Protein AF-A0A7S2PIE9-F1 (afdb_monomer)

Nearest PDB structures (foldseek):
  6lbf-assembly2_B  TM=7.284E-01  e=1.154E-02  Homo sapiens
  7el6-assembly1_A  TM=5.824E-01  e=5.703E-03  Homo sapiens
  6lbn-assembly1_A  TM=6.876E-01  e=4.729E-02  Homo sapiens
  8q7r-assembly1_H  TM=6.876E-01  e=4.729E-02  Homo sapiens
  4qdd-assembly1_A  TM=4.237E-01  e=6.397E-02  Rhodococcus rhodochrous

Radius of gyration: 40.27 Å; Cα contacts (8 Å, |Δi|>4): 887; chains: 1; bounding box: 64×112×112 Å

Secondary structure (DSSP, 8-state):
--TT--EEEEEEE-S-HHHHHHHHHHHHHTTTTSS-SEEEEETTEEEE----HHHHHHHHHTSS--TT-EEEEEEEEEEEEPTT--SGGGGTT---SSPPEEEEEEEEEEEEEEEE-TTSSEEEEEEEEEEEESS--SS-HHHHHHHHHHHHHHHHHHHHHHHHTT-S--------------------------PPPTTEEEEEEEEE--S-HHHHHHHHHSHHHHHHHHHHT-SS-EEE--SS-EEEEEETTEEEEEEEE--TTTTEEEEEEEEEE-SSSHHHHTT--STT--PPPEEEEEEEEEEEEEEETTEEEEEEEEEEEEE-SS---TTHHHHHHHHHHHHHHHHHHHHHHHHHHHHHHTTS--PPPPHHHHHHHHTT---THHHHHHHTT-HHHHHHHHHTS---TT--EEEEEEEEETTEEEEEEEEE-HHHHHHHTT-HHHHHHHTTSTT--TT--EEEEESS-EEEEE-HHHHHHHTT-HHHHHHHHHTTPPPTTSTTS---SEETTTTEEHHHHHTTTT-----TTSPPPSTTTTTT-HHHHHHHHHHHHHHHHHTTS-HHHHHHHHHHHHHHT-GGGGTTTS-HHHHHHHHHHHHHHHHHHHTS-----GGGPPPP---TTS-PPPSSPEEEE-TTS-EEEE-

Structure (mmCIF, N/CA/C/O backbone):
data_AF-A0A7S2PIE9-F1
#
_entry.id   AF-A0A7S2PIE9-F1
#
loop_
_atom_site.group_PDB
_atom_site.id
_atom_site.type_symbol
_atom_site.label_atom_id
_atom_site.label_alt_id
_atom_site.label_comp_id
_atom_site.label_asym_id
_atom_site.label_entity_id
_atom_site.label_seq_id
_atom_site.pdbx_PDB_ins_code
_atom_site.Cartn_x
_atom_site.Cartn_y
_atom_site.Cartn_z
_atom_site.occupancy
_atom_site.B_iso_or_equiv
_atom_site.auth_seq_id
_atom_site.auth_comp_id
_atom_site.auth_asym_id
_atom_site.auth_atom_id
_atom_site.pdbx_PDB_model_num
ATOM 1 N N . TRP A 1 1 ? -23.716 75.699 -9.961 1.00 38.28 1 TRP A N 1
ATOM 2 C CA . TRP A 1 1 ? -23.311 74.577 -9.099 1.00 38.28 1 TRP A CA 1
ATOM 3 C C . TRP A 1 1 ? -22.555 75.208 -7.951 1.00 38.28 1 TRP A C 1
ATOM 5 O O . TRP A 1 1 ? -21.481 75.753 -8.158 1.00 38.28 1 TRP A O 1
ATOM 15 N N . GLU A 1 2 ? -23.283 75.393 -6.855 1.00 39.16 2 GLU A N 1
ATOM 16 C CA . GLU A 1 2 ? -23.163 76.521 -5.923 1.00 39.16 2 GLU A CA 1
ATOM 17 C C . GLU A 1 2 ? -22.031 76.332 -4.899 1.00 39.16 2 GLU A C 1
ATOM 19 O O . GLU A 1 2 ? -21.814 75.228 -4.399 1.00 39.16 2 GLU A O 1
ATOM 24 N N . GLU A 1 3 ? -21.305 77.416 -4.581 1.00 41.59 3 GLU A N 1
ATOM 25 C CA . GLU A 1 3 ? -20.428 77.466 -3.404 1.00 41.59 3 GLU A CA 1
ATOM 26 C C . GLU A 1 3 ? -21.246 77.120 -2.152 1.00 41.59 3 GLU A C 1
ATOM 28 O O . GLU A 1 3 ? -22.276 77.741 -1.899 1.00 41.59 3 GLU A O 1
ATOM 33 N N . GLY A 1 4 ? -20.767 76.170 -1.342 1.00 50.31 4 GLY A N 1
ATOM 34 C CA . GLY A 1 4 ? -21.394 75.843 -0.054 1.00 50.31 4 GLY A CA 1
ATOM 35 C C . GLY A 1 4 ? -22.195 74.540 -0.006 1.00 50.31 4 GLY A C 1
ATOM 36 O O . GLY A 1 4 ? -22.974 74.354 0.928 1.00 50.31 4 GLY A O 1
ATOM 37 N N . ALA A 1 5 ? -21.999 73.618 -0.955 1.00 53.03 5 ALA A N 1
ATOM 38 C CA . ALA A 1 5 ? -22.533 72.263 -0.833 1.00 53.03 5 ALA A CA 1
ATOM 39 C C . ALA A 1 5 ? -21.944 71.568 0.410 1.00 53.03 5 ALA A C 1
ATOM 41 O O . ALA A 1 5 ? -20.742 71.295 0.482 1.00 53.03 5 ALA A O 1
ATOM 42 N N . ASN A 1 6 ? -22.807 71.295 1.389 1.00 53.59 6 ASN A N 1
ATOM 43 C CA . ASN A 1 6 ? -22.472 70.552 2.597 1.00 53.59 6 ASN A CA 1
ATOM 44 C C . ASN A 1 6 ? -23.071 69.153 2.475 1.00 53.59 6 ASN A C 1
ATOM 46 O O . ASN A 1 6 ? -24.257 69.017 2.178 1.00 53.59 6 ASN A O 1
ATOM 50 N N . PHE A 1 7 ? -22.278 68.118 2.733 1.00 55.94 7 PHE A N 1
ATOM 51 C CA . PHE A 1 7 ? -22.784 66.753 2.810 1.00 55.94 7 PHE A CA 1
ATOM 52 C C . PHE A 1 7 ? -22.248 66.067 4.063 1.00 55.94 7 PHE A C 1
ATOM 54 O O . PHE A 1 7 ? -21.103 66.255 4.479 1.00 55.94 7 PHE A O 1
ATOM 61 N N . GLN A 1 8 ? -23.124 65.314 4.719 1.00 54.78 8 GLN A N 1
ATOM 62 C CA . GLN A 1 8 ? -22.845 64.665 5.990 1.00 54.78 8 GLN A CA 1
ATOM 63 C C . GLN A 1 8 ? -22.876 63.156 5.803 1.00 54.78 8 GLN A C 1
ATOM 65 O O . GLN A 1 8 ? -23.855 62.606 5.310 1.00 54.78 8 GLN A O 1
ATOM 70 N N . THR A 1 9 ? -21.821 62.492 6.264 1.00 55.09 9 THR A N 1
ATOM 71 C CA . THR A 1 9 ? -21.714 61.036 6.278 1.00 55.09 9 THR A CA 1
ATOM 72 C C . THR A 1 9 ? -21.561 60.574 7.725 1.00 55.09 9 THR A C 1
ATOM 74 O O . THR A 1 9 ? -20.585 60.912 8.398 1.00 55.09 9 THR A O 1
ATOM 77 N N . SER A 1 10 ? -22.528 59.822 8.241 1.00 45.75 10 SER A N 1
ATOM 78 C CA . SER A 1 10 ? -22.438 59.211 9.571 1.00 45.75 10 SER A CA 1
ATOM 79 C C . SER A 1 10 ? -21.982 57.763 9.465 1.00 45.75 10 SER A C 1
ATOM 81 O O . SER A 1 10 ? -22.503 56.997 8.652 1.00 45.75 10 SER A O 1
ATOM 83 N N . VAL A 1 11 ? -21.032 57.381 10.312 1.00 54.16 11 VAL A N 1
ATOM 84 C CA . VAL A 1 11 ? -20.545 56.013 10.441 1.00 54.16 11 VAL A CA 1
ATOM 85 C C . VAL A 1 11 ? -20.646 55.617 11.909 1.00 54.16 11 VAL A C 1
ATOM 87 O O . VAL A 1 11 ? -19.934 56.128 12.770 1.00 54.16 11 VAL A O 1
ATOM 90 N N . VAL A 1 12 ? -21.567 54.709 12.212 1.00 48.00 12 VAL A N 1
ATOM 91 C CA . VAL A 1 12 ? -21.688 54.162 13.564 1.00 48.00 12 VAL A CA 1
ATOM 92 C C . VAL A 1 12 ? -20.766 52.964 13.652 1.00 48.00 12 VAL A C 1
ATOM 94 O O . VAL A 1 12 ? -20.914 52.043 12.851 1.00 48.00 12 VAL A O 1
ATOM 97 N N . VAL A 1 13 ? -19.831 52.967 14.599 1.00 51.47 13 VAL A N 1
ATOM 98 C CA . VAL A 1 13 ? -18.981 51.801 14.833 1.00 51.47 13 VAL A CA 1
ATOM 99 C C . VAL A 1 13 ? -19.127 51.356 16.280 1.00 51.47 13 VAL A C 1
ATOM 101 O O . VAL A 1 13 ? -18.938 52.135 17.212 1.00 51.47 13 VAL A O 1
ATOM 104 N N . GLN A 1 14 ? -19.501 50.097 16.486 1.00 45.88 14 GLN A N 1
ATOM 105 C CA . GLN A 1 14 ? -19.699 49.531 17.820 1.00 45.88 14 GLN A CA 1
ATOM 106 C C . GLN A 1 14 ? -18.371 49.053 18.411 1.00 45.88 14 GLN A C 1
ATOM 108 O O . GLN A 1 14 ? -18.122 47.863 18.542 1.00 45.88 14 GLN A O 1
ATOM 113 N N . VAL A 1 15 ? -17.500 50.006 18.738 1.00 47.00 15 VAL A N 1
ATOM 114 C CA . VAL A 1 15 ? -16.239 49.765 19.455 1.00 47.00 15 VAL A CA 1
ATOM 115 C C . VAL A 1 15 ? -16.149 50.739 20.631 1.00 47.00 15 VAL A C 1
ATOM 117 O O . VAL A 1 15 ? -16.518 51.911 20.445 1.00 47.00 15 VAL A O 1
ATOM 120 N N . PRO A 1 16 ? -15.683 50.302 21.822 1.00 50.22 16 PRO A N 1
ATOM 121 C CA . PRO A 1 16 ? -15.321 51.220 22.898 1.00 50.22 16 PRO A CA 1
ATOM 122 C C . PRO A 1 16 ? -14.359 52.272 22.358 1.00 50.22 16 PRO A C 1
ATOM 124 O O . PRO A 1 16 ? -13.511 51.962 21.512 1.00 50.22 16 PRO A O 1
ATOM 127 N N . ILE A 1 17 ? -14.544 53.521 22.778 1.00 47.25 17 ILE A N 1
ATOM 128 C CA . ILE A 1 17 ? -13.867 54.650 22.144 1.00 47.25 17 ILE A CA 1
ATOM 129 C C . ILE A 1 17 ? -12.348 54.463 22.214 1.00 47.25 17 ILE A C 1
ATOM 131 O O . ILE A 1 17 ? -11.654 54.692 21.230 1.00 47.25 17 ILE A O 1
ATOM 135 N N . GLU A 1 18 ? -11.855 53.899 23.313 1.00 48.81 18 GLU A N 1
ATOM 136 C CA . GLU A 1 18 ? -10.456 53.603 23.616 1.00 48.81 18 GLU A CA 1
ATOM 137 C C . GLU A 1 18 ? -9.836 52.585 22.643 1.00 48.81 18 GLU A C 1
ATOM 139 O O . GLU A 1 18 ? -8.702 52.756 22.202 1.00 48.81 18 GLU A O 1
ATOM 144 N N . VAL A 1 19 ? -10.596 51.565 22.230 1.00 49.06 19 VAL A N 1
ATOM 145 C CA . VAL A 1 19 ? -10.150 50.547 21.257 1.00 49.06 19 VAL A CA 1
ATOM 146 C C . VAL A 1 19 ? -10.096 51.135 19.846 1.00 49.06 19 VAL A C 1
ATOM 148 O O . VAL A 1 19 ? -9.189 50.841 19.062 1.00 49.06 19 VAL A O 1
ATOM 151 N N . ALA A 1 20 ? -11.048 52.013 19.527 1.00 50.12 20 ALA A N 1
ATOM 152 C CA . ALA A 1 20 ? -11.013 52.807 18.306 1.00 50.12 20 ALA A CA 1
ATOM 153 C C . ALA A 1 20 ? -9.791 53.753 18.273 1.00 50.12 20 ALA A C 1
ATOM 155 O O . ALA A 1 20 ? -9.143 53.865 17.228 1.00 50.12 20 ALA A O 1
ATOM 156 N N . PHE A 1 21 ? -9.434 54.370 19.411 1.00 50.31 21 PHE A N 1
ATOM 157 C CA . PHE A 1 21 ? -8.224 55.191 19.570 1.00 50.31 21 PHE A CA 1
ATOM 158 C C . PHE A 1 21 ? -6.944 54.370 19.317 1.00 50.31 21 PHE A C 1
ATOM 160 O O . PHE A 1 21 ? -6.113 54.762 18.496 1.00 50.31 21 PHE A O 1
ATOM 167 N N . GLU A 1 22 ? -6.800 53.206 19.956 1.00 47.31 22 GLU A N 1
ATOM 168 C CA . GLU A 1 22 ? -5.586 52.380 19.878 1.00 47.31 22 GLU A CA 1
ATOM 169 C C . GLU A 1 22 ? -5.343 51.813 18.466 1.00 47.31 22 GLU A C 1
ATOM 171 O O . GLU A 1 22 ? -4.228 51.862 17.935 1.00 47.31 22 GLU A O 1
ATOM 176 N N . LYS A 1 23 ? -6.398 51.338 17.789 1.00 51.56 23 LYS A N 1
ATOM 177 C CA . LYS A 1 23 ? -6.266 50.756 16.445 1.00 51.56 23 LYS A CA 1
ATOM 178 C C . LYS A 1 23 ? -5.979 51.803 15.369 1.00 51.56 23 LYS A C 1
ATOM 180 O O . LYS A 1 23 ? -5.222 51.534 14.436 1.00 51.56 23 LYS A O 1
ATOM 185 N N . ALA A 1 24 ? -6.549 52.999 15.492 1.00 45.75 24 ALA A N 1
ATOM 186 C CA . ALA A 1 24 ? -6.264 54.099 14.575 1.00 45.75 24 ALA A CA 1
ATOM 187 C C . ALA A 1 24 ? -4.845 54.667 14.752 1.00 45.75 24 ALA A C 1
ATOM 189 O O . ALA A 1 24 ? -4.233 55.086 13.768 1.00 45.75 24 ALA A O 1
ATOM 190 N N . ALA A 1 25 ? -4.297 54.630 15.973 1.00 47.53 25 ALA A N 1
ATOM 191 C CA . ALA A 1 25 ? -2.890 54.937 16.220 1.00 47.53 25 ALA A CA 1
ATOM 192 C C . ALA A 1 25 ? -1.966 53.915 15.532 1.00 47.53 25 ALA A C 1
ATOM 194 O O . ALA A 1 25 ? -1.020 54.307 14.852 1.00 47.53 25 ALA A O 1
ATOM 195 N N . ALA A 1 26 ? -2.289 52.619 15.610 1.00 45.94 26 ALA A N 1
ATOM 196 C CA . ALA A 1 26 ? -1.511 51.549 14.979 1.00 45.94 26 ALA A CA 1
ATOM 197 C C . ALA A 1 26 ? -1.516 51.598 13.436 1.00 45.94 26 ALA A C 1
ATOM 199 O O . ALA A 1 26 ? -0.498 51.314 12.805 1.00 45.94 26 ALA A O 1
ATOM 200 N N . LEU A 1 27 ? -2.630 52.004 12.815 1.00 45.91 27 LEU A N 1
ATOM 201 C CA . LEU A 1 27 ? -2.712 52.189 11.357 1.00 45.91 27 LEU A CA 1
ATOM 202 C C . LEU A 1 27 ? -1.812 53.328 10.848 1.00 45.91 27 LEU A C 1
ATOM 204 O O . LEU A 1 27 ? -1.365 53.275 9.706 1.00 45.91 27 LEU A O 1
ATOM 208 N N . GLY A 1 28 ? -1.516 54.327 11.686 1.00 45.22 28 GLY A N 1
ATOM 209 C CA . GLY A 1 28 ? -0.553 55.384 11.363 1.00 45.22 28 GLY A CA 1
ATOM 210 C C . GLY A 1 28 ? 0.907 54.929 11.411 1.00 45.22 28 GLY A C 1
ATOM 211 O O . GLY A 1 28 ? 1.735 55.512 10.724 1.00 45.22 28 GLY A O 1
ATOM 212 N N . VAL A 1 29 ? 1.221 53.878 12.180 1.00 42.53 29 VAL A N 1
ATOM 213 C CA . VAL A 1 29 ? 2.590 53.348 12.335 1.00 42.53 29 VAL A CA 1
ATOM 214 C C . VAL A 1 29 ? 2.934 52.333 11.238 1.00 42.53 29 VAL A C 1
ATOM 216 O O . VAL A 1 29 ? 4.068 52.283 10.781 1.00 42.53 29 VAL A O 1
ATOM 219 N N . ALA A 1 30 ? 1.953 51.571 10.744 1.00 40.44 30 ALA A N 1
ATOM 220 C CA . ALA A 1 30 ? 2.150 50.599 9.660 1.00 40.44 30 ALA A CA 1
ATOM 221 C C . ALA A 1 30 ? 2.311 51.232 8.256 1.00 40.44 30 ALA A C 1
ATOM 223 O O . ALA A 1 30 ? 2.493 50.516 7.274 1.00 40.44 30 ALA A O 1
ATOM 224 N N . GLY A 1 31 ? 2.217 52.562 8.142 1.00 43.59 31 GLY A N 1
ATOM 225 C CA . GLY A 1 31 ? 2.300 53.287 6.871 1.00 43.59 31 GLY A CA 1
ATOM 226 C C . GLY A 1 31 ? 3.692 53.792 6.478 1.00 43.59 31 GLY A C 1
ATOM 227 O O . GLY A 1 31 ? 3.829 54.286 5.360 1.00 43.59 31 GLY A O 1
ATOM 228 N N . ASP A 1 32 ? 4.704 53.684 7.347 1.00 45.88 32 ASP A N 1
ATOM 229 C CA . ASP A 1 32 ? 6.010 54.332 7.124 1.00 45.88 32 ASP A CA 1
ATOM 230 C C . ASP A 1 32 ? 7.050 53.478 6.365 1.00 45.88 32 ASP A C 1
ATOM 232 O O . ASP A 1 32 ? 8.073 54.023 5.957 1.00 45.88 32 ASP A O 1
ATOM 236 N N . ASP A 1 33 ? 6.767 52.202 6.060 1.00 45.66 33 ASP A N 1
ATOM 237 C CA . ASP A 1 33 ? 7.669 51.330 5.269 1.00 45.66 33 ASP A CA 1
ATOM 238 C C . ASP A 1 33 ? 7.128 50.915 3.883 1.00 45.66 33 ASP A C 1
ATOM 240 O O . ASP A 1 33 ? 7.740 50.118 3.168 1.00 45.66 33 ASP A O 1
ATOM 244 N N . ALA A 1 34 ? 6.031 51.521 3.415 1.00 43.28 34 ALA A N 1
ATOM 245 C CA . ALA A 1 34 ? 5.739 51.548 1.982 1.00 43.28 34 ALA A CA 1
ATOM 246 C C . ALA A 1 34 ? 6.548 52.691 1.355 1.00 43.28 34 ALA A C 1
ATOM 248 O O . ALA A 1 34 ? 6.276 53.860 1.626 1.00 43.28 34 ALA A O 1
ATOM 249 N N . GLY A 1 35 ? 7.547 52.353 0.533 1.00 41.59 35 GLY A N 1
ATOM 250 C CA . GLY A 1 35 ? 8.442 53.307 -0.125 1.00 41.59 35 GLY A CA 1
ATOM 251 C C . GLY A 1 35 ? 7.751 54.609 -0.547 1.00 41.59 35 GLY A C 1
ATOM 252 O O . GLY A 1 35 ? 6.911 54.603 -1.441 1.00 41.59 35 GLY A O 1
ATOM 253 N N . ASP A 1 36 ? 8.130 55.695 0.138 1.00 41.06 36 ASP A N 1
ATOM 254 C CA . ASP A 1 36 ? 7.879 57.112 -0.138 1.00 41.06 36 ASP A CA 1
ATOM 255 C C . ASP A 1 36 ? 6.583 57.368 -0.948 1.00 41.06 36 ASP A C 1
ATOM 257 O O . ASP A 1 36 ? 6.587 57.399 -2.183 1.00 41.06 36 ASP A O 1
ATOM 261 N N . GLY A 1 37 ? 5.481 57.717 -0.266 1.00 38.34 37 GLY A N 1
ATOM 262 C CA . GLY A 1 37 ? 4.306 58.411 -0.840 1.00 38.34 37 GLY A CA 1
ATOM 263 C C . GLY A 1 37 ? 4.631 59.819 -1.384 1.00 38.34 37 GLY A C 1
ATOM 264 O O . GLY A 1 37 ? 3.847 60.768 -1.281 1.00 38.34 37 GLY A O 1
ATOM 265 N N . ARG A 1 38 ? 5.843 59.968 -1.915 1.00 39.41 38 ARG A N 1
ATOM 266 C CA . ARG A 1 38 ? 6.531 61.154 -2.386 1.00 39.41 38 ARG A CA 1
ATOM 267 C C . ARG A 1 38 ? 6.990 60.869 -3.802 1.00 39.41 38 ARG A C 1
ATOM 269 O O . ARG A 1 38 ? 8.021 60.250 -4.055 1.00 39.41 38 ARG A O 1
ATOM 276 N N . LEU A 1 39 ? 6.224 61.373 -4.759 1.00 35.91 39 LEU A N 1
ATOM 277 C CA . LEU A 1 39 ? 6.626 61.305 -6.153 1.00 35.91 39 LEU A CA 1
ATOM 278 C C . LEU A 1 39 ? 7.800 62.278 -6.357 1.00 35.91 39 LEU A C 1
ATOM 280 O O . LEU A 1 39 ? 7.624 63.501 -6.317 1.00 35.91 39 LEU A O 1
ATOM 284 N N . LYS A 1 40 ? 9.012 61.749 -6.553 1.00 40.22 40 LYS A N 1
ATOM 285 C CA . LYS A 1 40 ? 10.194 62.550 -6.904 1.00 40.22 40 LYS A CA 1
ATOM 286 C C . LYS A 1 40 ? 10.080 62.976 -8.365 1.00 40.22 40 LYS A C 1
ATOM 288 O O . LYS A 1 40 ? 10.396 62.221 -9.279 1.00 40.22 40 LYS A O 1
ATOM 293 N N . VAL A 1 41 ? 9.616 64.201 -8.593 1.00 36.91 41 VAL A N 1
ATOM 294 C CA . VAL A 1 41 ? 9.393 64.733 -9.952 1.00 36.91 41 VAL A CA 1
ATOM 295 C C . VAL A 1 41 ? 10.668 65.349 -10.555 1.00 36.91 41 VAL A C 1
ATOM 297 O O . VAL A 1 41 ? 10.693 65.744 -11.717 1.00 36.91 41 VAL A O 1
ATOM 300 N N . GLY A 1 42 ? 11.757 65.411 -9.782 1.00 35.12 42 GLY A N 1
ATOM 301 C CA . GLY A 1 42 ? 13.073 65.866 -10.227 1.00 35.12 42 GLY A CA 1
ATOM 302 C C . GLY A 1 42 ? 14.052 66.082 -9.065 1.00 35.12 42 GLY A C 1
ATOM 303 O O . GLY A 1 42 ? 13.681 65.902 -7.902 1.00 35.12 42 GLY A O 1
ATOM 304 N N . PRO A 1 43 ? 15.313 66.466 -9.349 1.00 28.78 43 PRO A N 1
ATOM 305 C CA . PRO A 1 43 ? 16.317 66.708 -8.316 1.00 28.78 43 PRO A CA 1
ATOM 306 C C . PRO A 1 43 ? 15.894 67.885 -7.423 1.00 28.78 43 PRO A C 1
ATOM 308 O O . PRO A 1 43 ? 15.892 69.030 -7.866 1.00 28.78 43 PRO A O 1
ATOM 311 N N . GLY A 1 44 ? 15.521 67.592 -6.174 1.00 38.78 44 GLY A N 1
ATOM 312 C CA . GLY A 1 44 ? 15.206 68.591 -5.146 1.00 38.78 44 GLY A CA 1
ATOM 313 C C . GLY A 1 44 ? 13.730 68.983 -4.980 1.00 38.78 44 GLY A C 1
ATOM 314 O O . GLY A 1 44 ? 13.456 69.856 -4.165 1.00 38.78 44 GLY A O 1
ATOM 315 N N . ALA A 1 45 ? 12.775 68.355 -5.680 1.00 30.27 45 ALA A N 1
ATOM 316 C CA . ALA A 1 45 ? 11.343 68.614 -5.475 1.00 30.27 45 ALA A CA 1
ATOM 317 C C . ALA A 1 45 ? 10.557 67.328 -5.166 1.00 30.27 45 ALA A C 1
ATOM 319 O O . ALA A 1 45 ? 10.605 66.360 -5.928 1.00 30.27 45 ALA A O 1
ATOM 320 N N . LEU A 1 46 ? 9.813 67.354 -4.054 1.00 37.38 46 LEU A N 1
ATOM 321 C CA . LEU A 1 46 ? 8.919 66.288 -3.591 1.00 37.38 46 LEU A CA 1
ATOM 322 C C . LEU A 1 46 ? 7.457 66.761 -3.622 1.00 37.38 46 LEU A C 1
ATOM 324 O O . LEU A 1 46 ? 7.162 67.890 -3.222 1.00 37.38 46 LEU A O 1
ATOM 328 N N . ILE A 1 47 ? 6.544 65.880 -4.040 1.00 33.47 47 ILE A N 1
ATOM 329 C CA . ILE A 1 47 ? 5.098 66.031 -3.816 1.00 33.47 47 ILE A CA 1
ATOM 330 C C . ILE A 1 47 ? 4.638 64.883 -2.918 1.00 33.47 47 ILE A C 1
ATOM 332 O O . ILE A 1 47 ? 4.661 63.735 -3.351 1.00 33.47 47 ILE A O 1
ATOM 336 N N . THR A 1 48 ? 4.212 65.200 -1.694 1.00 37.00 48 THR A N 1
ATOM 337 C CA . THR A 1 48 ? 3.537 64.275 -0.772 1.00 37.00 48 THR A CA 1
ATOM 338 C C . THR A 1 48 ? 2.035 64.287 -1.050 1.00 37.00 48 THR A C 1
ATOM 340 O O . THR A 1 48 ? 1.403 65.343 -0.989 1.00 37.00 48 THR A O 1
ATOM 343 N N . HIS A 1 49 ? 1.450 63.129 -1.351 1.00 36.75 49 HIS A N 1
ATOM 344 C CA . HIS A 1 49 ? 0.001 62.967 -1.480 1.00 36.75 49 HIS A CA 1
ATOM 345 C C . HIS A 1 49 ? -0.532 62.218 -0.254 1.00 36.75 49 HIS A C 1
ATOM 347 O O . HIS A 1 49 ? -0.469 60.994 -0.202 1.00 36.75 49 HIS A O 1
ATOM 353 N N . HIS A 1 50 ? -1.069 62.943 0.730 1.00 42.97 50 HIS A N 1
ATOM 354 C CA . HIS A 1 50 ? -1.796 62.329 1.843 1.00 42.97 50 HIS A CA 1
ATOM 355 C C . HIS A 1 50 ? -3.275 62.213 1.464 1.00 42.97 50 HIS A C 1
ATOM 357 O O . HIS A 1 50 ? -4.071 63.115 1.721 1.00 42.97 50 HIS A O 1
ATOM 363 N N . ALA A 1 51 ? -3.647 61.116 0.808 1.00 43.66 51 ALA A N 1
ATOM 364 C CA . ALA A 1 51 ? -5.048 60.725 0.726 1.00 43.66 51 ALA A CA 1
ATOM 365 C C . ALA A 1 51 ? -5.393 59.893 1.956 1.00 43.66 51 ALA A C 1
ATOM 367 O O . ALA A 1 51 ? -5.105 58.703 1.987 1.00 43.66 51 ALA A O 1
ATOM 368 N N . SER A 1 52 ? -5.969 60.531 2.971 1.00 57.03 52 SER A N 1
ATOM 369 C CA . SER A 1 52 ? -7.003 59.954 3.844 1.00 57.03 52 SER A CA 1
ATOM 370 C C . SER A 1 52 ? -7.248 60.889 5.034 1.00 57.03 52 SER A C 1
ATOM 372 O O . SER A 1 52 ? -6.322 61.353 5.697 1.00 57.03 52 SER A O 1
ATOM 374 N N . GLY A 1 53 ? -8.517 61.175 5.317 1.00 52.81 53 GLY A N 1
ATOM 375 C CA . GLY A 1 53 ? -8.956 61.616 6.638 1.00 52.81 53 GLY A CA 1
ATOM 376 C C . GLY A 1 53 ? -8.576 60.656 7.779 1.00 52.81 53 GLY A C 1
ATOM 377 O O . GLY A 1 53 ? -8.625 61.089 8.921 1.00 52.81 53 GLY A O 1
ATOM 378 N N . ALA A 1 54 ? -8.138 59.422 7.507 1.00 50.81 54 ALA A N 1
ATOM 379 C CA . ALA A 1 54 ? -7.569 58.489 8.478 1.00 50.81 54 ALA A CA 1
ATOM 380 C C . ALA A 1 54 ? -6.289 59.034 9.126 1.00 50.81 54 ALA A C 1
ATOM 382 O O . ALA A 1 54 ? -6.188 58.998 10.345 1.00 50.81 54 ALA A O 1
ATOM 383 N N . ALA A 1 55 ? -5.375 59.640 8.356 1.00 53.00 55 ALA A N 1
ATOM 384 C CA . ALA A 1 55 ? -4.180 60.286 8.912 1.00 53.00 55 ALA A CA 1
ATOM 385 C C . ALA A 1 55 ? -4.534 61.472 9.830 1.00 53.00 55 ALA A C 1
ATOM 387 O O . ALA A 1 55 ? -3.909 61.675 10.867 1.00 53.00 55 ALA A O 1
ATOM 388 N N . GLN A 1 56 ? -5.586 62.219 9.478 1.00 53.78 56 GLN A N 1
ATOM 389 C CA . GLN A 1 56 ? -6.108 63.315 10.303 1.00 53.78 56 GLN A CA 1
ATOM 390 C C . GLN A 1 56 ? -6.800 62.788 11.560 1.00 53.78 56 GLN A C 1
ATOM 392 O O . GLN A 1 56 ? -6.667 63.384 12.620 1.00 53.78 56 GLN A O 1
ATOM 397 N N . LEU A 1 57 ? -7.517 61.664 11.461 1.00 50.47 57 LEU A N 1
ATOM 398 C CA . LEU A 1 57 ? -8.107 60.987 12.609 1.00 50.47 57 LEU A CA 1
ATOM 399 C C . LEU A 1 57 ? -6.997 60.500 13.548 1.00 50.47 57 LEU A C 1
ATOM 401 O O . LEU A 1 57 ? -7.054 60.779 14.732 1.00 50.47 57 LEU A O 1
ATOM 405 N N . THR A 1 58 ? -5.941 59.871 13.034 1.00 52.44 58 THR A N 1
ATOM 406 C CA . THR A 1 58 ? -4.781 59.447 13.830 1.00 52.44 58 THR A CA 1
ATOM 407 C C . THR A 1 58 ? -4.121 60.619 14.566 1.00 52.44 58 THR A C 1
ATOM 409 O O . THR A 1 58 ? -3.801 60.479 15.742 1.00 52.44 58 THR A O 1
ATOM 412 N N . GLU A 1 59 ? -3.996 61.791 13.933 1.00 51.19 59 GLU A N 1
ATOM 413 C CA . GLU A 1 59 ? -3.470 63.008 14.574 1.00 51.19 59 GLU A CA 1
ATOM 414 C C . GLU A 1 59 ? -4.375 63.515 15.719 1.00 51.19 59 GLU A C 1
ATOM 416 O O . GLU A 1 59 ? -3.877 63.934 16.762 1.00 51.19 59 GLU A O 1
ATOM 421 N N . ILE A 1 60 ? -5.707 63.406 15.586 1.00 47.94 60 ILE A N 1
ATOM 422 C CA . ILE A 1 60 ? -6.667 63.698 16.675 1.00 47.94 60 ILE A CA 1
ATOM 423 C C . ILE A 1 60 ? -6.488 62.722 17.835 1.00 47.94 60 ILE A C 1
ATOM 425 O O . ILE A 1 60 ? -6.511 63.120 18.999 1.00 47.94 60 ILE A O 1
ATOM 429 N N . LEU A 1 61 ? -6.362 61.438 17.503 1.00 49.94 61 LEU A N 1
ATOM 430 C CA . LEU A 1 61 ? -6.405 60.327 18.450 1.00 49.94 61 LEU A CA 1
ATOM 431 C C . LEU A 1 61 ? -5.082 60.165 19.224 1.00 49.94 61 LEU A C 1
ATOM 433 O O . LEU A 1 61 ? -5.060 59.498 20.253 1.00 49.94 61 LEU A O 1
ATOM 437 N N . GLN A 1 62 ? -4.005 60.816 18.771 1.00 47.91 62 GLN A N 1
ATOM 438 C CA . GLN A 1 62 ? -2.747 60.968 19.510 1.00 47.91 62 GLN A CA 1
ATOM 439 C C . GLN A 1 62 ? -2.772 62.115 20.541 1.00 47.91 62 GLN A C 1
ATOM 441 O O . GLN A 1 62 ? -1.846 62.221 21.343 1.00 47.91 62 GLN A O 1
ATOM 446 N N . SER A 1 63 ? -3.804 62.971 20.550 1.00 44.25 63 SER A N 1
ATOM 447 C CA . SER A 1 63 ? -3.972 64.008 21.579 1.00 44.25 63 SER A CA 1
ATOM 448 C C . SER A 1 63 ? -4.800 63.476 22.755 1.00 44.25 63 SER A C 1
ATOM 450 O O . SER A 1 63 ? -5.847 62.862 22.555 1.00 44.25 63 SER A O 1
ATOM 452 N N . GLU A 1 64 ? -4.309 63.655 23.985 1.00 41.75 64 GLU A N 1
ATOM 453 C CA . GLU A 1 64 ? -4.888 63.041 25.186 1.00 41.75 64 GLU A CA 1
ATOM 454 C C . GLU A 1 64 ? -6.363 63.443 25.409 1.00 41.75 64 GLU A C 1
ATOM 456 O O . GLU A 1 64 ? -6.686 64.603 25.654 1.00 41.75 64 GLU A O 1
ATOM 461 N N . VAL A 1 65 ? -7.230 62.424 25.336 1.00 49.25 65 VAL A N 1
ATOM 462 C CA . VAL A 1 65 ? -8.644 62.326 25.753 1.00 49.25 65 VAL A CA 1
ATOM 463 C C . VAL A 1 65 ? -9.586 63.424 25.232 1.00 49.25 65 VAL A C 1
ATOM 465 O O . VAL A 1 65 ? -9.764 64.481 25.834 1.00 49.25 65 VAL A O 1
ATOM 468 N N . LEU A 1 66 ? -10.317 63.107 24.157 1.00 52.31 66 LEU A N 1
ATOM 469 C CA . LEU A 1 66 ? -11.375 63.959 23.600 1.00 52.31 66 LEU A CA 1
ATOM 470 C C . LEU A 1 66 ? -12.709 63.211 23.485 1.00 52.31 66 LEU A C 1
ATOM 472 O O . LEU A 1 66 ? -13.185 62.911 22.389 1.00 52.31 66 LEU A O 1
ATOM 476 N N . GLU A 1 67 ? -13.364 62.945 24.612 1.00 52.00 67 GLU A N 1
ATOM 477 C CA . GLU A 1 67 ? -14.783 62.586 24.583 1.00 52.00 67 GLU A CA 1
ATOM 478 C C . GLU A 1 67 ? -15.643 63.836 24.315 1.00 52.00 67 GLU A C 1
ATOM 480 O O . GLU A 1 67 ? -15.463 64.886 24.931 1.00 52.00 67 GLU A O 1
ATOM 485 N N . ASN A 1 68 ? -16.604 63.728 23.390 1.00 53.09 68 ASN A N 1
ATOM 486 C CA . ASN A 1 68 ? -17.588 64.764 23.031 1.00 53.09 68 ASN A CA 1
ATOM 487 C C . ASN A 1 68 ? -17.065 66.050 22.352 1.00 53.09 68 ASN A C 1
ATOM 489 O O . ASN A 1 68 ? -17.830 67.013 22.227 1.00 53.09 68 ASN A O 1
ATOM 493 N N . GLN A 1 69 ? -15.825 66.091 21.852 1.00 52.66 69 GLN A N 1
ATOM 494 C CA . GLN A 1 69 ? -15.325 67.258 21.112 1.00 52.66 69 GLN A CA 1
ATOM 495 C C . GLN A 1 69 ? -15.535 67.168 19.593 1.00 52.66 69 GLN A C 1
ATOM 497 O O . GLN A 1 69 ? -15.631 66.098 18.989 1.00 52.66 69 GLN A O 1
ATOM 502 N N . VAL A 1 70 ? -15.648 68.343 18.972 1.00 55.72 70 VAL A N 1
ATOM 503 C CA . VAL A 1 70 ? -15.796 68.520 17.526 1.00 55.72 70 VAL A CA 1
ATOM 504 C C . VAL A 1 70 ? -14.454 68.977 16.981 1.00 55.72 70 VAL A C 1
ATOM 506 O O . VAL A 1 70 ? -14.001 70.062 17.338 1.00 55.72 70 VAL A O 1
ATOM 509 N N . VAL A 1 71 ? -13.848 68.201 16.085 1.00 55.38 71 VAL A N 1
ATOM 510 C CA . VAL A 1 71 ? -12.568 68.585 15.475 1.00 55.38 71 VAL A CA 1
ATOM 511 C C . VAL A 1 71 ? -12.767 68.876 13.995 1.00 55.38 71 VAL A C 1
ATOM 513 O O . VAL A 1 71 ? -13.380 68.090 13.275 1.00 55.38 71 VAL A O 1
ATOM 516 N N . SER A 1 72 ? -12.285 70.038 13.551 1.00 55.06 72 SER A N 1
ATOM 517 C CA . SER A 1 72 ? -12.467 70.551 12.191 1.00 55.06 72 SER A CA 1
ATOM 518 C C . SER A 1 72 ? -11.138 70.657 11.462 1.00 55.06 72 SER A C 1
ATOM 520 O O . SER A 1 72 ? -10.272 71.425 11.869 1.00 55.06 72 SER A O 1
ATOM 522 N N . PHE A 1 73 ? -11.036 70.013 10.305 1.00 63.38 73 PHE A N 1
ATOM 523 C CA . PHE A 1 73 ? -9.886 70.117 9.408 1.00 63.38 73 PHE A CA 1
ATOM 524 C C . PHE A 1 73 ? -10.266 70.908 8.175 1.00 63.38 73 PHE A C 1
ATOM 526 O O . PHE A 1 73 ? -11.330 70.679 7.606 1.00 63.38 73 PHE A O 1
ATOM 533 N N . ARG A 1 74 ? -9.399 71.817 7.724 1.00 64.69 74 ARG A N 1
ATOM 534 C CA . ARG A 1 74 ? -9.539 72.443 6.406 1.00 64.69 74 ARG A CA 1
ATOM 535 C C . ARG A 1 74 ? -8.580 71.772 5.437 1.00 64.69 74 ARG A C 1
ATOM 537 O O . ARG A 1 74 ? -7.371 71.932 5.549 1.00 64.69 74 ARG A O 1
ATOM 544 N N . ILE A 1 75 ? -9.133 71.061 4.468 1.00 65.75 75 ILE A N 1
ATOM 545 C CA . ILE A 1 75 ? -8.379 70.378 3.426 1.00 65.75 75 ILE A CA 1
ATOM 546 C C . ILE A 1 75 ? -8.312 71.303 2.219 1.00 65.75 75 ILE A C 1
ATOM 548 O O . ILE A 1 75 ? -9.343 71.731 1.701 1.00 65.75 75 ILE A O 1
ATOM 552 N N . VAL A 1 76 ? -7.097 71.633 1.783 1.00 64.44 76 VAL A N 1
ATOM 553 C CA . VAL A 1 76 ? -6.846 72.442 0.586 1.00 64.44 76 VAL A CA 1
ATOM 554 C C . VAL A 1 76 ? -5.962 71.635 -0.347 1.00 64.44 76 VAL A C 1
ATOM 556 O O . VAL A 1 76 ? -4.782 71.425 -0.075 1.00 64.44 76 VAL A O 1
ATOM 559 N N . VAL A 1 77 ? -6.526 71.196 -1.465 1.00 65.25 77 VAL A N 1
ATOM 560 C CA . VAL A 1 77 ? -5.763 70.513 -2.506 1.00 65.25 77 VAL A CA 1
ATOM 561 C C . VAL A 1 77 ? -5.232 71.579 -3.445 1.00 65.25 77 VAL A C 1
ATOM 563 O O . VAL A 1 77 ? -6.000 72.397 -3.941 1.00 65.25 77 VAL A O 1
ATOM 566 N N . THR A 1 78 ? -3.920 71.613 -3.671 1.00 60.91 78 THR A N 1
ATOM 567 C CA . THR A 1 78 ? -3.297 72.573 -4.593 1.00 60.91 78 THR A CA 1
ATOM 568 C C . THR A 1 78 ? -2.810 71.848 -5.834 1.00 60.91 78 THR A C 1
ATOM 570 O O . THR A 1 78 ? -2.244 70.759 -5.743 1.00 60.91 78 THR A O 1
ATOM 573 N N . LYS A 1 79 ? -3.028 72.450 -7.004 1.00 60.75 79 LYS A N 1
ATOM 574 C CA . LYS A 1 79 ? -2.490 71.933 -8.261 1.00 60.75 79 LYS A CA 1
ATOM 575 C C . LYS A 1 79 ? -1.216 72.710 -8.592 1.00 60.75 79 LYS A C 1
ATOM 577 O O . LYS A 1 79 ? -1.254 73.943 -8.623 1.00 60.75 79 LYS A O 1
ATOM 582 N N . PRO A 1 80 ? -0.081 72.041 -8.846 1.00 52.41 80 PRO A N 1
ATOM 583 C CA . PRO A 1 80 ? 1.107 72.738 -9.316 1.00 52.41 80 PRO A CA 1
ATOM 584 C C . PRO A 1 80 ? 0.865 73.243 -10.747 1.00 52.41 80 PRO A C 1
ATOM 586 O O . PRO A 1 80 ? 0.568 72.455 -11.647 1.00 52.41 80 PRO A O 1
ATOM 589 N N . ARG A 1 81 ? 0.981 74.559 -10.973 1.00 53.25 81 ARG A N 1
ATOM 590 C CA . ARG A 1 81 ? 0.955 75.140 -12.325 1.00 53.25 81 ARG A CA 1
ATOM 591 C C . ARG A 1 81 ? 2.377 75.250 -12.872 1.00 53.25 81 ARG A C 1
ATOM 593 O O . ARG A 1 81 ? 3.232 75.899 -12.272 1.00 53.25 81 ARG A O 1
ATOM 600 N N . VAL A 1 82 ? 2.607 74.661 -14.045 1.00 57.41 82 VAL A N 1
ATOM 601 C CA . VAL A 1 82 ? 3.843 74.840 -14.824 1.00 57.41 82 VAL A CA 1
ATOM 602 C C . VAL A 1 82 ? 3.577 75.906 -15.886 1.00 57.41 82 VAL A C 1
ATOM 604 O O . VAL A 1 82 ? 2.685 75.741 -16.719 1.00 57.41 82 VAL A O 1
ATOM 607 N N . ARG A 1 83 ? 4.295 77.037 -15.844 1.00 53.25 83 ARG A N 1
ATOM 608 C CA . ARG A 1 83 ? 4.075 78.156 -16.781 1.00 53.25 83 ARG A CA 1
ATOM 609 C C . ARG A 1 83 ? 4.292 77.695 -18.232 1.00 53.25 83 ARG A C 1
ATOM 611 O O . ARG A 1 83 ? 5.342 77.159 -18.563 1.00 53.25 83 ARG A O 1
ATOM 618 N N . GLY A 1 84 ? 3.301 77.936 -19.096 1.00 60.50 84 GLY A N 1
ATOM 619 C CA . GLY A 1 84 ? 3.410 77.771 -20.553 1.00 60.50 84 GLY A CA 1
ATOM 620 C C . GLY A 1 84 ? 2.976 76.421 -21.141 1.00 60.50 84 GLY A C 1
ATOM 621 O O . GLY A 1 84 ? 3.080 76.250 -22.354 1.00 60.50 84 GLY A O 1
ATOM 622 N N . LYS A 1 85 ? 2.484 75.458 -20.345 1.00 56.97 85 LYS A N 1
ATOM 623 C CA . LYS A 1 85 ? 2.072 74.130 -20.850 1.00 56.97 85 LYS A CA 1
ATOM 624 C C . LYS A 1 85 ? 0.695 73.728 -20.307 1.00 56.97 85 LYS A C 1
ATOM 626 O O . LYS A 1 85 ? 0.474 73.743 -19.103 1.00 56.97 85 LYS A O 1
ATOM 631 N N . VAL A 1 86 ? -0.221 73.358 -21.208 1.00 52.47 86 VAL A N 1
ATOM 632 C CA . VAL A 1 86 ? -1.643 73.090 -20.894 1.00 52.47 86 VAL A CA 1
ATOM 633 C C . VAL A 1 86 ? -1.941 71.590 -20.689 1.00 52.47 86 VAL A C 1
ATOM 635 O O . VAL A 1 86 ? -2.939 71.247 -20.066 1.00 52.47 86 VAL A O 1
ATOM 638 N N . LYS A 1 87 ? -1.071 70.675 -21.152 1.00 58.00 87 LYS A N 1
ATOM 639 C CA . LYS A 1 87 ? -1.297 69.212 -21.106 1.00 58.00 87 LYS A CA 1
ATOM 640 C C . LYS A 1 87 ? -0.393 68.491 -20.094 1.00 58.00 87 LYS A C 1
ATOM 642 O O . LYS A 1 87 ? 0.801 68.781 -20.016 1.00 58.00 87 LYS A O 1
ATOM 647 N N . LEU A 1 88 ? -0.971 67.525 -19.368 1.00 46.84 88 LEU A N 1
ATOM 648 C CA . LEU A 1 88 ? -0.366 66.776 -18.251 1.00 46.84 88 LEU A CA 1
ATOM 649 C C . LEU A 1 88 ? 0.904 66.000 -18.652 1.00 46.84 88 LEU A C 1
ATOM 651 O O . LEU A 1 88 ? 1.882 65.969 -17.909 1.00 46.84 88 LEU A O 1
ATOM 655 N N . GLU A 1 89 ? 0.916 65.422 -19.852 1.00 52.09 89 GLU A N 1
ATOM 656 C CA . GLU A 1 89 ? 2.045 64.639 -20.376 1.00 52.09 89 GLU A CA 1
ATOM 657 C C . GLU A 1 89 ? 3.291 65.501 -20.595 1.00 52.09 89 GLU A C 1
ATOM 659 O O . GLU A 1 89 ? 4.407 65.086 -20.293 1.00 52.09 89 GLU A O 1
ATOM 664 N N . ALA A 1 90 ? 3.098 66.752 -21.015 1.00 52.31 90 ALA A N 1
ATOM 665 C CA . ALA A 1 90 ? 4.191 67.688 -21.234 1.00 52.31 90 ALA A CA 1
ATOM 666 C C . ALA A 1 90 ? 4.764 68.260 -19.924 1.00 52.31 90 ALA A C 1
ATOM 668 O O . ALA A 1 90 ? 5.826 68.877 -19.954 1.00 52.31 90 ALA A O 1
ATOM 669 N N . ALA A 1 91 ? 4.081 68.070 -18.786 1.00 50.19 91 ALA A N 1
ATOM 670 C CA . ALA A 1 91 ? 4.575 68.447 -17.462 1.00 50.19 91 ALA A CA 1
ATOM 671 C C . ALA A 1 91 ? 5.495 67.373 -16.850 1.00 50.19 91 ALA A C 1
ATOM 673 O O . ALA A 1 91 ? 6.344 67.707 -16.028 1.00 50.19 91 ALA A O 1
ATOM 674 N N . ARG A 1 92 ? 5.386 66.104 -17.282 1.00 50.12 92 ARG A N 1
ATOM 675 C CA . ARG A 1 92 ? 6.242 65.001 -16.800 1.00 50.12 92 ARG A CA 1
ATOM 676 C C . ARG A 1 92 ? 7.700 65.113 -17.257 1.00 50.12 92 ARG A C 1
ATOM 678 O O . ARG A 1 92 ? 8.582 64.561 -16.613 1.00 50.12 92 ARG A O 1
ATOM 685 N N . THR A 1 93 ? 7.969 65.832 -18.346 1.00 49.12 93 THR A N 1
ATOM 686 C CA . THR A 1 93 ? 9.303 65.907 -18.969 1.00 49.12 93 THR A CA 1
ATOM 687 C C . THR A 1 93 ? 10.117 67.140 -18.568 1.00 49.12 93 THR A C 1
ATOM 689 O O . THR A 1 93 ? 11.220 67.338 -19.073 1.00 49.12 93 THR A O 1
ATOM 692 N N . VAL A 1 94 ? 9.597 68.010 -17.698 1.00 46.19 94 VAL A N 1
ATOM 693 C CA . VAL A 1 94 ? 10.206 69.319 -17.425 1.00 46.19 94 VAL A CA 1
ATOM 694 C C . VAL A 1 94 ? 11.015 69.286 -16.128 1.00 46.19 94 VAL A C 1
ATOM 696 O O . VAL A 1 94 ? 10.461 69.277 -15.034 1.00 46.19 94 VAL A O 1
ATOM 699 N N . ARG A 1 95 ? 12.348 69.338 -16.246 1.00 48.56 95 ARG A N 1
ATOM 700 C CA . ARG A 1 95 ? 13.253 69.676 -15.135 1.00 48.56 95 ARG A CA 1
ATOM 701 C C . ARG A 1 95 ? 13.466 71.191 -15.103 1.00 48.56 95 ARG A C 1
ATOM 703 O O . ARG A 1 95 ? 14.449 71.684 -15.649 1.00 48.56 95 ARG A O 1
ATOM 710 N N . THR A 1 96 ? 12.554 71.948 -14.502 1.00 50.84 96 THR A N 1
ATOM 711 C CA . THR A 1 96 ? 12.771 73.388 -14.262 1.00 50.84 96 THR A CA 1
ATOM 712 C C . THR A 1 96 ? 13.264 73.633 -12.844 1.00 50.84 96 THR A C 1
ATOM 714 O O . THR A 1 96 ? 12.757 73.040 -11.899 1.00 50.84 96 THR A O 1
ATOM 717 N N . LYS A 1 97 ? 14.242 74.535 -12.698 1.00 52.25 97 LYS A N 1
ATOM 718 C CA . LYS A 1 97 ? 14.767 74.991 -11.398 1.00 52.25 97 LYS A CA 1
ATOM 719 C C . LYS A 1 97 ? 13.846 75.993 -10.679 1.00 52.25 97 LYS A C 1
ATOM 721 O O . LYS A 1 97 ? 14.123 76.337 -9.537 1.00 52.25 97 LYS A O 1
ATOM 726 N N . GLU A 1 98 ? 12.780 76.474 -11.322 1.00 48.75 98 GLU A N 1
ATOM 727 C CA . GLU A 1 98 ? 11.856 77.437 -10.710 1.00 48.75 98 GLU A CA 1
ATOM 728 C C . GLU A 1 98 ? 10.770 76.737 -9.867 1.00 48.75 98 GLU A C 1
ATOM 730 O O . GLU A 1 98 ? 10.194 75.744 -10.321 1.00 48.75 98 GLU A O 1
ATOM 735 N N . PRO A 1 99 ? 10.462 77.237 -8.652 1.00 54.41 99 PRO A N 1
ATOM 736 C CA . PRO A 1 99 ? 9.443 76.657 -7.784 1.00 54.41 99 PRO A CA 1
ATOM 737 C C . PRO A 1 99 ? 8.041 76.824 -8.388 1.00 54.41 99 PRO A C 1
ATOM 739 O O . PRO A 1 99 ? 7.653 77.912 -8.814 1.00 54.41 99 PRO A O 1
ATOM 742 N N . PHE A 1 100 ? 7.260 75.741 -8.412 1.00 51.78 100 PHE A N 1
ATOM 743 C CA . PHE A 1 100 ? 5.889 75.757 -8.926 1.00 51.78 100 PHE A CA 1
ATOM 744 C C . PHE A 1 100 ? 5.018 76.753 -8.151 1.00 51.78 100 PHE A C 1
ATOM 746 O O . PHE A 1 100 ? 4.931 76.688 -6.922 1.00 51.78 100 PHE A O 1
ATOM 753 N N . ALA A 1 101 ? 4.303 77.623 -8.868 1.00 53.34 101 ALA A N 1
ATOM 754 C CA . ALA A 1 101 ? 3.235 78.412 -8.270 1.00 53.34 101 ALA A CA 1
ATOM 755 C C . ALA A 1 101 ? 2.087 77.463 -7.883 1.00 53.34 101 ALA A C 1
ATOM 757 O O . ALA A 1 101 ? 1.527 76.768 -8.737 1.00 53.34 101 ALA A O 1
ATOM 758 N N . ARG A 1 102 ? 1.770 77.397 -6.586 1.00 56.44 102 ARG A N 1
ATOM 759 C CA . ARG A 1 102 ? 0.704 76.546 -6.041 1.00 56.44 102 ARG A CA 1
ATOM 760 C C . ARG A 1 102 ? -0.578 77.364 -5.953 1.00 56.44 102 ARG A C 1
ATOM 762 O O . ARG A 1 102 ? -0.686 78.234 -5.094 1.00 56.44 102 ARG A O 1
ATOM 769 N N . SER A 1 103 ? -1.543 77.091 -6.826 1.00 60.72 103 SER A N 1
ATOM 770 C CA . SER A 1 103 ? -2.906 77.607 -6.672 1.00 60.72 103 SER A CA 1
ATOM 771 C C . SER A 1 103 ? -3.802 76.516 -6.074 1.00 60.72 103 SER A C 1
ATOM 773 O O . SER A 1 103 ? -3.711 75.355 -6.495 1.00 60.72 103 SER A O 1
ATOM 775 N N . PRO A 1 104 ? -4.644 76.840 -5.074 1.00 66.56 104 PRO A N 1
ATOM 776 C CA . PRO A 1 104 ? -5.625 75.897 -4.557 1.00 66.56 104 PRO A CA 1
ATOM 777 C C . PRO A 1 104 ? -6.609 75.528 -5.666 1.00 66.56 104 PRO A C 1
ATOM 779 O O . PRO A 1 104 ? -7.006 76.361 -6.471 1.00 66.56 104 PRO A O 1
ATOM 782 N N . PHE A 1 105 ? -6.938 74.249 -5.720 1.00 71.56 105 PHE A N 1
ATOM 783 C CA . PHE A 1 105 ? -7.696 73.597 -6.776 1.00 71.56 105 PHE A CA 1
ATOM 784 C C . PHE A 1 105 ? -9.136 73.363 -6.318 1.00 71.56 105 PHE A C 1
ATOM 786 O O . PHE A 1 105 ? -10.083 73.875 -6.913 1.00 71.56 105 PHE A O 1
ATOM 793 N N . TYR A 1 106 ? -9.289 72.719 -5.164 1.00 77.31 106 TYR A N 1
ATOM 794 C CA . TYR A 1 106 ? -10.498 72.773 -4.353 1.00 77.31 106 TYR A CA 1
ATOM 795 C C . TYR A 1 106 ? -10.122 72.735 -2.872 1.00 77.31 106 TYR A C 1
ATOM 797 O O . TYR A 1 106 ? -9.036 72.289 -2.489 1.00 77.31 106 TYR A O 1
ATOM 805 N N . SER A 1 107 ? -11.019 73.222 -2.025 1.00 72.50 107 SER A N 1
ATOM 806 C CA . SER A 1 107 ? -10.897 73.104 -0.579 1.00 72.50 107 SER A CA 1
ATOM 807 C C . SER A 1 107 ? -12.229 72.764 0.048 1.00 72.50 107 SER A C 1
ATOM 809 O O . SER A 1 107 ? -13.249 73.252 -0.419 1.00 72.50 107 SER A O 1
ATOM 811 N N . PHE A 1 108 ? -12.210 72.017 1.138 1.00 78.44 108 PHE A N 1
ATOM 812 C CA . PHE A 1 108 ? -13.383 71.798 1.973 1.00 78.44 108 PHE A CA 1
ATOM 813 C C . PHE A 1 108 ? -12.965 71.666 3.429 1.00 78.44 108 PHE A C 1
ATOM 815 O O . PHE A 1 108 ? -11.797 71.426 3.741 1.00 78.44 108 PHE A O 1
ATOM 822 N N . LYS A 1 109 ? -13.914 71.843 4.337 1.00 73.62 109 LYS A N 1
ATOM 823 C CA . LYS A 1 109 ? -13.728 71.549 5.749 1.00 73.62 109 LYS A CA 1
ATOM 824 C C . LYS A 1 109 ? -14.373 70.213 6.075 1.00 73.62 109 LYS A C 1
ATOM 826 O O . LYS A 1 109 ? -15.511 69.973 5.699 1.00 73.62 109 LYS A O 1
ATOM 831 N N . SER A 1 110 ? -13.641 69.348 6.761 1.00 76.56 110 SER A N 1
ATOM 832 C CA . SER A 1 110 ? -14.115 68.062 7.257 1.00 76.56 110 SER A CA 1
ATOM 833 C C . SER A 1 110 ? -14.149 68.124 8.775 1.00 76.56 110 SER A C 1
ATOM 835 O O . SER A 1 110 ? -13.103 68.236 9.411 1.00 76.56 110 SER A O 1
ATOM 837 N N . VAL A 1 111 ? -15.340 68.051 9.357 1.00 72.56 111 VAL A N 1
ATOM 838 C CA . VAL A 1 111 ? -15.533 67.968 10.803 1.00 72.56 111 VAL A CA 1
ATOM 839 C C . VAL A 1 111 ? -15.860 66.557 11.211 1.00 72.56 111 VAL A C 1
ATOM 841 O O . VAL A 1 111 ? -16.792 65.958 10.685 1.00 72.56 111 VAL A O 1
ATOM 844 N N . TRP A 1 112 ? -15.148 66.080 12.216 1.00 73.81 112 TRP A N 1
ATOM 845 C CA . TRP A 1 112 ? -15.405 64.808 12.857 1.00 73.81 112 TRP A CA 1
ATOM 846 C C . TRP A 1 112 ? -16.020 65.041 14.233 1.00 73.81 112 TRP A C 1
ATOM 848 O O . TRP A 1 112 ? -15.618 65.939 14.978 1.00 73.81 112 TRP A O 1
ATOM 858 N N . ARG A 1 113 ? -17.041 64.249 14.553 1.00 74.56 113 ARG A N 1
ATOM 859 C CA . ARG A 1 113 ? -17.698 64.227 15.858 1.00 74.56 113 ARG A CA 1
ATOM 860 C C . ARG A 1 113 ? -17.748 62.796 16.341 1.00 74.56 113 ARG A C 1
ATOM 862 O O . ARG A 1 113 ? -18.383 61.970 15.692 1.00 74.56 113 ARG A O 1
ATOM 869 N N . LEU A 1 114 ? -17.123 62.529 17.475 1.00 70.38 114 LEU A N 1
ATOM 870 C CA . LEU A 1 114 ? -17.208 61.241 18.142 1.00 70.38 114 LEU A CA 1
ATOM 871 C C . LEU A 1 114 ? -18.175 61.391 19.310 1.00 70.38 114 LEU A C 1
ATOM 873 O O . LEU A 1 114 ? -18.080 62.340 20.091 1.00 70.38 114 LEU A O 1
ATOM 877 N N . ARG A 1 115 ? -19.156 60.497 19.387 1.00 70.06 115 ARG A N 1
ATOM 878 C CA . ARG A 1 115 ? -20.116 60.448 20.489 1.00 70.06 115 ARG A CA 1
ATOM 879 C C . ARG A 1 115 ? -20.217 59.020 21.004 1.00 70.06 115 ARG A C 1
ATOM 881 O O . ARG A 1 115 ? -20.287 58.114 20.176 1.00 70.06 115 ARG A O 1
ATOM 888 N N . PRO A 1 116 ? -20.295 58.805 22.321 1.00 61.44 116 PRO A N 1
ATOM 889 C CA . PRO A 1 116 ? -20.629 57.491 22.845 1.00 61.44 116 PRO A CA 1
ATOM 890 C C . PRO A 1 116 ? -22.018 57.078 22.337 1.00 61.44 116 PRO A C 1
ATOM 892 O O . PRO A 1 116 ? -22.954 57.884 22.298 1.00 61.44 116 PRO A O 1
ATOM 895 N N . TYR A 1 117 ? -22.136 55.835 21.881 1.00 65.31 117 TYR A N 1
ATOM 896 C CA . TYR A 1 117 ? -23.383 55.268 21.384 1.00 65.31 117 TYR A CA 1
ATOM 897 C C . TYR A 1 117 ? -24.087 54.497 22.513 1.00 65.31 117 TYR A C 1
ATOM 899 O O . TYR A 1 117 ? -23.434 53.696 23.182 1.00 65.31 117 TYR A O 1
ATOM 907 N N . PRO A 1 118 ? -25.404 54.684 22.733 1.00 53.41 118 PRO A N 1
ATOM 908 C CA . PRO A 1 118 ? -26.090 54.147 23.915 1.00 53.41 118 PRO A CA 1
ATOM 909 C C . PRO A 1 118 ? -26.026 52.622 24.090 1.00 53.41 118 PRO A C 1
ATOM 911 O O . PRO A 1 118 ? -26.164 52.139 25.206 1.00 53.41 118 PRO A O 1
ATOM 914 N N . ALA A 1 119 ? -25.820 51.864 23.008 1.00 58.22 119 ALA A N 1
ATOM 915 C CA . ALA A 1 119 ? -25.750 50.399 23.031 1.00 58.22 119 ALA A CA 1
ATOM 916 C C . ALA A 1 119 ? -24.332 49.837 23.278 1.00 58.22 119 ALA A C 1
ATOM 918 O O . ALA A 1 119 ? -24.114 48.646 23.083 1.00 58.22 119 ALA A O 1
ATOM 919 N N . GLY A 1 120 ? -23.372 50.682 23.668 1.00 54.31 120 GLY A N 1
ATOM 920 C CA . GLY A 1 120 ? -21.952 50.336 23.677 1.00 54.31 120 GLY A CA 1
ATOM 921 C C . GLY A 1 120 ? -21.359 50.502 22.278 1.00 54.31 120 GLY A C 1
ATOM 922 O O . GLY A 1 120 ? -21.757 49.833 21.325 1.00 54.31 120 GLY A O 1
ATOM 923 N N . GLY A 1 121 ? -20.453 51.466 22.126 1.00 65.19 121 GLY A N 1
ATOM 924 C CA . GLY A 1 121 ? -19.862 51.823 20.838 1.00 65.19 121 GLY A CA 1
ATOM 925 C C . GLY A 1 121 ? -19.576 53.313 20.701 1.00 65.19 121 GLY A C 1
ATOM 926 O O . GLY A 1 121 ? -19.952 54.110 21.559 1.00 65.19 121 GLY A O 1
ATOM 927 N N . THR A 1 122 ? -18.976 53.702 19.579 1.00 64.69 122 THR A N 1
ATOM 928 C CA . THR A 1 122 ? -18.677 55.096 19.250 1.00 64.69 122 THR A CA 1
ATOM 929 C C . THR A 1 122 ? -19.357 55.481 17.942 1.00 64.69 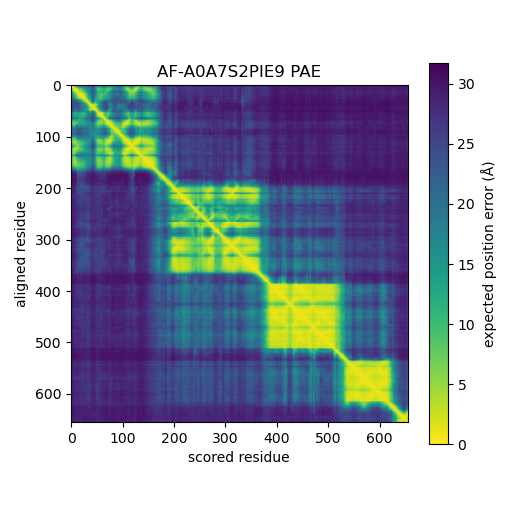122 THR A C 1
ATOM 931 O O . THR A 1 122 ? -19.069 54.973 16.859 1.00 64.69 122 THR A O 1
ATOM 934 N N . HIS A 1 123 ? -20.278 56.431 18.025 1.00 69.19 123 HIS A N 1
ATOM 935 C CA . HIS A 1 123 ? -20.898 57.044 16.867 1.00 69.19 123 HIS A CA 1
ATOM 936 C C . HIS A 1 123 ? -19.973 58.119 16.290 1.00 69.19 123 HIS A C 1
ATOM 938 O O . HIS A 1 123 ? -19.827 59.200 16.869 1.00 69.19 123 HIS A O 1
ATOM 944 N N . VAL A 1 124 ? -19.377 57.843 15.130 1.00 70.31 124 VAL A N 1
ATOM 945 C CA . VAL A 1 124 ? -18.472 58.764 14.441 1.00 70.31 124 VAL A CA 1
ATOM 946 C C . VAL A 1 124 ? -19.228 59.457 13.309 1.00 70.31 124 VAL A C 1
ATOM 948 O O . VAL A 1 124 ? -19.734 58.850 12.373 1.00 70.31 124 VAL A O 1
ATOM 951 N N . THR A 1 125 ? -19.350 60.775 13.378 1.00 72.19 125 THR A N 1
ATOM 952 C CA . THR A 1 125 ? -19.984 61.568 12.318 1.00 72.19 125 THR A CA 1
ATOM 953 C C . THR A 1 125 ? -18.944 62.417 11.623 1.00 72.19 125 THR A C 1
ATOM 955 O O . THR A 1 125 ? -18.311 63.245 12.274 1.00 72.19 125 THR A O 1
ATOM 958 N N . ARG A 1 126 ? -18.821 62.267 10.303 1.00 77.56 126 ARG A N 1
ATOM 959 C CA . ARG A 1 126 ? -18.021 63.151 9.460 1.00 77.56 126 ARG A CA 1
ATOM 960 C C . ARG A 1 126 ? -18.948 64.073 8.676 1.00 77.56 126 ARG A C 1
ATOM 962 O O . ARG A 1 126 ? -19.805 63.622 7.924 1.00 77.56 126 ARG A O 1
ATOM 969 N N . VAL A 1 127 ? -18.792 65.375 8.850 1.00 75.00 127 VAL A N 1
ATOM 970 C CA . VAL A 1 127 ? -19.532 66.397 8.106 1.00 75.00 127 VAL A CA 1
ATOM 971 C C . VAL A 1 127 ? -18.547 67.148 7.232 1.00 75.00 127 VAL A C 1
ATOM 973 O O . VAL A 1 127 ? -17.584 67.710 7.749 1.00 75.00 127 VAL A O 1
ATOM 976 N N . ILE A 1 128 ? -18.793 67.187 5.926 1.00 73.81 128 ILE A N 1
ATOM 977 C CA . ILE A 1 128 ? -18.020 68.005 4.997 1.00 73.81 128 ILE A CA 1
ATOM 978 C C . ILE A 1 128 ? -18.817 69.261 4.662 1.00 73.81 128 ILE A C 1
ATOM 980 O O . ILE A 1 128 ? -19.980 69.186 4.270 1.00 73.81 128 ILE A O 1
ATOM 984 N N . PHE A 1 129 ? -18.192 70.421 4.836 1.00 76.38 129 PHE A N 1
ATOM 985 C CA . PHE A 1 129 ? -18.779 71.723 4.530 1.00 76.38 129 PHE A CA 1
ATOM 986 C C . PHE A 1 129 ? -17.775 72.660 3.871 1.00 76.38 129 PHE A C 1
ATOM 988 O O . PHE A 1 129 ? -16.582 72.367 3.790 1.00 76.38 129 PHE A O 1
ATOM 995 N N . ASP A 1 130 ? -18.262 73.804 3.397 1.00 78.00 130 ASP A N 1
ATOM 996 C CA . ASP A 1 130 ? -17.466 74.835 2.726 1.00 78.00 130 ASP A CA 1
ATOM 997 C C . ASP A 1 130 ? -16.672 74.289 1.524 1.00 78.00 130 ASP A C 1
ATOM 999 O O . ASP A 1 130 ? -15.533 74.708 1.289 1.00 78.00 130 ASP A O 1
ATOM 1003 N N . PHE A 1 131 ? -17.244 73.343 0.763 1.00 80.25 131 PHE A N 1
ATOM 1004 C CA . PHE A 1 131 ? -16.611 72.894 -0.473 1.00 80.25 131 PHE A CA 1
ATOM 1005 C C . PHE A 1 131 ? -16.558 74.061 -1.466 1.00 80.25 131 PHE A C 1
ATOM 1007 O O . PHE A 1 131 ? -17.582 74.596 -1.898 1.00 80.25 131 PHE A O 1
ATOM 1014 N N . LYS A 1 132 ? -15.336 74.469 -1.804 1.00 76.56 132 LYS A N 1
ATOM 1015 C CA . LYS A 1 132 ? -15.020 75.521 -2.765 1.00 76.56 132 LYS A CA 1
ATOM 1016 C C . LYS A 1 132 ? -14.109 74.946 -3.824 1.00 76.56 132 LYS A C 1
ATOM 1018 O O . LYS A 1 132 ? -12.993 74.526 -3.522 1.00 76.56 132 LYS A O 1
ATOM 1023 N N . GLN A 1 133 ? -14.572 74.969 -5.060 1.00 78.31 133 GLN A N 1
ATOM 1024 C CA . GLN A 1 133 ? -13.765 74.634 -6.218 1.00 78.31 133 GLN A CA 1
ATOM 1025 C C . GLN A 1 133 ? -13.323 75.931 -6.888 1.00 78.31 133 GLN A C 1
ATOM 1027 O O . GLN A 1 133 ? -14.152 76.753 -7.266 1.00 78.31 133 GLN A O 1
ATOM 1032 N N . PHE A 1 134 ? -12.011 76.130 -6.991 1.00 75.12 134 PHE A N 1
ATOM 1033 C CA . PHE A 1 134 ? -11.442 77.393 -7.466 1.00 75.12 134 PHE A CA 1
ATOM 1034 C C . PHE A 1 134 ? -11.212 77.402 -8.983 1.00 75.12 134 PHE A C 1
ATOM 1036 O O . PHE A 1 134 ? -11.113 78.471 -9.579 1.00 75.12 134 PHE A O 1
ATOM 1043 N N . GLU A 1 135 ? -11.155 76.228 -9.619 1.00 71.62 135 GLU A N 1
ATOM 1044 C CA . GLU A 1 135 ? -11.050 76.077 -11.074 1.00 71.62 135 GLU A CA 1
ATOM 1045 C C . GLU A 1 135 ? -12.164 75.153 -11.592 1.00 71.62 135 GLU A C 1
ATOM 1047 O O . GLU A 1 135 ? -12.341 74.048 -11.079 1.00 71.62 135 GLU A O 1
ATOM 1052 N N . LEU A 1 136 ? -12.910 75.586 -12.615 1.00 62.66 136 LEU A N 1
ATOM 1053 C CA . LEU A 1 136 ? -13.896 74.752 -13.314 1.00 62.66 136 LEU A CA 1
ATOM 1054 C C . LEU A 1 136 ? -13.187 73.561 -13.969 1.00 62.66 136 LEU A C 1
ATOM 1056 O O . LEU A 1 136 ? -12.243 73.743 -14.737 1.00 62.66 136 LEU A O 1
ATOM 1060 N N . LEU A 1 137 ? -13.635 72.349 -13.646 1.00 58.41 137 LEU A N 1
ATOM 1061 C CA . LEU A 1 137 ? -13.061 71.108 -14.161 1.00 58.41 137 LEU A CA 1
ATOM 1062 C C . LEU A 1 137 ? -13.987 70.430 -15.158 1.00 58.41 137 LEU A C 1
ATOM 1064 O O . LEU A 1 137 ? -15.201 70.570 -15.078 1.00 58.41 137 LEU A O 1
ATOM 1068 N N . GLU A 1 138 ? -13.388 69.632 -16.044 1.00 53.62 138 GLU A N 1
ATOM 1069 C CA . GLU A 1 138 ? -14.099 68.680 -16.912 1.00 53.62 138 GLU A CA 1
ATOM 1070 C C . GLU A 1 138 ? -14.670 67.481 -16.131 1.00 53.62 138 GLU A C 1
ATOM 1072 O O . GLU A 1 138 ? -15.430 66.694 -16.688 1.00 53.62 138 GLU A O 1
ATOM 1077 N N . PHE A 1 139 ? -14.326 67.330 -14.846 1.00 56.09 139 PHE A N 1
ATOM 1078 C CA . PHE A 1 139 ? -14.836 66.269 -13.980 1.00 56.09 139 PHE A CA 1
ATOM 1079 C C . PHE A 1 139 ? -15.417 66.828 -12.676 1.00 56.09 139 PHE A C 1
ATOM 1081 O O . PHE A 1 139 ? -14.941 67.832 -12.140 1.00 56.09 139 PHE A O 1
ATOM 1088 N N . ASP A 1 140 ? -16.448 66.156 -12.165 1.00 72.06 140 ASP A N 1
ATOM 1089 C CA . ASP A 1 140 ? -17.167 66.534 -10.949 1.00 72.06 140 ASP A CA 1
ATOM 1090 C C . ASP A 1 140 ? -16.311 66.261 -9.700 1.00 72.06 140 ASP A C 1
ATOM 1092 O O . ASP A 1 140 ? -16.291 65.157 -9.146 1.00 72.06 140 ASP A O 1
ATOM 1096 N N . ALA A 1 141 ? -15.552 67.274 -9.273 1.00 68.44 141 ALA A N 1
ATOM 1097 C CA . ALA A 1 141 ? -14.680 67.176 -8.108 1.00 68.44 141 ALA A CA 1
ATOM 1098 C C . ALA A 1 141 ? -15.463 66.903 -6.818 1.00 68.44 141 ALA A C 1
ATOM 1100 O O . ALA A 1 141 ? -14.946 66.205 -5.946 1.00 68.44 141 ALA A O 1
ATOM 1101 N N . LEU A 1 142 ? -16.701 67.395 -6.701 1.00 72.62 142 LEU A N 1
ATOM 1102 C CA . LEU A 1 142 ? -17.545 67.117 -5.543 1.00 72.62 142 LEU A CA 1
ATOM 1103 C C . LEU A 1 142 ? -17.941 65.637 -5.521 1.00 72.62 142 LEU A C 1
ATOM 1105 O O . LEU A 1 142 ? -17.773 64.981 -4.493 1.00 72.62 142 LEU A O 1
ATOM 1109 N N . GLY A 1 143 ? -18.364 65.091 -6.664 1.00 72.25 143 GLY A N 1
ATOM 1110 C CA . GLY A 1 143 ? -18.651 63.663 -6.812 1.00 72.25 143 GLY A CA 1
ATOM 1111 C C . GLY A 1 143 ? -17.433 62.781 -6.517 1.00 72.25 143 GLY A C 1
ATOM 1112 O O . GLY A 1 143 ? -17.543 61.777 -5.810 1.00 72.25 143 GLY A O 1
ATOM 1113 N N . SER A 1 144 ? -16.246 63.183 -6.981 1.00 70.12 144 SER A N 1
ATOM 1114 C CA . SER A 1 144 ? -15.003 62.455 -6.704 1.00 70.12 144 SER A CA 1
ATOM 1115 C C . SER A 1 144 ? -14.614 62.498 -5.225 1.00 70.12 144 SER A C 1
ATOM 1117 O O . SER A 1 144 ? -14.189 61.479 -4.683 1.00 70.12 144 SER A O 1
ATOM 1119 N N . VAL A 1 145 ? -14.748 63.653 -4.565 1.00 68.81 145 VAL A N 1
ATOM 1120 C CA . VAL A 1 145 ? -14.454 63.789 -3.132 1.00 68.81 145 VAL A CA 1
ATOM 1121 C C . VAL A 1 145 ? -15.475 63.020 -2.295 1.00 68.81 145 VAL A C 1
ATOM 1123 O O . VAL A 1 145 ? -15.070 62.319 -1.374 1.00 68.81 145 VAL A O 1
ATOM 1126 N N . SER A 1 146 ? -16.766 63.073 -2.636 1.00 71.12 146 SER A N 1
ATOM 1127 C CA . SER A 1 146 ? -17.806 62.295 -1.946 1.00 71.12 146 SER A CA 1
ATOM 1128 C C . SER A 1 146 ? -17.523 60.799 -2.037 1.00 71.12 146 SER A C 1
ATOM 1130 O O . SER A 1 146 ? -17.483 60.120 -1.015 1.00 71.12 146 SER A O 1
ATOM 1132 N N . ARG A 1 147 ? -17.213 60.292 -3.238 1.00 69.06 147 ARG A N 1
ATOM 1133 C CA . ARG A 1 147 ? -16.910 58.869 -3.438 1.00 69.06 147 ARG A CA 1
ATOM 1134 C C . ARG A 1 147 ? -15.646 58.437 -2.694 1.00 69.06 147 ARG A C 1
ATOM 1136 O O . ARG A 1 147 ? -15.615 57.356 -2.118 1.00 69.06 147 ARG A O 1
ATOM 1143 N N . ALA A 1 148 ? -14.611 59.278 -2.682 1.00 68.38 148 ALA A N 1
ATOM 1144 C CA . ALA A 1 148 ? -13.394 59.003 -1.923 1.00 68.38 148 ALA A CA 1
ATOM 1145 C C . ALA A 1 148 ? -13.668 58.942 -0.411 1.00 68.38 148 ALA A C 1
ATOM 1147 O O . ALA A 1 148 ? -13.141 58.070 0.272 1.00 68.38 148 ALA A O 1
ATOM 1148 N N . VAL A 1 149 ? -14.525 59.828 0.101 1.00 70.50 149 VAL A N 1
ATOM 1149 C CA . VAL A 1 149 ? -14.932 59.846 1.513 1.00 70.50 149 VAL A CA 1
ATOM 1150 C C . VAL A 1 149 ? -15.792 58.634 1.865 1.00 70.50 149 VAL A C 1
ATOM 1152 O O . VAL A 1 149 ? -15.638 58.083 2.948 1.00 70.50 149 VAL A O 1
ATOM 1155 N N . GLU A 1 150 ? -16.668 58.183 0.969 1.00 69.12 150 GLU A N 1
ATOM 1156 C CA . GLU A 1 150 ? -17.457 56.960 1.160 1.00 69.12 150 GLU A CA 1
ATOM 1157 C C . GLU A 1 150 ? -16.581 55.708 1.194 1.00 69.12 150 GLU A C 1
ATOM 1159 O O . GLU A 1 150 ? -16.726 54.901 2.108 1.00 69.12 150 GLU A O 1
ATOM 1164 N N . LEU A 1 151 ? -15.640 55.578 0.253 1.00 66.06 151 LEU A N 1
ATOM 1165 C CA . LEU A 1 151 ? -14.661 54.487 0.244 1.00 66.06 151 LEU A CA 1
ATOM 1166 C C . LEU A 1 151 ? -13.813 54.493 1.514 1.00 66.06 151 LEU A C 1
ATOM 1168 O O . LEU A 1 151 ? -13.567 53.452 2.112 1.00 66.06 151 LEU A O 1
ATOM 1172 N N . GLU A 1 152 ? -13.396 55.674 1.956 1.00 67.56 152 GLU A N 1
ATOM 1173 C CA . GLU A 1 152 ? -12.645 55.819 3.193 1.00 67.56 152 GLU A CA 1
ATOM 1174 C C . GLU A 1 152 ? -13.474 55.426 4.422 1.00 67.56 152 GLU A C 1
ATOM 1176 O O . GLU A 1 152 ? -12.999 54.692 5.284 1.00 67.56 152 GLU A O 1
ATOM 1181 N N . ASN A 1 153 ? -14.726 55.875 4.494 1.00 69.19 153 ASN A N 1
ATOM 1182 C CA . ASN A 1 153 ? -15.647 55.501 5.560 1.00 69.19 153 ASN A CA 1
ATOM 1183 C C . ASN A 1 153 ? -15.898 53.988 5.583 1.00 69.19 153 ASN A C 1
ATOM 1185 O O . ASN A 1 153 ? -15.983 53.406 6.661 1.00 69.19 153 ASN A O 1
ATOM 1189 N N . GLU A 1 154 ? -16.004 53.354 4.417 1.00 64.06 154 GLU A N 1
ATOM 1190 C CA . GLU A 1 154 ? -16.166 51.908 4.298 1.00 64.06 154 GLU A CA 1
ATOM 1191 C C . GLU A 1 154 ? -14.901 51.163 4.734 1.00 64.06 154 GLU A C 1
ATOM 1193 O O . GLU A 1 154 ? -14.994 50.205 5.492 1.00 64.06 154 GLU A O 1
ATOM 1198 N N . ASN A 1 155 ? -13.714 51.661 4.387 1.00 60.12 155 ASN A N 1
ATOM 1199 C CA . ASN A 1 155 ? -12.456 51.103 4.881 1.00 60.12 155 ASN A CA 1
ATOM 1200 C C . ASN A 1 155 ? -12.328 51.231 6.404 1.00 60.12 155 ASN A C 1
ATOM 1202 O O . ASN A 1 155 ? -11.856 50.304 7.059 1.00 60.12 155 ASN A O 1
ATOM 1206 N N . ILE A 1 156 ? -12.777 52.347 6.989 1.00 59.09 156 ILE A N 1
ATOM 1207 C CA . ILE A 1 156 ? -12.827 52.519 8.448 1.00 59.09 156 ILE A CA 1
ATOM 1208 C C . ILE A 1 156 ? -13.803 51.507 9.060 1.00 59.09 156 ILE A C 1
ATOM 1210 O O . ILE A 1 156 ? -13.449 50.848 10.036 1.00 59.09 156 ILE A O 1
ATOM 1214 N N . ARG A 1 157 ? -14.994 51.319 8.469 1.00 60.28 157 ARG A N 1
ATOM 1215 C CA . ARG A 1 157 ? -15.953 50.293 8.917 1.00 60.28 157 ARG A CA 1
ATOM 1216 C C . ARG A 1 157 ? -15.351 48.902 8.844 1.00 60.28 157 ARG A C 1
ATOM 1218 O O . ARG A 1 157 ? -15.425 48.186 9.831 1.00 60.28 157 ARG A O 1
ATOM 1225 N N . GLN A 1 158 ? -14.740 48.533 7.724 1.00 54.16 158 GLN A N 1
ATOM 1226 C CA . GLN A 1 158 ? -14.149 47.214 7.521 1.00 54.16 158 GLN A CA 1
ATOM 1227 C C . GLN A 1 158 ? -13.001 46.981 8.502 1.00 54.16 158 GLN A C 1
ATOM 1229 O O . GLN A 1 158 ? -13.045 46.028 9.272 1.00 54.16 158 GLN A O 1
ATOM 1234 N N . SER A 1 159 ? -12.048 47.909 8.579 1.00 53.88 159 SER A N 1
ATOM 1235 C CA . SER A 1 159 ? -10.905 47.831 9.495 1.00 53.88 159 SER A CA 1
ATOM 1236 C C . SER A 1 159 ? -11.332 47.719 10.962 1.00 53.88 159 SER A C 1
ATOM 1238 O O . SER A 1 159 ? -10.794 46.906 11.716 1.00 53.88 159 SER A O 1
ATOM 1240 N N . TRP A 1 160 ? -12.346 48.481 11.379 1.00 53.84 160 TRP A N 1
ATOM 1241 C CA . TRP A 1 160 ? -12.812 48.449 12.764 1.00 53.84 160 TRP A CA 1
ATOM 1242 C C . TRP A 1 160 ? -13.773 47.288 13.037 1.00 53.84 160 TRP A C 1
ATOM 1244 O O . TRP A 1 160 ? -13.761 46.751 14.137 1.00 53.84 160 TRP A O 1
ATOM 1254 N N . SER A 1 161 ? -14.542 46.828 12.048 1.00 46.41 161 SER A N 1
ATOM 1255 C CA . SER A 1 161 ? -15.350 45.605 12.158 1.00 46.41 161 SER A CA 1
ATOM 1256 C C . SER A 1 161 ? -14.475 44.354 12.279 1.00 46.41 161 SER A C 1
ATOM 1258 O O . SER A 1 161 ? -14.802 43.459 13.052 1.00 46.41 161 SER A O 1
ATOM 1260 N N . VAL A 1 162 ? -13.310 44.336 11.621 1.00 41.03 162 VAL A N 1
ATOM 1261 C CA . VAL A 1 162 ? -12.281 43.299 11.786 1.00 41.03 162 VAL A CA 1
ATOM 1262 C C . VAL A 1 162 ? -11.637 43.380 13.176 1.00 41.03 162 VAL A C 1
ATOM 1264 O O . VAL A 1 162 ? -11.357 42.347 13.774 1.00 41.03 162 VAL A O 1
ATOM 1267 N N . ALA A 1 163 ? -11.462 44.580 13.743 1.00 37.00 163 ALA A N 1
ATOM 1268 C CA . ALA A 1 163 ? -11.001 44.740 15.126 1.00 37.00 163 ALA A CA 1
ATOM 1269 C C . ALA A 1 163 ? -12.046 44.273 16.165 1.00 37.00 163 ALA A C 1
ATOM 1271 O O . ALA A 1 163 ? -11.672 43.656 17.158 1.00 37.00 163 ALA A O 1
ATOM 1272 N N . VAL A 1 164 ? -13.344 44.493 15.911 1.00 33.81 164 VAL A N 1
ATOM 1273 C CA . VAL A 1 164 ? -14.465 43.974 16.725 1.00 33.81 164 VAL A CA 1
ATOM 1274 C C . VAL A 1 164 ? -14.586 42.449 16.609 1.00 33.81 164 VAL A C 1
ATOM 1276 O O . VAL A 1 164 ? -14.867 41.780 17.598 1.00 33.81 164 VAL A O 1
ATOM 1279 N N . ALA A 1 165 ? -14.304 41.874 15.435 1.00 35.47 165 ALA A N 1
ATOM 1280 C CA . ALA A 1 165 ? -14.280 40.423 15.231 1.00 35.47 165 ALA A CA 1
ATOM 1281 C C . ALA A 1 165 ? -13.094 39.718 15.928 1.00 35.47 165 ALA A C 1
ATOM 1283 O O . ALA A 1 165 ? -13.089 38.494 16.034 1.00 35.47 165 ALA A O 1
ATOM 1284 N N . LEU A 1 166 ? -12.106 40.475 16.426 1.00 33.81 166 LEU A N 1
ATOM 1285 C CA . LEU A 1 166 ? -10.886 39.961 17.061 1.00 33.81 166 LEU A CA 1
ATOM 1286 C C . LEU A 1 166 ? -10.831 40.141 18.593 1.00 33.81 166 LEU A C 1
ATOM 1288 O O . LEU A 1 166 ? -9.791 39.849 19.188 1.00 33.81 166 LEU A O 1
ATOM 1292 N N . ALA A 1 167 ? -11.922 40.548 19.256 1.00 34.47 167 ALA A N 1
ATOM 1293 C CA . ALA A 1 167 ? -12.036 40.469 20.719 1.00 34.47 167 ALA A CA 1
ATOM 1294 C C . ALA A 1 167 ? -13.500 40.266 21.163 1.00 34.47 167 ALA A C 1
ATOM 1296 O O . ALA A 1 167 ? -14.314 41.183 21.073 1.00 34.47 167 ALA A O 1
ATOM 1297 N N . PRO A 1 168 ? -13.827 39.073 21.688 1.00 33.47 168 PRO A N 1
ATOM 1298 C CA . PRO A 1 168 ? -13.755 38.943 23.137 1.00 33.47 168 PRO A CA 1
ATOM 1299 C C . PRO A 1 168 ? -12.933 37.724 23.567 1.00 33.47 168 PRO A C 1
ATOM 1301 O O . PRO A 1 168 ? -13.209 36.585 23.194 1.00 33.47 168 PRO A O 1
ATOM 1304 N N . ASP A 1 169 ? -11.942 38.044 24.399 1.00 31.00 169 ASP A N 1
ATOM 1305 C CA . ASP A 1 169 ? -11.140 37.178 25.265 1.00 31.00 169 ASP A CA 1
ATOM 1306 C C . ASP A 1 169 ? -9.861 36.555 24.666 1.00 31.00 169 ASP A C 1
ATOM 1308 O O . ASP A 1 169 ? -9.643 35.345 24.666 1.00 31.00 169 ASP A O 1
ATOM 1312 N N . LYS A 1 170 ? -8.915 37.427 24.284 1.00 35.16 170 LYS A N 1
ATOM 1313 C CA . LYS A 1 170 ? -7.501 37.235 24.678 1.00 35.16 170 LYS A CA 1
ATOM 1314 C C . LYS A 1 170 ? -7.378 37.792 26.112 1.00 35.16 170 LYS A C 1
ATOM 1316 O O . LYS A 1 170 ? -7.830 38.905 26.337 1.00 35.16 170 LYS A O 1
ATOM 1321 N N . THR A 1 171 ? -6.827 37.094 27.112 1.00 36.34 171 THR A N 1
ATOM 1322 C CA . THR A 1 171 ? -5.396 36.745 27.174 1.00 36.34 171 THR A CA 1
ATOM 1323 C C . THR A 1 171 ? -5.012 35.647 28.189 1.00 36.34 171 THR A C 1
ATOM 1325 O O . THR A 1 171 ? -5.680 35.374 29.182 1.00 36.34 171 THR A O 1
ATOM 1328 N N . LEU A 1 172 ? -3.835 35.079 27.905 1.00 40.34 172 LEU A N 1
ATOM 1329 C CA . LEU A 1 172 ? -2.910 34.293 28.732 1.00 40.34 172 LEU A CA 1
ATOM 1330 C C . LEU A 1 172 ? -2.729 34.759 30.209 1.00 40.34 172 LEU A C 1
ATOM 1332 O O . LEU A 1 172 ? -2.611 35.948 30.469 1.00 40.34 172 LEU A O 1
ATOM 1336 N N . ALA A 1 173 ? -2.541 33.778 31.114 1.00 29.27 173 ALA A N 1
ATOM 1337 C CA . ALA A 1 173 ? -1.907 33.811 32.457 1.00 29.27 173 ALA A CA 1
ATOM 1338 C C . ALA A 1 173 ? -2.558 34.588 33.650 1.00 29.27 173 ALA A C 1
ATOM 1340 O O . ALA A 1 173 ? -2.385 35.785 33.828 1.00 29.27 173 ALA A O 1
ATOM 1341 N N . ALA A 1 174 ? -3.191 33.813 34.548 1.00 30.77 174 ALA A N 1
ATOM 1342 C CA . ALA A 1 174 ? -3.362 33.921 36.018 1.00 30.77 174 ALA A CA 1
ATOM 1343 C C . ALA A 1 174 ? -3.369 35.283 36.782 1.00 30.77 174 ALA A C 1
ATOM 1345 O O . ALA A 1 174 ? -2.317 35.858 37.050 1.00 30.77 174 ALA A O 1
ATOM 1346 N N . LYS A 1 175 ? -4.508 35.609 37.432 1.00 26.98 175 LYS A N 1
ATOM 1347 C CA . LYS A 1 175 ? -4.692 35.613 38.915 1.00 26.98 175 LYS A CA 1
ATOM 1348 C C . LYS A 1 175 ? -6.195 35.654 39.305 1.00 26.98 175 LYS A C 1
ATOM 1350 O O . LYS A 1 175 ? -6.998 36.137 38.516 1.00 26.98 175 LYS A O 1
ATOM 1355 N N . PRO A 1 176 ? -6.589 35.111 40.480 1.00 37.09 176 PRO A N 1
ATOM 1356 C CA . PRO A 1 176 ? -7.950 34.649 40.767 1.00 37.09 176 PRO A CA 1
ATOM 1357 C C . PRO A 1 176 ? -8.813 35.693 41.490 1.00 37.09 176 PRO A C 1
ATOM 1359 O O . PRO A 1 176 ? -8.321 36.395 42.373 1.00 37.09 176 PRO A O 1
ATOM 1362 N N . GLY A 1 177 ? -10.121 35.708 41.216 1.00 29.98 177 GLY A N 1
ATOM 1363 C CA . GLY A 1 177 ? -11.069 36.375 42.108 1.00 29.98 177 GLY A CA 1
ATOM 1364 C C . GLY A 1 177 ? -12.473 36.618 41.557 1.00 29.98 177 GLY A C 1
ATOM 1365 O O . GLY A 1 177 ? -12.697 37.597 40.866 1.00 29.98 177 GLY A O 1
ATOM 1366 N N . VAL A 1 178 ? -13.408 35.806 42.061 1.00 29.70 178 VAL A N 1
ATOM 1367 C CA . VAL A 1 178 ? -14.833 36.105 42.312 1.00 29.70 178 VAL A CA 1
ATOM 1368 C C . VAL A 1 178 ? -15.847 35.868 41.175 1.00 29.70 178 VAL A C 1
ATOM 1370 O O . VAL A 1 178 ? -15.920 36.555 40.166 1.00 29.70 178 VAL A O 1
ATOM 1373 N N . LEU A 1 179 ? -16.663 34.851 41.466 1.00 31.23 179 LEU A N 1
ATOM 1374 C CA . LEU A 1 179 ? -17.897 34.337 40.867 1.00 31.23 179 LEU A CA 1
ATOM 1375 C C . LEU A 1 179 ? -19.004 35.358 40.519 1.00 31.23 179 LEU A C 1
ATOM 1377 O O . LEU A 1 179 ? -19.149 36.372 41.194 1.00 31.23 179 LEU A O 1
ATOM 1381 N N . SER A 1 180 ? -19.912 34.868 39.648 1.00 30.78 180 SER A N 1
ATOM 1382 C CA . SER A 1 180 ? -21.368 35.145 39.522 1.00 30.78 180 SER A CA 1
ATOM 1383 C C . SER A 1 180 ? -21.779 36.135 38.415 1.00 30.78 180 SER A C 1
ATOM 1385 O O . SER A 1 180 ? -21.346 37.273 38.437 1.00 30.78 180 SER A O 1
ATOM 1387 N N . GLY A 1 181 ? -22.666 35.836 37.454 1.00 29.97 181 GLY A N 1
ATOM 1388 C CA . GLY A 1 181 ? -23.505 34.661 37.202 1.00 29.97 181 GLY A CA 1
ATOM 1389 C C . GLY A 1 181 ? -24.523 34.908 36.059 1.00 29.97 181 GLY A C 1
ATOM 1390 O O . GLY A 1 181 ? -24.738 36.046 35.660 1.00 29.97 181 GLY A O 1
ATOM 1391 N N . ALA A 1 182 ? -25.164 33.811 35.622 1.00 29.91 182 ALA A N 1
ATOM 1392 C CA . ALA A 1 182 ? -26.461 33.679 34.919 1.00 29.91 182 ALA A CA 1
ATOM 1393 C C . ALA A 1 182 ? -26.606 33.964 33.391 1.00 29.91 182 ALA A C 1
ATOM 1395 O O . ALA A 1 182 ? -26.718 35.107 32.974 1.00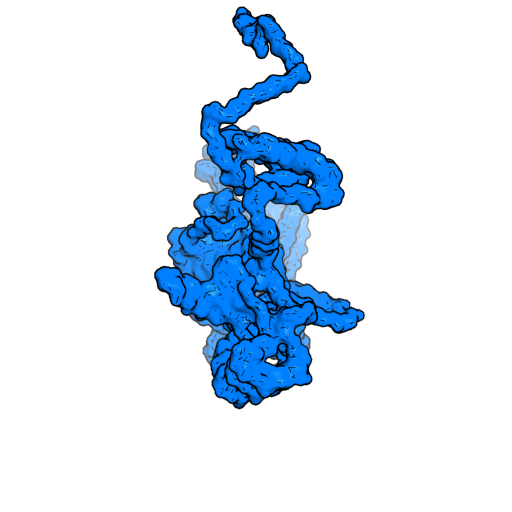 29.91 182 ALA A O 1
ATOM 1396 N N . LEU A 1 183 ? -26.722 32.849 32.628 1.00 33.28 183 LEU A N 1
ATOM 1397 C CA . LEU A 1 183 ? -27.718 32.460 31.579 1.00 33.28 183 LEU A CA 1
ATOM 1398 C C . LEU A 1 183 ? -28.112 33.482 30.479 1.00 33.28 183 LEU A C 1
ATOM 1400 O O . LEU A 1 183 ? -28.483 34.598 30.795 1.00 33.28 183 LEU A O 1
ATOM 1404 N N . GLY A 1 184 ? -28.223 33.188 29.173 1.00 30.19 184 GLY A N 1
ATOM 1405 C CA . GLY A 1 184 ? -28.177 31.986 28.314 1.00 30.19 184 GLY A CA 1
ATOM 1406 C C . GLY A 1 184 ? -28.277 32.462 26.836 1.00 30.19 184 GLY A C 1
ATOM 1407 O O . GLY A 1 184 ? -28.756 33.560 26.592 1.00 30.19 184 GLY A O 1
ATOM 1408 N N . GLY A 1 185 ? -27.677 31.819 25.829 1.00 34.66 185 GLY A N 1
ATOM 1409 C CA . GLY A 1 185 ? -28.229 30.693 25.062 1.00 34.66 185 GLY A CA 1
ATOM 1410 C C . GLY A 1 185 ? -28.142 30.994 23.546 1.00 34.66 185 GLY A C 1
ATOM 1411 O O . GLY A 1 185 ? -28.654 32.019 23.111 1.00 34.66 185 GLY A O 1
ATOM 1412 N N . GLY A 1 186 ? -27.481 30.125 22.762 1.00 30.38 186 GLY A N 1
ATOM 1413 C CA . GLY A 1 186 ? -27.368 30.209 21.289 1.00 30.38 186 GLY A CA 1
ATOM 1414 C C . GLY A 1 186 ? -25.950 29.933 20.761 1.00 30.38 186 GLY A C 1
ATOM 1415 O O . GLY A 1 186 ? -25.217 30.865 20.452 1.00 30.38 186 GLY A O 1
ATOM 1416 N N . ALA A 1 187 ? -25.536 28.661 20.725 1.00 31.00 187 ALA A N 1
ATOM 1417 C CA . ALA A 1 187 ? -24.154 28.234 20.483 1.00 31.00 187 ALA A CA 1
ATOM 1418 C C . ALA A 1 187 ? -23.807 28.094 18.984 1.00 31.00 187 ALA A C 1
ATOM 1420 O O . ALA A 1 187 ? -24.159 27.103 18.352 1.00 31.00 187 ALA A O 1
ATOM 1421 N N . LEU A 1 188 ? -23.069 29.070 18.448 1.00 39.44 188 LEU A N 1
ATOM 1422 C CA . LEU A 1 188 ? -22.111 28.885 17.349 1.00 39.44 188 LEU A CA 1
ATOM 1423 C C . LEU A 1 188 ? -20.748 28.522 17.965 1.00 39.44 188 LEU A C 1
ATOM 1425 O O . LEU A 1 188 ? -20.425 28.996 19.058 1.00 39.44 188 LEU A O 1
ATOM 1429 N N . ALA A 1 189 ? -19.998 27.642 17.295 1.00 34.38 189 ALA A N 1
ATOM 1430 C CA . ALA A 1 189 ? -18.777 26.998 17.785 1.00 34.38 189 ALA A CA 1
ATOM 1431 C C . ALA A 1 189 ? -17.814 27.976 18.488 1.00 34.38 189 ALA A C 1
ATOM 1433 O O . ALA A 1 189 ? -17.315 28.929 17.890 1.00 34.38 189 ALA A O 1
ATOM 1434 N N . LYS A 1 190 ? -17.560 27.728 19.780 1.00 30.52 190 LYS A N 1
ATOM 1435 C CA . LYS A 1 190 ? -16.618 28.502 20.594 1.00 30.52 190 LYS A CA 1
ATOM 1436 C C . LYS A 1 190 ? -15.190 27.983 20.380 1.00 30.52 190 LYS A C 1
ATOM 1438 O O . LYS A 1 190 ? -14.963 26.792 20.588 1.00 30.52 190 LYS A O 1
ATOM 1443 N N . PRO A 1 191 ? -14.218 28.841 20.036 1.00 34.75 191 PRO A N 1
ATOM 1444 C CA . PRO A 1 191 ? -12.817 28.443 19.973 1.00 34.75 191 PRO A CA 1
ATOM 1445 C C . PRO A 1 191 ? -12.239 28.227 21.382 1.00 34.75 191 PRO A C 1
ATOM 1447 O O . PRO A 1 191 ? -12.430 29.041 22.286 1.00 34.75 191 PRO A O 1
ATOM 1450 N N . VAL A 1 192 ? -11.518 27.118 21.569 1.00 34.72 192 VAL A N 1
ATOM 1451 C CA . VAL A 1 192 ? -10.805 26.772 22.809 1.00 34.72 192 VAL A CA 1
ATOM 1452 C C . VAL A 1 192 ? -9.394 27.364 22.739 1.00 34.72 192 VAL A C 1
ATOM 1454 O O . VAL A 1 192 ? -8.561 26.901 21.964 1.00 34.72 192 VAL A O 1
ATOM 1457 N N . GLY A 1 193 ? -9.122 28.412 23.520 1.00 35.12 193 GLY A N 1
ATOM 1458 C CA . GLY A 1 193 ? -7.811 29.067 23.556 1.00 35.12 193 GLY A CA 1
ATOM 1459 C C . GLY A 1 193 ? -6.770 28.250 24.326 1.00 35.12 193 GLY A C 1
ATOM 1460 O O . GLY A 1 193 ? -6.974 27.926 25.495 1.00 35.12 193 GLY A O 1
ATOM 1461 N N . ILE A 1 194 ? -5.638 27.950 23.686 1.00 37.66 194 ILE A N 1
ATOM 1462 C CA . ILE A 1 194 ? -4.482 27.280 24.295 1.00 37.66 194 ILE A CA 1
ATOM 1463 C C . ILE A 1 194 ? -3.263 28.192 24.140 1.00 37.66 194 ILE A C 1
ATOM 1465 O O . ILE A 1 194 ? -3.029 28.761 23.076 1.00 37.66 194 ILE A O 1
ATOM 1469 N N . ALA A 1 195 ? -2.509 28.360 25.225 1.00 37.06 195 ALA A N 1
ATOM 1470 C CA . ALA A 1 195 ? -1.274 29.130 25.247 1.00 37.06 195 ALA A CA 1
ATOM 1471 C C . ALA A 1 195 ? -0.228 28.504 24.313 1.00 37.06 195 ALA A C 1
ATOM 1473 O O . ALA A 1 195 ? 0.104 27.330 24.474 1.00 37.06 195 ALA A O 1
ATOM 1474 N N . VAL A 1 196 ? 0.293 29.292 23.371 1.00 41.75 196 VAL A N 1
ATOM 1475 C CA . VAL A 1 196 ? 1.390 28.883 22.485 1.00 41.75 196 VAL A CA 1
ATOM 1476 C C . VAL A 1 196 ? 2.669 28.819 23.318 1.00 41.75 196 VAL A C 1
ATOM 1478 O O . VAL A 1 196 ? 3.061 29.808 23.945 1.00 41.75 196 VAL A O 1
ATOM 1481 N N . SER A 1 197 ? 3.287 27.643 23.396 1.00 50.06 197 SER A N 1
ATOM 1482 C CA . SER A 1 197 ? 4.567 27.479 24.092 1.00 50.06 197 SER A CA 1
ATOM 1483 C C . SER A 1 197 ? 5.700 28.106 23.265 1.00 50.06 197 SER A C 1
ATOM 1485 O O . SER A 1 197 ? 5.603 28.191 22.046 1.00 50.06 197 SER A O 1
ATOM 1487 N N . GLY A 1 198 ? 6.793 28.557 23.895 1.00 56.03 198 GLY A N 1
ATOM 1488 C CA . GLY A 1 198 ? 7.873 29.303 23.215 1.00 56.03 198 GLY A CA 1
ATOM 1489 C C . GLY A 1 198 ? 8.604 28.567 22.075 1.00 56.03 198 GLY A C 1
ATOM 1490 O O . GLY A 1 198 ? 9.475 29.152 21.442 1.00 56.03 198 GLY A O 1
ATOM 1491 N N . SER A 1 199 ? 8.275 27.298 21.819 1.00 73.88 199 SER A N 1
ATOM 1492 C CA . SER A 1 199 ? 8.807 26.467 20.730 1.00 73.88 199 SER A CA 1
ATOM 1493 C C . SER A 1 199 ? 7.838 26.264 19.555 1.00 73.88 199 SER A C 1
ATOM 1495 O O . SER A 1 199 ? 8.189 25.592 18.583 1.00 73.88 199 SER A O 1
ATOM 1497 N N . GLU A 1 200 ? 6.612 26.779 19.645 1.00 82.81 200 GLU A N 1
ATOM 1498 C CA . GLU A 1 200 ? 5.572 26.626 18.625 1.00 82.81 200 GLU A CA 1
ATOM 1499 C C . GLU A 1 200 ? 5.565 27.842 17.692 1.00 82.81 200 GLU A C 1
ATOM 1501 O O . GLU A 1 200 ? 5.445 28.982 18.132 1.00 82.81 200 GLU A O 1
ATOM 1506 N N . LEU A 1 201 ? 5.697 27.590 16.389 1.00 82.88 201 LEU A N 1
ATOM 1507 C CA . LEU A 1 201 ? 5.622 28.612 15.345 1.00 82.88 201 LEU A CA 1
ATOM 1508 C C . LEU A 1 201 ? 4.166 29.022 15.077 1.00 82.88 201 LEU A C 1
ATOM 1510 O O . LEU A 1 201 ? 3.880 30.187 14.827 1.00 82.88 201 LEU A O 1
ATOM 1514 N N . TYR A 1 202 ? 3.254 28.049 15.114 1.00 89.44 202 TYR A N 1
ATOM 1515 C CA . TYR A 1 202 ? 1.853 28.217 14.740 1.00 89.44 202 TYR A CA 1
ATOM 1516 C C . TYR A 1 202 ? 0.986 27.183 15.462 1.00 89.44 202 TYR A C 1
ATOM 1518 O O . TYR A 1 202 ? 1.409 26.044 15.655 1.00 89.44 202 TYR A O 1
ATOM 1526 N N . SER A 1 203 ? -0.235 27.554 15.844 1.00 87.44 203 SER A N 1
ATOM 1527 C CA . SER A 1 203 ? -1.234 26.623 16.376 1.00 87.44 203 SER A CA 1
ATOM 1528 C C . SER A 1 203 ? -2.623 27.073 15.943 1.00 87.44 203 SER A C 1
ATOM 1530 O O . SER A 1 203 ? -3.049 28.175 16.281 1.00 87.44 203 SER A O 1
ATOM 1532 N N . ALA A 1 204 ? -3.351 26.193 15.266 1.00 88.06 204 ALA A N 1
ATOM 1533 C CA . ALA A 1 204 ? -4.741 26.398 14.890 1.00 88.06 204 ALA A CA 1
ATOM 1534 C C . ALA A 1 204 ? -5.600 25.223 15.344 1.00 88.06 204 ALA A C 1
ATOM 1536 O O . ALA A 1 204 ? -5.128 24.099 15.533 1.00 88.06 204 ALA A O 1
ATOM 1537 N N . SER A 1 205 ? -6.883 25.481 15.564 1.00 87.62 205 SER A N 1
ATOM 1538 C CA . SER A 1 205 ? -7.851 24.436 15.872 1.00 87.62 205 SER A CA 1
ATOM 1539 C C . SER A 1 205 ? -9.171 24.736 15.187 1.00 87.62 205 SER A C 1
ATOM 1541 O O . SER A 1 205 ? -9.601 25.887 15.148 1.00 87.62 205 SER A O 1
ATOM 1543 N N . PHE A 1 206 ? -9.805 23.703 14.651 1.00 88.00 206 PHE A N 1
ATOM 1544 C CA . PHE A 1 206 ? -11.115 23.790 14.023 1.00 88.00 206 PHE A CA 1
ATOM 1545 C C . PHE A 1 206 ? -11.957 22.576 14.406 1.00 88.00 206 PHE A C 1
ATOM 1547 O O . PHE A 1 206 ? -11.431 21.523 14.764 1.00 88.00 206 PHE A O 1
ATOM 1554 N N . VAL A 1 207 ? -13.277 22.740 14.381 1.00 88.25 207 VAL A N 1
ATOM 1555 C CA . VAL A 1 207 ? -14.228 21.693 14.762 1.00 88.25 207 VAL A CA 1
ATOM 1556 C C . VAL A 1 207 ? -14.862 21.126 13.500 1.00 88.25 207 VAL A C 1
ATOM 1558 O O . VAL A 1 207 ? -15.349 21.880 12.661 1.00 88.25 207 VAL A O 1
ATOM 1561 N N . VAL A 1 208 ? -14.858 19.802 13.374 1.00 87.88 208 VAL A N 1
ATOM 1562 C CA . VAL A 1 208 ? -15.528 19.065 12.300 1.00 87.88 208 VAL A CA 1
ATOM 1563 C C . VAL A 1 208 ? -16.798 18.439 12.870 1.00 87.88 208 VAL A C 1
ATOM 1565 O O . VAL A 1 208 ? -16.743 17.718 13.867 1.00 87.88 208 VAL A O 1
ATOM 1568 N N . GLU A 1 209 ? -17.945 18.710 12.245 1.00 86.62 209 GLU A N 1
ATOM 1569 C CA . GLU A 1 209 ? -19.266 18.198 12.650 1.00 86.62 209 GLU A CA 1
ATOM 1570 C C . GLU A 1 209 ? -19.461 16.726 12.242 1.00 86.62 209 GLU A C 1
ATOM 1572 O O . GLU A 1 209 ? -20.317 16.376 11.432 1.00 86.62 209 GLU A O 1
ATOM 1577 N N . THR A 1 210 ? -18.617 15.835 12.748 1.00 73.88 210 THR A N 1
ATOM 1578 C CA . THR A 1 210 ? -18.785 14.386 12.599 1.00 73.88 210 THR A CA 1
ATOM 1579 C C . THR A 1 210 ? -18.578 13.690 13.937 1.00 73.88 210 THR A C 1
ATOM 1581 O O . THR A 1 210 ? -17.667 14.036 14.689 1.00 73.88 210 THR A O 1
ATOM 1584 N N . ALA A 1 211 ? -19.418 12.686 14.195 1.00 62.69 211 ALA A N 1
ATOM 1585 C CA . ALA A 1 211 ? -19.586 12.032 15.493 1.00 62.69 211 ALA A CA 1
ATOM 1586 C C . ALA A 1 211 ? -18.408 11.188 15.991 1.00 62.69 211 ALA A C 1
ATOM 1588 O O . ALA A 1 211 ? -18.408 10.788 17.147 1.00 62.69 211 ALA A O 1
ATOM 1589 N N . ASP A 1 212 ? -17.413 10.914 15.153 1.00 84.19 212 ASP A N 1
ATOM 1590 C CA . ASP A 1 212 ? -16.334 10.005 15.517 1.00 84.19 212 ASP A CA 1
ATOM 1591 C C . ASP A 1 212 ? -14.978 10.581 15.107 1.00 84.19 212 ASP A C 1
ATOM 1593 O O . ASP A 1 212 ? -14.720 10.823 13.923 1.00 84.19 212 ASP A O 1
ATOM 1597 N N . ALA A 1 213 ? -14.116 10.807 16.100 1.00 84.75 213 ALA A N 1
ATOM 1598 C CA . ALA A 1 213 ? -12.761 11.290 15.884 1.00 84.75 213 ALA A CA 1
ATOM 1599 C C . ALA A 1 213 ? -11.911 10.269 15.115 1.00 84.75 213 ALA A C 1
ATOM 1601 O O . ALA A 1 213 ? -11.020 10.682 14.370 1.00 84.75 213 ALA A O 1
ATOM 1602 N N . ASP A 1 214 ? -12.222 8.972 15.216 1.00 81.94 214 ASP A N 1
ATOM 1603 C CA . ASP A 1 214 ? -11.586 7.940 14.395 1.00 81.94 214 ASP A CA 1
ATOM 1604 C C . ASP A 1 214 ? -11.976 8.106 12.930 1.00 81.94 214 ASP A C 1
ATOM 1606 O O . ASP A 1 214 ? -11.110 8.080 12.061 1.00 81.94 214 ASP A O 1
ATOM 1610 N N . ARG A 1 215 ? -13.243 8.415 12.640 1.00 82.19 215 ARG A N 1
ATOM 1611 C CA . ARG A 1 215 ? -13.685 8.701 11.270 1.00 82.19 215 ARG A CA 1
ATOM 1612 C C . ARG A 1 215 ? -13.039 9.965 10.700 1.00 82.19 215 ARG A C 1
ATOM 1614 O O . ARG A 1 215 ? -12.661 9.975 9.533 1.00 82.19 215 ARG A O 1
ATOM 1621 N N . VAL A 1 216 ? -12.893 11.034 11.488 1.00 84.00 216 VAL A N 1
ATOM 1622 C CA . VAL A 1 216 ? -12.181 12.253 11.041 1.00 84.00 216 VAL A CA 1
ATOM 1623 C C . VAL A 1 216 ? -10.718 11.956 10.761 1.00 84.00 216 VAL A C 1
ATOM 1625 O O . VAL A 1 216 ? -10.185 12.403 9.745 1.00 84.00 216 VAL A O 1
ATOM 1628 N N . PHE A 1 217 ? -10.081 11.189 11.645 1.00 83.75 217 PHE A N 1
ATOM 1629 C CA . PHE A 1 217 ? -8.708 10.748 11.467 1.00 83.75 217 PHE A CA 1
ATOM 1630 C C . PHE A 1 217 ? -8.559 9.902 10.199 1.00 83.75 217 PHE A C 1
ATOM 1632 O O . PHE A 1 217 ? -7.727 10.232 9.358 1.00 83.75 217 PHE A O 1
ATOM 1639 N N . GLU A 1 218 ? -9.403 8.882 10.014 1.00 79.94 218 GLU A N 1
ATOM 1640 C CA . GLU A 1 218 ? -9.446 8.031 8.821 1.00 79.94 218 GLU A CA 1
ATOM 1641 C C . GLU A 1 218 ? -9.600 8.861 7.548 1.00 79.94 218 GLU A C 1
ATOM 1643 O O . GLU A 1 218 ? -8.855 8.665 6.592 1.00 79.94 218 GLU A O 1
ATOM 1648 N N . VAL A 1 219 ? -10.512 9.835 7.544 1.00 81.06 219 VAL A N 1
ATOM 1649 C CA . VAL A 1 219 ? -10.739 10.723 6.402 1.00 81.06 219 VAL A CA 1
ATOM 1650 C C . VAL A 1 219 ? -9.521 11.621 6.135 1.00 81.06 219 VAL A C 1
ATOM 1652 O O . VAL A 1 219 ? -9.131 11.766 4.977 1.00 81.06 219 VAL A O 1
ATOM 1655 N N . MET A 1 220 ? -8.852 12.148 7.167 1.00 80.19 220 MET A N 1
ATOM 1656 C CA . MET A 1 220 ? -7.602 12.920 7.027 1.00 80.19 220 MET A CA 1
ATOM 1657 C C . MET A 1 220 ? -6.444 12.117 6.451 1.00 80.19 220 MET A C 1
ATOM 1659 O O . MET A 1 220 ? -5.654 12.655 5.678 1.00 80.19 220 MET A O 1
ATOM 1663 N N . VAL A 1 221 ? -6.324 10.844 6.828 1.00 73.88 221 VAL A N 1
ATOM 1664 C CA . VAL A 1 221 ? -5.259 9.960 6.327 1.00 73.88 221 VAL A CA 1
ATOM 1665 C C . VAL A 1 221 ? -5.658 9.218 5.048 1.00 73.88 221 VAL A C 1
ATOM 1667 O O . VAL A 1 221 ? -4.821 8.529 4.449 1.00 73.88 221 VAL A O 1
ATOM 1670 N N . SER A 1 222 ? -6.919 9.361 4.625 1.00 74.38 222 SER A N 1
ATOM 1671 C CA . SER A 1 222 ? -7.459 8.768 3.406 1.00 74.38 222 SER A CA 1
ATOM 1672 C C . SER A 1 222 ? -6.913 9.446 2.154 1.00 74.38 222 SER A C 1
ATOM 1674 O O . SER A 1 222 ? -6.528 10.618 2.139 1.00 74.38 222 SER A O 1
ATOM 1676 N N . ASN A 1 223 ? -6.963 8.707 1.048 1.00 61.94 223 ASN A N 1
ATOM 1677 C CA . ASN A 1 223 ? -6.601 9.244 -0.256 1.00 61.94 223 ASN A CA 1
ATOM 1678 C C . ASN A 1 223 ? -7.584 10.314 -0.757 1.00 61.94 223 ASN A C 1
ATOM 1680 O O . ASN A 1 223 ? -7.229 11.038 -1.676 1.00 61.94 223 ASN A O 1
ATOM 1684 N N . GLU A 1 224 ? -8.783 10.445 -0.178 1.00 67.19 224 GLU A N 1
ATOM 1685 C CA . GLU A 1 224 ? -9.781 11.429 -0.622 1.00 67.19 224 GLU A CA 1
ATOM 1686 C C . GLU A 1 224 ? -9.365 12.852 -0.242 1.00 67.19 224 GLU A C 1
ATOM 1688 O O . GLU A 1 224 ? -9.274 13.715 -1.115 1.00 67.19 224 GLU A O 1
ATOM 1693 N N . ILE A 1 225 ? -9.002 13.091 1.026 1.00 69.56 225 ILE A N 1
ATOM 1694 C CA . ILE A 1 225 ? -8.443 14.390 1.431 1.00 69.56 225 ILE A CA 1
ATOM 1695 C C . ILE A 1 225 ? -7.100 14.631 0.746 1.00 69.56 225 ILE A C 1
ATOM 1697 O O . ILE A 1 225 ? -6.866 15.740 0.278 1.00 69.56 225 ILE A O 1
ATOM 1701 N N . LEU A 1 226 ? -6.239 13.616 0.616 1.00 64.25 226 LEU A N 1
ATOM 1702 C CA . LEU A 1 226 ? -4.959 13.762 -0.091 1.00 64.25 226 LEU A CA 1
ATOM 1703 C C . LEU A 1 226 ? -5.139 14.090 -1.583 1.00 64.25 226 LEU A C 1
ATOM 1705 O O . LEU A 1 226 ? -4.323 14.805 -2.161 1.00 64.25 226 LEU A O 1
ATOM 1709 N N . TYR A 1 227 ? -6.209 13.610 -2.214 1.00 62.88 227 TYR A N 1
ATOM 1710 C CA . TYR A 1 227 ? -6.553 13.936 -3.595 1.00 62.88 227 TYR A CA 1
ATOM 1711 C C . TYR A 1 227 ? -7.105 15.360 -3.729 1.00 62.88 227 TYR A C 1
ATOM 1713 O O . TYR A 1 227 ? -6.707 16.094 -4.632 1.00 62.88 227 TYR A O 1
ATOM 1721 N N . GLU A 1 228 ? -7.962 15.798 -2.805 1.00 64.81 228 GLU A N 1
ATOM 1722 C CA . GLU A 1 228 ? -8.399 17.199 -2.728 1.00 64.81 228 GLU A CA 1
ATOM 1723 C C . GLU A 1 228 ? -7.216 18.138 -2.452 1.00 64.81 228 GLU A C 1
ATOM 1725 O O . GLU A 1 228 ? -7.110 19.215 -3.042 1.00 64.81 228 GLU A O 1
ATOM 1730 N N . TYR A 1 229 ? -6.269 17.682 -1.634 1.00 61.62 229 TYR A N 1
ATOM 1731 C CA . TYR A 1 229 ? -4.994 18.339 -1.393 1.00 61.62 229 TYR A CA 1
ATOM 1732 C C . TYR A 1 229 ? -4.148 18.419 -2.666 1.00 61.62 229 TYR A C 1
ATOM 1734 O O . TYR A 1 229 ? -3.572 19.454 -2.957 1.00 61.62 229 TYR A O 1
ATOM 1742 N N . HIS A 1 230 ? -4.105 17.369 -3.483 1.00 58.56 230 HIS A N 1
ATOM 1743 C CA . HIS A 1 230 ? -3.450 17.410 -4.790 1.00 58.56 230 HIS A CA 1
ATOM 1744 C C . HIS A 1 230 ? -4.151 18.381 -5.759 1.00 58.56 230 HIS A C 1
ATOM 1746 O O . HIS A 1 230 ? -3.498 19.158 -6.452 1.00 58.56 230 HIS A O 1
ATOM 1752 N N . ASN A 1 231 ? -5.485 18.398 -5.792 1.00 61.06 231 ASN A N 1
ATOM 1753 C CA . ASN A 1 231 ? -6.246 19.304 -6.657 1.00 61.06 231 ASN A CA 1
ATOM 1754 C C . ASN A 1 231 ? -6.091 20.774 -6.263 1.00 61.06 231 ASN A C 1
ATOM 1756 O O . ASN A 1 231 ? -6.069 21.636 -7.141 1.00 61.06 231 ASN A O 1
ATOM 1760 N N . PHE A 1 232 ? -5.919 21.061 -4.969 1.00 58.16 232 PHE A N 1
ATOM 1761 C CA . PHE A 1 232 ? -5.540 22.383 -4.471 1.00 58.16 232 PHE A CA 1
ATOM 1762 C C . PHE A 1 232 ? -4.261 22.907 -5.152 1.00 58.16 232 PHE A C 1
ATOM 1764 O O . PHE A 1 232 ? -4.100 24.121 -5.276 1.00 58.16 232 PHE A O 1
ATOM 1771 N N . LEU A 1 233 ? -3.362 22.010 -5.574 1.00 55.78 233 LEU A N 1
ATOM 1772 C CA . LEU A 1 233 ? -1.962 22.286 -5.899 1.00 55.78 233 LEU A CA 1
ATOM 1773 C C . LEU A 1 233 ? -1.617 22.349 -7.397 1.00 55.78 233 LEU A C 1
ATOM 1775 O O . LEU A 1 233 ? -0.431 22.387 -7.724 1.00 55.78 233 LEU A O 1
ATOM 1779 N N . LYS A 1 234 ? -2.573 22.339 -8.332 1.00 48.69 234 LYS A N 1
ATOM 1780 C CA . LYS A 1 234 ? -2.249 22.544 -9.766 1.00 48.69 234 LYS A CA 1
ATOM 1781 C C . LYS A 1 234 ? -1.846 24.013 -9.994 1.00 48.69 234 LYS A C 1
ATOM 1783 O O . LYS A 1 234 ? -2.596 24.885 -9.575 1.00 48.69 234 LYS A O 1
ATOM 1788 N N . GLU A 1 235 ? -0.719 24.383 -10.616 1.00 48.69 235 GLU A N 1
ATOM 1789 C CA . GLU A 1 235 ? 0.172 23.758 -11.621 1.00 48.69 235 GLU A CA 1
ATOM 1790 C C . GLU A 1 235 ? 1.513 23.207 -11.060 1.00 48.69 235 GLU A C 1
ATOM 1792 O O . GLU A 1 235 ? 2.068 23.765 -10.121 1.00 48.69 235 GLU A O 1
ATOM 1797 N N . GLY A 1 236 ? 2.068 22.139 -11.664 1.00 52.62 236 GLY A N 1
ATOM 1798 C CA . GLY A 1 236 ? 3.450 21.676 -11.403 1.00 52.62 236 GLY A CA 1
ATOM 1799 C C . GLY A 1 236 ? 3.688 20.832 -10.136 1.00 52.62 236 GLY A C 1
ATOM 1800 O O . GLY A 1 236 ? 4.805 20.796 -9.629 1.00 52.62 236 GLY A O 1
ATOM 1801 N N . SER A 1 237 ? 2.663 20.173 -9.587 1.00 56.03 237 SER A N 1
ATOM 1802 C CA . SER A 1 237 ? 2.776 19.336 -8.379 1.00 56.03 237 SER A CA 1
ATOM 1803 C C . SER A 1 237 ? 2.922 17.837 -8.680 1.00 56.03 237 SER A C 1
ATOM 1805 O O . SER A 1 237 ? 2.401 17.334 -9.675 1.00 56.03 237 SER A O 1
ATOM 1807 N N . TYR A 1 238 ? 3.619 17.118 -7.792 1.00 50.75 238 TYR A N 1
ATOM 1808 C CA . TYR A 1 238 ? 3.827 15.665 -7.842 1.00 50.75 238 TYR A CA 1
ATOM 1809 C C . TYR A 1 238 ? 3.594 15.029 -6.455 1.00 50.75 238 TYR A C 1
ATOM 1811 O O . TYR A 1 238 ? 3.826 15.662 -5.426 1.00 50.75 238 TYR A O 1
ATOM 1819 N N . LEU A 1 239 ? 3.116 13.782 -6.388 1.00 49.94 239 LEU A N 1
ATOM 1820 C CA . LEU A 1 239 ? 2.736 13.111 -5.134 1.00 49.94 239 LEU A CA 1
ATOM 1821 C C . LEU A 1 239 ? 3.080 11.619 -5.185 1.00 49.94 239 LEU A C 1
ATOM 1823 O O . LEU A 1 239 ? 2.594 10.930 -6.080 1.00 49.94 239 LEU A O 1
ATOM 1827 N N . ARG A 1 240 ? 3.801 11.077 -4.191 1.00 45.25 240 ARG A N 1
ATOM 1828 C CA . ARG A 1 240 ? 3.930 9.618 -4.037 1.00 45.25 240 ARG A CA 1
ATOM 1829 C C . ARG A 1 240 ? 3.844 9.143 -2.586 1.00 45.25 240 ARG A C 1
ATOM 1831 O O . ARG A 1 240 ? 4.507 9.659 -1.698 1.00 45.25 240 ARG A O 1
ATOM 1838 N N . LEU A 1 241 ? 2.995 8.144 -2.346 1.00 45.59 241 LEU A N 1
ATOM 1839 C CA . LEU A 1 241 ? 2.357 7.832 -1.063 1.00 45.59 241 LEU A CA 1
ATOM 1840 C C . LEU A 1 241 ? 2.969 6.646 -0.280 1.00 45.59 241 LEU A C 1
ATOM 1842 O O . LEU A 1 241 ? 2.272 6.049 0.531 1.00 45.59 241 LEU A O 1
ATOM 1846 N N . ASP A 1 242 ? 4.264 6.365 -0.447 1.00 44.66 242 ASP A N 1
ATOM 1847 C CA . ASP A 1 242 ? 5.137 5.536 0.421 1.00 44.66 242 ASP A CA 1
ATOM 1848 C C . ASP A 1 242 ? 6.570 5.494 -0.171 1.00 44.66 242 ASP A C 1
ATOM 1850 O O . ASP A 1 242 ? 6.784 6.016 -1.263 1.00 44.66 242 ASP A O 1
ATOM 1854 N N . GLU A 1 243 ? 7.619 4.989 0.494 1.00 44.56 243 GLU A N 1
ATOM 1855 C CA . GLU A 1 243 ? 7.838 4.683 1.923 1.00 44.56 243 GLU A CA 1
ATOM 1856 C C . GLU A 1 243 ? 8.515 5.918 2.573 1.00 44.56 243 GLU A C 1
ATOM 1858 O O . GLU A 1 243 ? 9.719 6.105 2.491 1.00 44.56 243 GLU A O 1
ATOM 1863 N N . SER A 1 244 ? 7.900 6.934 3.164 1.00 51.62 244 SER A N 1
ATOM 1864 C CA . SER A 1 244 ? 6.697 7.086 3.964 1.00 51.62 244 SER A CA 1
ATOM 1865 C C . SER A 1 244 ? 6.025 8.416 3.567 1.00 51.62 244 SER A C 1
ATOM 1867 O O . SER A 1 244 ? 6.084 9.411 4.291 1.00 51.62 244 SER A O 1
ATOM 1869 N N . ARG A 1 245 ? 5.460 8.400 2.355 1.00 49.09 245 ARG A N 1
ATOM 1870 C CA . ARG A 1 245 ? 4.625 9.389 1.649 1.00 49.09 245 ARG A CA 1
ATOM 1871 C C . ARG A 1 245 ? 5.197 10.807 1.524 1.00 49.09 245 ARG A C 1
ATOM 1873 O O . ARG A 1 245 ? 5.219 11.563 2.493 1.00 49.09 245 ARG A O 1
ATOM 1880 N N . ALA A 1 246 ? 5.579 11.165 0.302 1.00 54.16 246 ALA A N 1
ATOM 1881 C CA . ALA A 1 246 ? 6.097 12.449 -0.137 1.00 54.16 246 ALA A CA 1
ATOM 1882 C C . ALA A 1 246 ? 5.081 13.214 -1.007 1.00 54.16 246 ALA A C 1
ATOM 1884 O O . ALA A 1 246 ? 4.542 12.680 -1.976 1.00 54.16 246 ALA A O 1
ATOM 1885 N N . LEU A 1 247 ? 4.868 14.490 -0.695 1.00 55.16 247 LEU A N 1
ATOM 1886 C CA . LEU A 1 247 ? 4.178 15.450 -1.557 1.00 55.16 247 LEU A CA 1
ATOM 1887 C C . LEU A 1 247 ? 5.179 16.512 -1.993 1.00 55.16 247 LEU A C 1
ATOM 1889 O O . LEU A 1 247 ? 5.803 17.134 -1.137 1.00 55.16 247 LEU A O 1
ATOM 1893 N N . LEU A 1 248 ? 5.337 16.688 -3.302 1.00 57.44 248 LEU A N 1
ATOM 1894 C CA . LEU A 1 248 ? 6.210 17.667 -3.938 1.00 57.44 248 LEU A CA 1
ATOM 1895 C C . LEU A 1 248 ? 5.341 18.800 -4.494 1.00 57.44 248 LEU A C 1
ATOM 1897 O O . LEU A 1 248 ? 4.605 18.634 -5.467 1.00 57.44 248 LEU A O 1
ATOM 1901 N N . ARG A 1 249 ? 5.388 19.958 -3.834 1.00 65.44 249 ARG A N 1
ATOM 1902 C CA . ARG A 1 249 ? 4.641 21.164 -4.224 1.00 65.44 249 ARG A CA 1
ATOM 1903 C C . ARG A 1 249 ? 5.601 22.237 -4.697 1.00 65.44 249 ARG A C 1
ATOM 1905 O O . ARG A 1 249 ? 6.495 22.588 -3.945 1.00 65.44 249 ARG A O 1
ATOM 1912 N N . GLN A 1 250 ? 5.344 22.856 -5.841 1.00 59.44 250 GLN A N 1
ATOM 1913 C CA . GLN A 1 250 ? 6.023 24.092 -6.216 1.00 59.44 250 GLN A CA 1
ATOM 1914 C C . GLN A 1 250 ? 5.206 25.321 -5.765 1.00 59.44 250 GLN A C 1
ATOM 1916 O O . GLN A 1 250 ? 4.010 25.407 -6.033 1.00 59.44 250 GLN A O 1
ATOM 1921 N N . VAL A 1 251 ? 5.822 26.278 -5.066 1.00 58.12 251 VAL A N 1
ATOM 1922 C CA . VAL A 1 251 ? 5.242 27.598 -4.743 1.00 58.12 251 VAL A CA 1
ATOM 1923 C C . VAL A 1 251 ? 6.265 28.664 -5.088 1.00 58.12 251 VAL A C 1
ATOM 1925 O O . VAL A 1 251 ? 7.297 28.737 -4.435 1.00 58.12 251 VAL A O 1
ATOM 1928 N N . ASN A 1 252 ? 6.008 29.496 -6.098 1.00 60.97 252 ASN A N 1
ATOM 1929 C CA . ASN A 1 252 ? 6.882 30.629 -6.444 1.00 60.97 252 ASN A CA 1
ATOM 1930 C C . ASN A 1 252 ? 8.379 30.249 -6.587 1.00 60.97 252 ASN A C 1
ATOM 1932 O O . ASN A 1 252 ? 9.253 30.958 -6.100 1.00 60.97 252 ASN A O 1
ATOM 1936 N N . GLY A 1 253 ? 8.684 29.097 -7.202 1.00 56.03 253 GLY A N 1
ATOM 1937 C CA . GLY A 1 253 ? 10.064 28.607 -7.370 1.00 56.03 253 GLY A CA 1
ATOM 1938 C C . GLY A 1 253 ? 10.625 27.766 -6.211 1.00 56.03 253 GLY A C 1
ATOM 1939 O O . GLY A 1 253 ? 11.743 27.261 -6.291 1.00 56.03 253 GLY A O 1
ATOM 1940 N N . VAL A 1 254 ? 9.846 27.570 -5.149 1.00 60.34 254 VAL A N 1
ATOM 1941 C CA . VAL A 1 254 ? 10.185 26.720 -4.005 1.00 60.34 254 VAL A CA 1
ATOM 1942 C C . VAL A 1 254 ? 9.535 25.350 -4.162 1.00 60.34 254 VAL A C 1
ATOM 1944 O O . VAL A 1 254 ? 8.320 25.289 -4.310 1.00 60.34 254 VAL A O 1
ATOM 1947 N N . VAL A 1 255 ? 10.296 24.259 -4.057 1.00 62.91 255 VAL A N 1
ATOM 1948 C CA . VAL A 1 255 ? 9.747 22.896 -3.992 1.00 62.91 255 VAL A CA 1
ATOM 1949 C C . VAL A 1 255 ? 9.639 22.441 -2.539 1.00 62.91 255 VAL A C 1
ATOM 1951 O O . VAL A 1 255 ? 10.628 22.296 -1.831 1.00 62.91 255 VAL A O 1
ATOM 1954 N N . LEU A 1 256 ? 8.424 22.183 -2.078 1.00 64.62 256 LEU A N 1
ATOM 1955 C CA . LEU A 1 256 ? 8.132 21.642 -0.759 1.00 64.62 256 LEU A CA 1
ATOM 1956 C C . LEU A 1 256 ? 8.040 20.132 -0.850 1.00 64.62 256 LEU A C 1
ATOM 1958 O O . LEU A 1 256 ? 7.156 19.626 -1.530 1.00 64.62 256 LEU A O 1
ATOM 1962 N N . LEU A 1 257 ? 8.915 19.440 -0.130 1.00 66.94 257 LEU A N 1
ATOM 1963 C CA . LEU A 1 257 ? 8.842 18.011 0.115 1.00 66.94 257 LEU A CA 1
ATOM 1964 C C . LEU A 1 257 ? 8.168 17.782 1.474 1.00 66.94 257 LEU A C 1
ATOM 1966 O O . LEU A 1 257 ? 8.752 18.017 2.533 1.00 66.94 257 LEU A O 1
ATOM 1970 N N . VAL A 1 258 ? 6.921 17.323 1.467 1.00 66.25 258 VAL A N 1
ATOM 1971 C CA . VAL A 1 258 ? 6.205 16.948 2.694 1.00 66.25 258 VAL A CA 1
ATOM 1972 C C . VAL A 1 258 ? 6.351 15.454 2.909 1.00 66.25 258 VAL A C 1
ATOM 1974 O O . VAL A 1 258 ? 5.765 14.673 2.173 1.00 66.25 258 VAL A O 1
ATOM 1977 N N . THR A 1 259 ? 7.095 15.059 3.937 1.00 63.50 259 THR A N 1
ATOM 1978 C CA . THR A 1 259 ? 7.180 13.665 4.393 1.00 63.50 259 THR A CA 1
ATOM 1979 C C . THR A 1 259 ? 6.227 13.451 5.561 1.00 63.50 259 THR A C 1
ATOM 1981 O O . THR A 1 259 ? 6.281 14.179 6.553 1.00 63.50 259 THR A O 1
ATOM 1984 N N . SER A 1 260 ? 5.338 12.466 5.475 1.00 61.28 260 SER A N 1
ATOM 1985 C CA . SER A 1 260 ? 4.320 12.245 6.509 1.00 61.28 260 SER A CA 1
ATOM 1986 C C . SER A 1 260 ? 4.592 10.961 7.285 1.00 61.28 260 SER A C 1
ATOM 1988 O O . SER A 1 260 ? 4.630 9.875 6.717 1.00 61.28 260 SER A O 1
ATOM 1990 N N . ARG A 1 261 ? 4.747 11.061 8.610 1.00 58.62 261 ARG A N 1
ATOM 1991 C CA . ARG A 1 261 ? 4.846 9.896 9.498 1.00 58.62 261 ARG A CA 1
ATOM 1992 C C . ARG A 1 261 ? 3.604 9.825 10.371 1.00 58.62 261 ARG A C 1
ATOM 1994 O O . ARG A 1 261 ? 3.533 10.417 11.444 1.00 58.62 261 ARG A O 1
ATOM 2001 N N . VAL A 1 262 ? 2.621 9.066 9.911 1.00 58.81 262 VAL A N 1
ATOM 2002 C CA . VAL A 1 262 ? 1.413 8.810 10.694 1.00 58.81 262 VAL A CA 1
ATOM 2003 C C . VAL A 1 262 ? 1.762 7.802 11.790 1.00 58.81 262 VAL A C 1
ATOM 2005 O O . VAL A 1 262 ? 2.081 6.654 11.494 1.00 58.81 262 VAL A O 1
ATOM 2008 N N . LYS A 1 263 ? 1.723 8.219 13.058 1.00 55.38 263 LYS A N 1
ATOM 2009 C CA . LYS A 1 263 ? 1.663 7.276 14.177 1.00 55.38 263 LYS A CA 1
ATOM 2010 C C . LYS A 1 263 ? 0.187 6.999 14.439 1.00 55.38 263 LYS A C 1
ATOM 2012 O O . LYS A 1 263 ? -0.473 7.796 15.083 1.00 55.38 263 LYS A O 1
ATOM 2017 N N . ALA A 1 264 ? -0.329 5.898 13.897 1.00 51.41 264 ALA A N 1
ATOM 2018 C CA . ALA A 1 264 ? -1.753 5.556 13.986 1.00 51.41 264 ALA A CA 1
ATOM 2019 C C . ALA A 1 264 ? -2.235 5.274 15.423 1.00 51.41 264 ALA A C 1
ATOM 2021 O O . ALA A 1 264 ? -3.433 5.251 15.689 1.00 51.41 264 ALA A O 1
ATOM 2022 N N . GLU A 1 265 ? -1.315 5.091 16.367 1.00 54.91 265 GLU A N 1
ATOM 2023 C CA . GLU A 1 265 ? -1.658 4.954 17.771 1.00 54.91 265 GLU A CA 1
ATOM 2024 C C . GLU A 1 265 ? -2.057 6.332 18.335 1.00 54.91 265 GLU A C 1
ATOM 2026 O O . GLU A 1 265 ? -1.206 7.207 18.489 1.00 54.91 265 GLU A O 1
ATOM 2031 N N . HIS A 1 266 ? -3.332 6.481 18.721 1.00 63.72 266 HIS A N 1
ATOM 2032 C CA . HIS A 1 266 ? -3.895 7.594 19.513 1.00 63.72 266 HIS A CA 1
ATOM 2033 C C . HIS A 1 266 ? -4.367 8.857 18.770 1.00 63.72 266 HIS A C 1
ATOM 2035 O O . HIS A 1 266 ? -4.262 9.945 19.337 1.00 63.72 266 HIS A O 1
ATOM 2041 N N . ARG A 1 267 ? -4.946 8.758 17.559 1.00 77.38 267 ARG A N 1
ATOM 2042 C CA . ARG A 1 267 ? -5.601 9.923 16.912 1.00 77.38 267 ARG A CA 1
ATOM 2043 C C . ARG A 1 267 ? -4.646 11.122 16.796 1.00 77.38 267 ARG A C 1
ATOM 2045 O O . ARG A 1 267 ? -4.968 12.271 17.118 1.00 77.38 267 ARG A O 1
ATOM 2052 N N . HIS A 1 268 ? -3.426 10.814 16.372 1.00 82.50 268 HIS A N 1
ATOM 2053 C CA . HIS A 1 268 ? -2.297 11.727 16.311 1.00 82.50 268 HIS A CA 1
ATOM 2054 C C . HIS A 1 268 ? -1.591 11.560 14.968 1.00 82.50 268 HIS A C 1
ATOM 2056 O O . HIS A 1 268 ? -1.336 10.445 14.526 1.00 82.50 268 HIS A O 1
ATOM 2062 N N . MET A 1 269 ? -1.278 12.651 14.279 1.00 83.00 269 MET A N 1
ATOM 2063 C CA . MET A 1 269 ? -0.562 12.598 13.006 1.00 83.00 269 MET A CA 1
ATOM 2064 C C . MET A 1 269 ? 0.587 13.596 13.016 1.00 83.00 269 MET A C 1
ATOM 2066 O O . MET A 1 269 ? 0.396 14.786 13.240 1.00 83.00 269 MET A O 1
ATOM 2070 N N . LEU A 1 270 ? 1.795 13.112 12.729 1.00 81.12 270 LEU A N 1
ATOM 2071 C CA . LEU A 1 270 ? 2.984 13.947 12.637 1.00 81.12 270 LEU A CA 1
ATOM 2072 C C . LEU A 1 270 ? 3.426 14.043 11.175 1.00 81.12 270 LEU A C 1
ATOM 2074 O O . LEU A 1 270 ? 3.757 13.041 10.541 1.00 81.12 270 LEU A O 1
ATOM 2078 N N . THR A 1 271 ? 3.481 15.249 10.625 1.00 81.19 271 THR A N 1
ATOM 2079 C CA . THR A 1 271 ? 4.050 15.475 9.292 1.00 81.19 271 THR A CA 1
ATOM 2080 C C . THR A 1 271 ? 5.272 16.370 9.392 1.00 81.19 271 THR A C 1
ATOM 2082 O O . THR A 1 271 ? 5.369 17.245 10.246 1.00 81.19 271 THR A O 1
ATOM 2085 N N . MET A 1 272 ? 6.262 16.124 8.546 1.00 81.06 272 MET A N 1
ATOM 2086 C CA . MET A 1 272 ? 7.483 16.907 8.474 1.00 81.06 272 MET A CA 1
ATOM 2087 C C . MET A 1 272 ? 7.605 17.482 7.073 1.00 81.06 272 MET A C 1
ATOM 2089 O O . MET A 1 272 ? 7.766 16.748 6.098 1.00 81.06 272 MET A O 1
ATOM 2093 N N . THR A 1 273 ? 7.561 18.804 6.990 1.00 81.81 273 THR A N 1
ATOM 2094 C CA . THR A 1 273 ? 7.721 19.539 5.741 1.00 81.81 273 THR A CA 1
ATOM 2095 C C . THR A 1 273 ? 9.153 20.035 5.642 1.00 81.81 273 THR A C 1
ATOM 2097 O O . THR A 1 273 ? 9.643 20.719 6.544 1.00 81.81 273 THR A O 1
ATOM 2100 N N . VAL A 1 274 ? 9.820 19.689 4.548 1.00 79.38 274 VAL A N 1
ATOM 2101 C CA . VAL A 1 274 ? 11.154 20.166 4.194 1.00 79.38 274 VAL A CA 1
ATOM 2102 C C . VAL A 1 274 ? 11.033 20.959 2.899 1.00 79.38 274 VAL A C 1
ATOM 2104 O O . VAL A 1 274 ? 10.573 20.442 1.886 1.00 79.38 274 VAL A O 1
ATOM 2107 N N . GLY A 1 275 ? 11.399 22.235 2.931 1.00 78.88 275 GLY A N 1
ATOM 2108 C CA . GLY A 1 275 ? 11.447 23.063 1.734 1.00 78.88 275 GLY A CA 1
ATOM 2109 C C . GLY A 1 275 ? 12.811 22.983 1.067 1.00 78.88 275 GLY A C 1
ATOM 2110 O O . GLY A 1 275 ? 13.836 23.106 1.736 1.00 78.88 275 GLY A O 1
ATOM 2111 N N . HIS A 1 276 ? 12.810 22.853 -0.251 1.00 78.44 276 HIS A N 1
ATOM 2112 C CA . HIS A 1 276 ? 13.966 22.925 -1.135 1.00 78.44 276 HIS A CA 1
ATOM 2113 C C . HIS A 1 276 ? 13.771 24.062 -2.146 1.00 78.44 276 HIS A C 1
ATOM 2115 O O . HIS A 1 276 ? 12.646 24.408 -2.508 1.00 78.44 276 HIS A O 1
ATOM 2121 N N . ILE A 1 277 ? 14.866 24.651 -2.615 1.00 68.81 277 ILE A N 1
ATOM 2122 C CA . ILE A 1 277 ? 14.828 25.599 -3.734 1.00 68.81 277 ILE A CA 1
ATOM 2123 C C . ILE A 1 277 ? 14.970 24.799 -5.026 1.00 68.81 277 ILE A C 1
ATOM 2125 O O . ILE A 1 277 ? 15.822 23.914 -5.128 1.00 68.81 277 ILE A O 1
ATOM 2129 N N . ALA A 1 278 ? 14.115 25.081 -6.003 1.00 61.66 278 ALA A N 1
ATOM 2130 C CA . ALA A 1 278 ? 14.070 24.333 -7.247 1.00 61.66 278 ALA A CA 1
ATOM 2131 C C . ALA A 1 278 ? 14.931 25.006 -8.319 1.00 61.66 278 ALA A C 1
ATOM 2133 O O . ALA A 1 278 ? 14.460 25.851 -9.072 1.00 61.66 278 ALA A O 1
ATOM 2134 N N . GLY A 1 279 ? 16.209 24.633 -8.378 1.00 59.56 279 GLY A N 1
ATOM 2135 C CA . GLY A 1 279 ? 17.174 25.238 -9.298 1.00 59.56 279 GLY A CA 1
ATOM 2136 C C . GLY A 1 279 ? 17.412 26.737 -9.057 1.00 59.56 279 GLY A C 1
ATOM 2137 O O . GLY A 1 279 ? 16.770 27.380 -8.232 1.00 59.56 279 GLY A O 1
ATOM 2138 N N . ASP A 1 280 ? 18.348 27.315 -9.808 1.00 58.28 280 ASP A N 1
ATOM 2139 C CA . ASP A 1 280 ? 18.776 28.710 -9.600 1.00 58.28 280 ASP A CA 1
ATOM 2140 C C . ASP A 1 280 ? 17.888 29.739 -10.332 1.00 58.28 280 ASP A C 1
ATOM 2142 O O . ASP A 1 280 ? 18.137 30.944 -10.276 1.00 58.28 280 ASP A O 1
ATOM 2146 N N . THR A 1 281 ? 16.873 29.285 -11.081 1.00 54.69 281 THR A N 1
ATOM 2147 C CA . THR A 1 281 ? 15.999 30.141 -11.904 1.00 54.69 281 THR A CA 1
ATOM 2148 C C . THR A 1 281 ? 14.556 29.635 -11.912 1.00 54.69 281 THR A C 1
ATOM 2150 O O . THR A 1 281 ? 14.325 28.431 -11.894 1.00 54.69 281 THR A O 1
ATOM 2153 N N . GLU A 1 282 ? 13.577 30.535 -12.047 1.00 44.72 282 GLU A N 1
ATOM 2154 C CA . GLU A 1 282 ? 12.140 30.208 -12.152 1.00 44.72 282 GLU A CA 1
ATOM 2155 C C . GLU A 1 282 ? 11.838 29.186 -13.267 1.00 44.72 282 GLU A C 1
ATOM 2157 O O . GLU A 1 282 ? 11.015 28.292 -13.102 1.00 44.72 282 GLU A O 1
ATOM 2162 N N . LYS A 1 283 ? 12.569 29.250 -14.387 1.00 56.62 283 LYS A N 1
ATOM 2163 C CA . LYS A 1 283 ? 12.440 28.293 -15.496 1.00 56.62 283 LYS A CA 1
ATOM 2164 C C . LYS A 1 283 ? 12.989 26.902 -15.151 1.00 56.62 283 LYS A C 1
ATOM 2166 O O . LYS A 1 283 ? 12.431 25.911 -15.610 1.00 56.62 283 LYS A O 1
ATOM 2171 N N . ALA A 1 284 ? 14.065 26.824 -14.363 1.00 55.75 284 ALA A N 1
ATOM 2172 C CA . ALA A 1 284 ? 14.581 25.558 -13.838 1.00 55.75 284 ALA A CA 1
ATOM 2173 C C . ALA A 1 284 ? 13.651 24.989 -12.755 1.00 55.75 284 ALA A C 1
ATOM 2175 O O . ALA A 1 284 ? 13.438 23.780 -12.716 1.00 55.75 284 ALA A O 1
ATOM 2176 N N . ALA A 1 285 ? 13.029 25.866 -11.961 1.00 52.19 285 ALA A N 1
ATOM 2177 C CA . ALA A 1 285 ? 12.021 25.502 -10.976 1.00 52.19 285 ALA A CA 1
ATOM 2178 C C . ALA A 1 285 ? 10.763 24.907 -11.620 1.00 52.19 285 ALA A C 1
ATOM 2180 O O . ALA A 1 285 ? 10.234 23.916 -11.139 1.00 52.19 285 ALA A O 1
ATOM 2181 N N . MET A 1 286 ? 10.297 25.491 -12.728 1.00 45.44 286 MET A N 1
ATOM 2182 C CA . MET A 1 286 ? 9.101 25.067 -13.474 1.00 45.44 286 MET A CA 1
ATOM 2183 C C . MET A 1 286 ? 9.249 23.716 -14.197 1.00 45.44 286 MET A C 1
ATOM 2185 O O . MET A 1 286 ? 8.266 23.185 -14.703 1.00 45.44 286 MET A O 1
ATOM 2189 N N . ALA A 1 287 ? 10.463 23.162 -14.287 1.00 54.72 287 ALA A N 1
ATOM 2190 C CA . ALA A 1 287 ? 10.725 21.885 -14.954 1.00 54.72 287 ALA A CA 1
ATOM 2191 C C . ALA A 1 287 ? 10.598 20.666 -14.016 1.00 54.72 287 ALA A C 1
ATOM 2193 O O . ALA A 1 287 ? 10.875 19.545 -14.446 1.00 54.72 287 ALA A O 1
ATOM 2194 N N . VAL A 1 288 ? 10.209 20.873 -12.752 1.00 56.03 288 VAL A N 1
ATOM 2195 C CA . VAL A 1 288 ? 10.133 19.825 -11.723 1.00 56.03 288 VAL A CA 1
ATOM 2196 C C . VAL A 1 288 ? 8.972 18.878 -12.010 1.00 56.03 288 VAL A C 1
ATOM 2198 O O . VAL A 1 288 ? 7.824 19.171 -11.694 1.00 56.03 288 VAL A O 1
ATOM 2201 N N . THR A 1 289 ? 9.262 17.757 -12.672 1.00 51.84 289 THR A N 1
ATOM 2202 C CA . THR A 1 289 ? 8.222 16.825 -13.158 1.00 51.84 289 THR A CA 1
ATOM 2203 C C . THR A 1 289 ? 8.564 15.340 -12.998 1.00 51.84 289 THR A C 1
ATOM 2205 O O . THR A 1 289 ? 7.734 14.500 -13.338 1.00 51.84 289 THR A O 1
ATOM 2208 N N . THR A 1 290 ? 9.744 14.985 -12.469 1.00 54.75 290 THR A N 1
ATOM 2209 C CA . THR A 1 290 ? 10.208 13.584 -12.400 1.00 54.75 290 THR A CA 1
ATOM 2210 C C . THR A 1 290 ? 10.967 13.254 -11.112 1.00 54.75 290 THR A C 1
ATOM 2212 O O . THR A 1 290 ? 11.680 14.108 -10.586 1.00 54.75 290 THR A O 1
ATOM 2215 N N . ASP A 1 291 ? 10.900 11.987 -10.686 1.00 49.78 291 ASP A N 1
ATOM 2216 C CA . ASP A 1 291 ? 11.569 11.416 -9.497 1.00 49.78 291 ASP A CA 1
ATOM 2217 C C . ASP A 1 291 ? 13.109 11.556 -9.491 1.00 49.78 291 ASP A C 1
ATOM 2219 O O . ASP A 1 291 ? 13.738 11.444 -8.442 1.00 49.78 291 ASP A O 1
ATOM 2223 N N . GLU A 1 292 ? 13.731 11.807 -10.647 1.00 48.88 292 GLU A N 1
ATOM 2224 C CA . GLU A 1 292 ? 15.190 11.759 -10.841 1.00 48.88 292 GLU A CA 1
ATOM 2225 C C . GLU A 1 292 ? 15.903 13.120 -10.701 1.00 48.88 292 GLU A C 1
ATOM 2227 O O . GLU A 1 292 ? 17.111 13.225 -10.925 1.00 48.88 292 GLU A O 1
ATOM 2232 N N . GLN A 1 293 ? 15.184 14.192 -10.360 1.00 58.56 293 GLN A N 1
ATOM 2233 C CA . GLN A 1 293 ? 15.751 15.542 -10.387 1.00 58.56 293 GLN A CA 1
ATOM 2234 C C . GLN A 1 293 ? 16.522 15.889 -9.103 1.00 58.56 293 GLN A C 1
ATOM 2236 O O . GLN A 1 293 ? 16.060 15.656 -7.987 1.00 58.56 293 GLN A O 1
ATOM 2241 N N . VAL A 1 294 ? 17.710 16.484 -9.266 1.00 52.16 294 VAL A N 1
ATOM 2242 C CA . VAL A 1 294 ? 18.589 16.882 -8.156 1.00 52.16 294 VAL A CA 1
ATOM 2243 C C . VAL A 1 294 ? 17.938 18.017 -7.366 1.00 52.16 294 VAL A C 1
ATOM 2245 O O . VAL A 1 294 ? 17.904 19.164 -7.808 1.00 52.16 294 VAL A O 1
ATOM 2248 N N . MET A 1 295 ? 17.425 17.689 -6.184 1.00 63.16 295 MET A N 1
ATOM 2249 C CA . MET A 1 295 ? 16.952 18.670 -5.214 1.00 63.16 295 MET A CA 1
ATOM 2250 C C . MET A 1 295 ? 18.158 19.399 -4.617 1.00 63.16 295 MET A C 1
ATOM 2252 O O . MET A 1 295 ? 19.123 18.760 -4.197 1.00 63.16 295 MET A O 1
ATOM 2256 N N . GLY A 1 296 ? 18.107 20.733 -4.574 1.00 66.88 296 GLY A N 1
ATOM 2257 C CA . GLY A 1 296 ? 19.099 21.519 -3.842 1.00 66.88 296 GLY A CA 1
ATOM 2258 C C . GLY A 1 296 ? 19.042 21.246 -2.336 1.00 66.88 296 GLY A C 1
ATOM 2259 O O . GLY A 1 296 ? 18.116 20.592 -1.838 1.00 66.88 296 GLY A O 1
ATOM 2260 N N . ASP A 1 297 ? 20.014 21.781 -1.596 1.00 75.75 297 ASP A N 1
ATOM 2261 C CA . ASP A 1 297 ? 20.029 21.669 -0.138 1.00 75.75 297 ASP A CA 1
ATOM 2262 C C . ASP A 1 297 ? 18.711 22.193 0.468 1.00 75.75 297 ASP A C 1
ATOM 2264 O O . ASP A 1 297 ? 18.146 23.187 -0.009 1.00 75.75 297 ASP A O 1
ATOM 2268 N N . PRO A 1 298 ? 18.183 21.531 1.513 1.00 79.38 298 PRO A N 1
ATOM 2269 C CA . PRO A 1 298 ? 16.968 21.983 2.169 1.00 79.38 298 PRO A CA 1
ATOM 2270 C C . PRO A 1 298 ? 17.196 23.381 2.755 1.00 79.38 298 PRO A C 1
ATOM 2272 O O . PRO A 1 298 ? 18.178 23.609 3.458 1.00 79.38 298 PRO A O 1
ATOM 2275 N N . PHE A 1 299 ? 16.281 24.319 2.503 1.00 81.56 299 PHE A N 1
ATOM 2276 C CA . PHE A 1 299 ? 16.394 25.688 3.018 1.00 81.56 299 PHE A CA 1
ATOM 2277 C C . PHE A 1 299 ? 15.524 25.928 4.254 1.00 81.56 299 PHE A C 1
ATOM 2279 O O . PHE A 1 299 ? 15.838 26.819 5.042 1.00 81.56 299 PHE A O 1
ATOM 2286 N N . TYR A 1 300 ? 14.491 25.110 4.493 1.00 85.69 300 TYR A N 1
ATOM 2287 C CA . TYR A 1 300 ? 13.811 25.063 5.789 1.00 85.69 300 TYR A CA 1
ATOM 2288 C C . TYR A 1 300 ? 13.231 23.691 6.120 1.00 85.69 300 TYR A C 1
ATOM 2290 O O . TYR A 1 300 ? 12.995 22.853 5.251 1.00 85.69 300 TYR A O 1
ATOM 2298 N N . ARG A 1 301 ? 12.957 23.490 7.407 1.00 89.00 301 ARG A N 1
ATOM 2299 C CA . ARG A 1 301 ? 12.245 22.337 7.949 1.00 89.00 301 ARG A CA 1
ATOM 2300 C C . ARG A 1 301 ? 11.237 22.797 8.994 1.00 89.00 301 ARG A C 1
ATOM 2302 O O . ARG A 1 301 ? 11.563 23.644 9.820 1.00 89.00 301 ARG A O 1
ATOM 2309 N N . VAL A 1 302 ? 10.047 22.204 8.988 1.00 89.56 302 VAL A N 1
ATOM 2310 C CA . VAL A 1 302 ? 9.022 22.387 10.024 1.00 89.56 302 VAL A CA 1
ATOM 2311 C C . VAL A 1 302 ? 8.295 21.074 10.299 1.00 89.56 302 VAL A C 1
ATOM 2313 O O . VAL A 1 302 ? 8.107 20.251 9.402 1.00 89.56 302 VAL A O 1
ATOM 2316 N N . VAL A 1 303 ? 7.907 20.857 11.552 1.00 88.56 303 VAL A N 1
ATOM 2317 C CA . VAL A 1 303 ? 7.139 19.686 11.982 1.00 88.56 303 VAL A CA 1
ATOM 2318 C C . VAL A 1 303 ? 5.713 20.128 12.288 1.00 88.56 303 VAL A C 1
ATOM 2320 O O . VAL A 1 303 ? 5.510 20.976 13.152 1.00 88.56 303 VAL A O 1
ATOM 2323 N N . ASN A 1 304 ? 4.733 19.553 11.597 1.00 89.56 304 ASN A N 1
ATOM 2324 C CA . ASN A 1 304 ? 3.317 19.715 11.900 1.00 89.56 304 ASN A CA 1
ATOM 2325 C C . ASN A 1 304 ? 2.849 18.545 12.770 1.00 89.56 304 ASN A C 1
ATOM 2327 O O . ASN A 1 304 ? 3.052 17.378 12.442 1.00 89.56 304 ASN A O 1
ATOM 2331 N N . ASP A 1 305 ? 2.195 18.875 13.865 1.00 90.12 305 ASP A N 1
ATOM 2332 C CA . ASP A 1 305 ? 1.612 17.971 14.837 1.00 90.12 305 ASP A CA 1
ATOM 2333 C C . ASP A 1 305 ? 0.089 18.149 14.785 1.00 90.12 305 ASP A C 1
ATOM 2335 O O . ASP A 1 305 ? -0.421 19.241 15.036 1.00 90.12 305 ASP A O 1
ATOM 2339 N N . TRP A 1 306 ? -0.623 17.102 14.380 1.00 91.25 306 TRP A N 1
ATOM 2340 C CA . TRP A 1 306 ? -2.074 17.078 14.251 1.00 91.25 306 TRP A CA 1
ATOM 2341 C C . TRP A 1 306 ? -2.670 16.191 15.340 1.00 91.25 306 TRP A C 1
ATOM 2343 O O . TRP A 1 306 ? -2.335 15.011 15.440 1.00 91.25 306 TRP A O 1
ATOM 2353 N N . MET A 1 307 ? -3.588 16.738 16.128 1.00 90.00 307 MET A N 1
ATOM 2354 C CA . MET A 1 307 ? -4.310 16.027 17.179 1.00 90.00 307 MET A CA 1
ATOM 2355 C C . MET A 1 307 ? -5.804 16.022 16.873 1.00 90.00 307 MET A C 1
ATOM 2357 O O . MET A 1 307 ? -6.371 17.069 16.553 1.00 90.00 307 MET A O 1
ATOM 2361 N N . PHE A 1 308 ? -6.444 14.865 17.029 1.00 90.81 308 PHE A N 1
ATOM 2362 C CA . PHE A 1 308 ? -7.881 14.697 16.829 1.00 90.81 308 PHE A CA 1
ATOM 2363 C C . PHE A 1 308 ? -8.523 14.332 18.166 1.00 90.81 308 PHE A C 1
ATOM 2365 O O . PHE A 1 308 ? -8.318 13.244 18.701 1.00 90.81 308 PHE A O 1
ATOM 2372 N N . LEU A 1 309 ? -9.258 15.281 18.739 1.00 89.50 309 LEU A N 1
ATOM 2373 C CA . LEU A 1 309 ? -9.855 15.169 20.065 1.00 89.50 309 LEU A CA 1
ATOM 2374 C C . LEU A 1 309 ? -11.376 15.120 19.938 1.00 89.50 309 LEU A C 1
ATOM 2376 O O . LEU A 1 309 ? -11.968 15.926 19.224 1.00 89.50 309 LEU A O 1
ATOM 2380 N N . GLU A 1 310 ? -12.023 14.212 20.661 1.00 88.62 310 GLU A N 1
ATOM 2381 C CA . GLU A 1 310 ? -13.481 14.241 20.802 1.00 88.62 310 GLU A CA 1
ATOM 2382 C C . GLU A 1 310 ? -13.883 15.522 21.539 1.00 88.62 310 GLU A C 1
ATOM 2384 O O . GLU A 1 310 ? -13.430 15.784 22.655 1.00 88.62 310 GLU A O 1
ATOM 2389 N N . HIS A 1 311 ? -14.700 16.352 20.891 1.00 87.50 311 HIS A N 1
ATOM 2390 C CA . HIS A 1 311 ? -15.229 17.574 21.494 1.00 87.50 311 HIS A CA 1
ATOM 2391 C C . HIS A 1 311 ? -16.645 17.357 22.032 1.00 87.50 311 HIS A C 1
ATOM 2393 O O . HIS A 1 311 ? -16.982 17.838 23.112 1.00 87.50 311 HIS A O 1
ATOM 2399 N N . SER A 1 312 ? -17.463 16.611 21.285 1.00 89.06 312 SER A N 1
ATOM 2400 C CA . SER A 1 312 ? -18.769 16.090 21.696 1.00 89.06 312 SER A CA 1
ATOM 2401 C C . SER A 1 312 ? -19.102 14.826 20.896 1.00 89.06 312 SER A C 1
ATOM 2403 O O . SER A 1 312 ? -18.423 14.535 19.914 1.00 89.06 312 SER A O 1
ATOM 2405 N N . ASP A 1 313 ? -20.203 14.149 21.231 1.00 82.69 313 ASP A N 1
ATOM 2406 C CA . ASP A 1 313 ? -20.728 12.976 20.503 1.00 82.69 313 ASP A CA 1
ATOM 2407 C C . ASP A 1 313 ? -20.974 13.220 19.001 1.00 82.69 313 ASP A C 1
ATOM 2409 O O . ASP A 1 313 ? -21.248 12.291 18.251 1.00 82.69 313 ASP A O 1
ATOM 2413 N N . THR A 1 314 ? -20.946 14.477 18.547 1.00 85.94 314 THR A N 1
ATOM 2414 C CA . THR A 1 314 ? -21.197 14.868 17.150 1.00 85.94 314 THR A CA 1
ATOM 2415 C C . THR A 1 314 ? -20.069 15.700 16.547 1.00 85.94 314 THR A C 1
ATOM 2417 O O . THR A 1 314 ? -20.157 16.092 15.384 1.00 85.94 314 THR A O 1
ATOM 2420 N N . GLN A 1 315 ? -19.024 16.004 17.322 1.00 90.38 315 GLN A N 1
ATOM 2421 C CA . GLN A 1 315 ? -17.997 16.960 16.928 1.00 90.38 315 GLN A CA 1
ATOM 2422 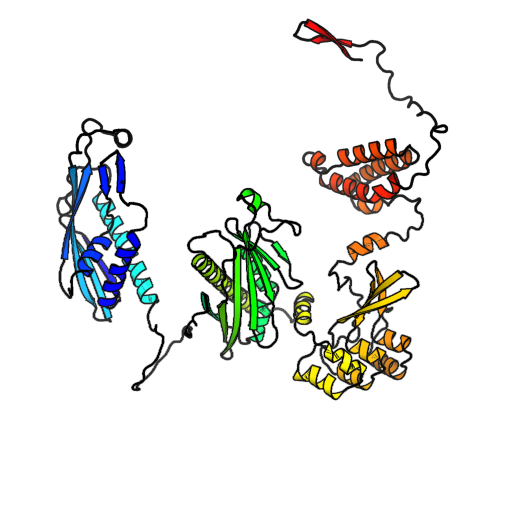C C . GLN A 1 315 ? -16.602 16.491 17.322 1.00 90.38 315 GLN A C 1
ATOM 2424 O O . GLN A 1 315 ? -16.334 16.147 18.474 1.00 90.38 315 GLN A O 1
ATOM 2429 N N . THR A 1 316 ? -15.679 16.601 16.373 1.00 89.50 316 THR A N 1
ATOM 2430 C CA . THR A 1 316 ? -14.253 16.359 16.589 1.00 89.50 316 THR A CA 1
ATOM 2431 C C . THR A 1 316 ? -13.496 17.677 16.500 1.00 89.50 316 THR A C 1
ATOM 2433 O O . THR A 1 316 ? -13.623 18.409 15.520 1.00 89.50 316 THR A O 1
ATOM 2436 N N . LEU A 1 317 ? -12.690 17.983 17.513 1.00 91.25 317 LEU A N 1
ATOM 2437 C CA . LEU A 1 317 ? -11.737 19.085 17.495 1.00 91.25 317 LEU A CA 1
ATOM 2438 C C . LEU A 1 317 ? -10.443 18.614 16.828 1.00 91.25 317 LEU A C 1
ATOM 2440 O O . LEU A 1 317 ? -9.744 17.744 17.348 1.00 91.25 317 LEU A O 1
ATOM 2444 N N . VAL A 1 318 ? -10.104 19.224 15.699 1.00 90.12 318 VAL A N 1
ATOM 2445 C CA . VAL A 1 318 ? -8.830 19.027 15.010 1.00 90.12 318 VAL A CA 1
ATOM 2446 C C . VAL A 1 318 ? -7.901 20.163 15.401 1.00 90.12 318 VAL A C 1
ATOM 2448 O O . VAL A 1 318 ? -8.221 21.332 15.188 1.00 90.12 318 VAL A O 1
ATOM 2451 N N . ARG A 1 319 ? -6.742 19.837 15.969 1.00 91.69 319 ARG A N 1
ATOM 2452 C CA . ARG A 1 319 ? -5.700 20.806 16.318 1.00 91.69 319 ARG A CA 1
ATOM 2453 C C . ARG A 1 319 ? -4.457 20.556 15.481 1.00 91.69 319 ARG A C 1
ATOM 2455 O O . ARG A 1 319 ? -3.959 19.440 15.468 1.00 91.69 319 ARG A O 1
ATOM 2462 N N . ARG A 1 320 ? -3.937 21.601 14.841 1.00 92.81 320 ARG A N 1
ATOM 2463 C CA . ARG A 1 320 ? -2.659 21.601 14.124 1.00 92.81 320 ARG A CA 1
ATOM 2464 C C . ARG A 1 320 ? -1.684 22.525 14.836 1.00 92.81 320 ARG A C 1
ATOM 2466 O O . ARG A 1 320 ? -1.979 23.705 14.997 1.00 92.81 320 ARG A O 1
ATOM 2473 N N . THR A 1 321 ? -0.508 22.020 15.173 1.00 92.06 321 THR A N 1
ATOM 2474 C CA . THR A 1 321 ? 0.591 22.793 15.753 1.00 92.06 321 THR A CA 1
ATOM 2475 C C . THR A 1 321 ? 1.828 22.655 14.874 1.00 92.06 321 THR A C 1
ATOM 2477 O O . THR A 1 321 ? 2.210 21.548 14.515 1.00 92.06 321 THR A O 1
ATOM 2480 N N . MET A 1 322 ? 2.485 23.758 14.530 1.00 90.88 322 MET A N 1
ATOM 2481 C CA . MET A 1 322 ? 3.772 23.751 13.835 1.00 90.88 322 MET A CA 1
ATOM 2482 C C . MET A 1 322 ? 4.876 24.062 14.831 1.00 90.88 322 MET A C 1
ATOM 2484 O O . MET A 1 322 ? 4.829 25.075 15.527 1.00 90.88 322 MET A O 1
ATOM 2488 N N . ARG A 1 323 ? 5.879 23.195 14.896 1.00 90.50 323 ARG A N 1
ATOM 2489 C CA . ARG A 1 323 ? 7.029 23.322 15.794 1.00 90.50 323 ARG A CA 1
ATOM 2490 C C . ARG A 1 323 ? 8.329 23.003 15.070 1.00 90.50 323 ARG A C 1
ATOM 2492 O O . ARG A 1 323 ? 8.329 22.579 13.912 1.00 90.50 323 ARG A O 1
ATOM 2499 N N . ASP A 1 324 ? 9.436 23.206 15.776 1.00 87.56 324 ASP A N 1
ATOM 2500 C CA . ASP A 1 324 ? 10.786 22.875 15.311 1.00 87.56 324 ASP A CA 1
ATOM 2501 C C . ASP A 1 324 ? 11.155 23.540 13.975 1.00 87.56 324 ASP A C 1
ATOM 2503 O O . ASP A 1 324 ? 11.889 22.964 13.167 1.00 87.56 324 ASP A O 1
ATOM 2507 N N . PHE A 1 325 ? 10.643 24.752 13.732 1.00 89.00 325 PHE A N 1
ATOM 2508 C CA . PHE A 1 325 ? 10.995 25.515 12.542 1.00 89.00 325 PHE A CA 1
ATOM 2509 C C . PHE A 1 325 ? 12.491 25.837 12.547 1.00 89.00 325 PHE A C 1
ATOM 2511 O O . PHE A 1 325 ? 13.010 26.449 13.482 1.00 89.00 325 PHE A O 1
ATOM 2518 N N . LYS A 1 326 ? 13.185 25.409 11.494 1.00 85.94 326 LYS A N 1
ATOM 2519 C CA . LYS A 1 326 ? 14.600 25.702 11.267 1.00 85.94 326 LYS A CA 1
ATOM 2520 C C . LYS A 1 326 ? 14.798 26.123 9.824 1.00 85.94 326 LYS A C 1
ATOM 2522 O O . LYS A 1 326 ? 14.519 25.342 8.918 1.00 85.94 326 LYS A O 1
ATOM 2527 N N . GLN A 1 327 ? 15.329 27.321 9.623 1.00 85.62 327 GLN A N 1
ATOM 2528 C CA . GLN A 1 327 ? 15.879 27.748 8.343 1.00 85.62 327 GLN A CA 1
ATOM 2529 C C . GLN A 1 327 ? 17.293 27.167 8.231 1.00 85.62 327 GLN A C 1
ATOM 2531 O O . GLN A 1 327 ? 18.130 27.381 9.105 1.00 85.62 327 GLN A O 1
ATOM 2536 N N . LEU A 1 328 ? 17.513 26.328 7.223 1.00 83.69 328 LEU A N 1
ATOM 2537 C CA . LEU A 1 328 ? 18.723 25.520 7.054 1.00 83.69 328 LEU A CA 1
ATOM 2538 C C . LEU A 1 328 ? 19.706 26.135 6.041 1.00 83.69 328 LEU A C 1
ATOM 2540 O O . LEU A 1 328 ? 20.878 25.771 6.050 1.00 83.69 328 LEU A O 1
ATOM 2544 N N . GLY A 1 329 ? 19.254 27.082 5.208 1.00 78.12 329 GLY A N 1
ATOM 2545 C CA . GLY A 1 329 ? 20.075 27.760 4.199 1.00 78.12 329 GLY A CA 1
ATOM 2546 C C . GLY A 1 329 ? 20.286 29.254 4.472 1.00 78.12 329 GLY A C 1
ATOM 2547 O O . GLY A 1 329 ? 19.488 29.889 5.155 1.00 78.12 329 GLY A O 1
ATOM 2548 N N . ASN A 1 330 ? 21.328 29.836 3.864 1.00 73.62 330 ASN A N 1
ATOM 2549 C CA . ASN A 1 330 ? 21.672 31.270 3.950 1.00 73.62 330 ASN A CA 1
ATOM 2550 C C . ASN A 1 330 ? 20.764 32.186 3.101 1.00 73.62 330 ASN A C 1
ATOM 2552 O O . ASN A 1 330 ? 21.085 33.354 2.885 1.00 73.62 330 ASN A O 1
ATOM 2556 N N . PHE A 1 331 ? 19.663 31.658 2.568 1.00 69.50 331 PHE A N 1
ATOM 2557 C CA . PHE A 1 331 ? 18.714 32.441 1.788 1.00 69.50 331 PHE A CA 1
ATOM 2558 C C . PHE A 1 331 ? 17.871 33.274 2.740 1.00 69.50 331 PHE A C 1
ATOM 2560 O O . PHE A 1 331 ? 17.022 32.730 3.443 1.00 69.50 331 PHE A O 1
ATOM 2567 N N . ASP A 1 332 ? 18.114 34.580 2.760 1.00 64.19 332 ASP A N 1
ATOM 2568 C CA . ASP A 1 332 ? 17.354 35.535 3.560 1.00 64.19 332 ASP A CA 1
ATOM 2569 C C . ASP A 1 332 ? 16.000 35.808 2.887 1.00 64.19 332 ASP A C 1
ATOM 2571 O O . ASP A 1 332 ? 15.787 36.817 2.215 1.00 64.19 332 ASP A O 1
ATOM 2575 N N . VAL A 1 333 ? 15.094 34.832 2.981 1.00 71.81 333 VAL A N 1
ATOM 2576 C CA . VAL A 1 333 ? 13.690 35.035 2.625 1.00 71.81 333 VAL A CA 1
ATOM 2577 C C . VAL A 1 333 ? 13.065 35.798 3.780 1.00 71.81 333 VAL A C 1
ATOM 2579 O O . VAL A 1 333 ? 12.690 35.215 4.802 1.00 71.81 333 VAL A O 1
ATOM 2582 N N . THR A 1 334 ? 12.997 37.116 3.621 1.00 73.81 334 THR A N 1
ATOM 2583 C CA . THR A 1 334 ? 12.342 37.988 4.588 1.00 73.81 334 THR A CA 1
ATOM 2584 C C . THR A 1 334 ? 10.910 37.492 4.775 1.00 73.81 334 THR A C 1
ATOM 2586 O O . THR A 1 334 ? 10.180 37.321 3.802 1.00 73.81 334 THR A O 1
ATOM 2589 N N . ASP A 1 335 ? 10.535 37.224 6.025 1.00 79.56 335 ASP A N 1
ATOM 2590 C CA . ASP A 1 335 ? 9.184 36.810 6.417 1.00 79.56 335 ASP A CA 1
ATOM 2591 C C . ASP A 1 335 ? 8.751 35.370 6.050 1.00 79.56 335 ASP A C 1
ATOM 2593 O O . ASP A 1 335 ? 7.563 35.048 6.007 1.00 79.56 335 ASP A O 1
ATOM 2597 N N . LEU A 1 336 ? 9.709 34.450 5.859 1.00 77.25 336 LEU A N 1
ATOM 2598 C CA . LEU A 1 336 ? 9.424 33.031 5.583 1.00 77.25 336 LEU A CA 1
ATOM 2599 C C . LEU A 1 336 ? 8.480 32.381 6.616 1.00 77.25 336 LEU A C 1
ATOM 2601 O O . LEU A 1 336 ? 7.621 31.579 6.254 1.00 77.25 336 LEU A O 1
ATOM 2605 N N . ALA A 1 337 ? 8.618 32.731 7.896 1.00 75.81 337 ALA A N 1
ATOM 2606 C CA . ALA A 1 337 ? 7.752 32.243 8.971 1.00 75.81 337 ALA A CA 1
ATOM 2607 C C . ALA A 1 337 ? 6.278 32.642 8.773 1.00 75.81 337 ALA A C 1
ATOM 2609 O O . ALA A 1 337 ? 5.380 31.813 8.955 1.00 75.81 337 ALA A O 1
ATOM 2610 N N . THR A 1 338 ? 6.032 33.886 8.366 1.00 78.56 338 THR A N 1
ATOM 2611 C CA . THR A 1 338 ? 4.686 34.403 8.096 1.00 78.56 338 THR A CA 1
ATOM 2612 C C . THR A 1 338 ? 4.121 33.779 6.830 1.00 78.56 338 THR A C 1
ATOM 2614 O O . THR A 1 338 ? 3.013 33.258 6.871 1.00 78.56 338 THR A O 1
ATOM 2617 N N . ALA A 1 339 ? 4.906 33.683 5.753 1.00 76.44 339 ALA A N 1
ATOM 2618 C CA . ALA A 1 339 ? 4.474 33.022 4.519 1.00 76.44 339 ALA A CA 1
ATOM 2619 C C . ALA A 1 339 ? 4.084 31.546 4.743 1.00 76.44 339 ALA A C 1
ATOM 2621 O O . ALA A 1 339 ? 3.097 31.057 4.191 1.00 76.44 339 ALA A O 1
ATOM 2622 N N . ILE A 1 340 ? 4.832 30.827 5.589 1.00 77.56 340 ILE A N 1
ATOM 2623 C CA . ILE A 1 340 ? 4.505 29.451 5.988 1.00 77.56 340 ILE A CA 1
ATOM 2624 C C . ILE A 1 340 ? 3.212 29.406 6.813 1.00 77.56 340 ILE A C 1
ATOM 2626 O O . ILE A 1 340 ? 2.402 28.498 6.627 1.00 77.56 340 ILE A O 1
ATOM 2630 N N . THR A 1 341 ? 3.009 30.378 7.702 1.00 80.19 341 THR A N 1
ATOM 2631 C CA . THR A 1 341 ? 1.804 30.487 8.535 1.00 80.19 341 THR A CA 1
ATOM 2632 C C . THR A 1 341 ? 0.557 30.764 7.691 1.00 80.19 341 THR A C 1
ATOM 2634 O O . THR A 1 341 ? -0.440 30.058 7.818 1.00 80.19 341 THR A O 1
ATOM 2637 N N . GLU A 1 342 ? 0.633 31.711 6.756 1.00 81.00 342 GLU A N 1
ATOM 2638 C CA . GLU A 1 342 ? -0.452 32.023 5.820 1.00 81.00 342 GLU A CA 1
ATOM 2639 C C . GLU A 1 342 ? -0.793 30.825 4.924 1.00 81.00 342 GLU A C 1
ATOM 2641 O O . GLU A 1 342 ? -1.964 30.510 4.701 1.00 81.00 342 GLU A O 1
ATOM 2646 N N . ALA A 1 343 ? 0.229 30.104 4.449 1.00 76.94 343 ALA A N 1
ATOM 2647 C CA . ALA A 1 343 ? 0.030 28.880 3.683 1.00 76.94 343 ALA A CA 1
ATOM 2648 C C . ALA A 1 343 ? -0.662 27.781 4.512 1.00 76.94 343 ALA A C 1
ATOM 2650 O O . ALA A 1 343 ? -1.496 27.055 3.969 1.00 76.94 343 ALA A O 1
ATOM 2651 N N . ALA A 1 344 ? -0.348 27.668 5.808 1.00 80.31 344 ALA A N 1
ATOM 2652 C CA . ALA A 1 344 ? -0.993 26.721 6.715 1.00 80.31 344 ALA A CA 1
ATOM 2653 C C . ALA A 1 344 ? -2.462 27.087 7.000 1.00 80.31 344 ALA A C 1
ATOM 2655 O O . ALA A 1 344 ? -3.309 26.195 7.071 1.00 80.31 344 ALA A O 1
ATOM 2656 N N . ASP A 1 345 ? -2.789 28.378 7.107 1.00 82.19 345 ASP A N 1
ATOM 2657 C CA . ASP A 1 345 ? -4.172 28.852 7.256 1.00 82.19 345 ASP A CA 1
ATOM 2658 C C . ASP A 1 345 ? -5.022 28.564 6.011 1.00 82.19 345 ASP A C 1
ATOM 2660 O O . ASP A 1 345 ? -6.162 28.100 6.119 1.00 82.19 345 ASP A O 1
ATOM 2664 N N . GLU A 1 346 ? -4.470 28.805 4.822 1.00 80.19 346 GLU A N 1
ATOM 2665 C CA . GLU A 1 346 ? -5.123 28.483 3.550 1.00 80.19 346 GLU A CA 1
ATOM 2666 C C . GLU A 1 346 ? -5.381 26.973 3.411 1.00 80.19 346 GLU A C 1
ATOM 2668 O O . GLU A 1 346 ? -6.466 26.547 3.008 1.00 80.19 346 GLU A O 1
ATOM 2673 N N . GLU A 1 347 ? -4.395 26.157 3.784 1.00 80.06 347 GLU A N 1
ATOM 2674 C CA . GLU A 1 347 ? -4.497 24.698 3.807 1.00 80.06 347 GLU A CA 1
ATOM 2675 C C . GLU A 1 347 ? -5.605 24.223 4.759 1.00 80.06 347 GLU A C 1
ATOM 2677 O O . GLU A 1 347 ? -6.467 23.435 4.363 1.00 80.06 347 GLU A O 1
ATOM 2682 N N . ASN A 1 348 ? -5.641 24.750 5.989 1.00 84.62 348 ASN A N 1
ATOM 2683 C CA . ASN A 1 348 ? -6.675 24.411 6.968 1.00 84.62 348 ASN A CA 1
ATOM 2684 C C . ASN A 1 348 ? -8.078 24.771 6.458 1.00 84.62 348 ASN A C 1
ATOM 2686 O O . ASN A 1 348 ? -9.007 23.980 6.620 1.00 84.62 348 ASN A O 1
ATOM 2690 N N . ARG A 1 349 ? -8.241 25.921 5.789 1.00 83.75 349 ARG A N 1
ATOM 2691 C CA . ARG A 1 349 ? -9.531 26.329 5.211 1.00 83.75 349 ARG A CA 1
ATOM 2692 C C . ARG A 1 349 ? -10.042 25.325 4.180 1.00 83.75 349 ARG A C 1
ATOM 2694 O O . ARG A 1 349 ? -11.209 24.948 4.215 1.00 83.75 349 ARG A O 1
ATOM 2701 N N . ARG A 1 350 ? -9.169 24.844 3.294 1.00 79.12 350 ARG A N 1
ATOM 2702 C CA . ARG A 1 350 ? -9.552 23.900 2.231 1.00 79.12 350 ARG A CA 1
ATOM 2703 C C . ARG A 1 350 ? -9.783 22.479 2.746 1.00 79.12 350 ARG A C 1
ATOM 2705 O O . ARG A 1 350 ? -10.665 21.799 2.226 1.00 79.12 350 ARG A O 1
ATOM 2712 N N . ILE A 1 351 ? -9.109 22.072 3.824 1.00 80.06 351 ILE A N 1
ATOM 2713 C CA . ILE A 1 351 ? -9.455 20.848 4.567 1.00 80.06 351 ILE A CA 1
ATOM 2714 C C .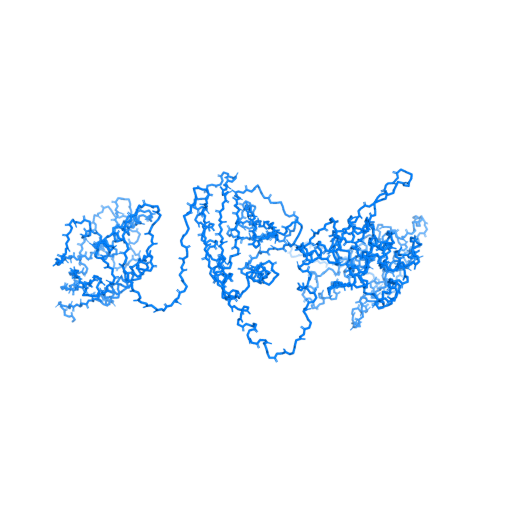 ILE A 1 351 ? -10.875 20.950 5.143 1.00 80.06 351 ILE A C 1
ATOM 2716 O O . ILE A 1 351 ? -11.678 20.036 4.958 1.00 80.06 351 ILE A O 1
ATOM 2720 N N . ILE A 1 352 ? -11.217 22.074 5.783 1.00 85.19 352 ILE A N 1
ATOM 2721 C CA . ILE A 1 352 ? -12.565 22.313 6.329 1.00 85.19 352 ILE A CA 1
ATOM 2722 C C . ILE A 1 352 ? -13.625 22.245 5.217 1.00 85.19 352 ILE A C 1
ATOM 2724 O O . ILE A 1 352 ? -14.641 21.564 5.361 1.00 85.19 352 ILE A O 1
ATOM 2728 N N . GLU A 1 353 ? -13.378 22.886 4.073 1.00 84.44 353 GLU A N 1
ATOM 2729 C CA . GLU A 1 353 ? -14.279 22.818 2.916 1.00 84.44 353 GLU A CA 1
ATOM 2730 C C . GLU A 1 353 ? -14.448 21.389 2.379 1.00 84.44 353 GLU A C 1
ATOM 2732 O O . GLU A 1 353 ? -15.564 20.990 2.039 1.00 84.44 353 GLU A O 1
ATOM 2737 N N . ALA A 1 354 ? -13.368 20.604 2.313 1.00 81.38 354 ALA A N 1
ATOM 2738 C CA . ALA A 1 354 ? -13.427 19.209 1.888 1.00 81.38 354 ALA A CA 1
ATOM 2739 C C . ALA A 1 354 ? -14.291 18.369 2.842 1.00 81.38 354 ALA A C 1
ATOM 2741 O O . ALA A 1 354 ? -15.133 17.596 2.382 1.00 81.38 354 ALA A O 1
ATOM 2742 N N . PHE A 1 355 ? -14.163 18.572 4.157 1.00 84.19 355 PHE A N 1
ATOM 2743 C CA . PHE A 1 355 ? -15.027 17.927 5.149 1.00 84.19 355 PHE A CA 1
ATOM 2744 C C . PHE A 1 355 ? -16.506 18.252 4.944 1.00 84.19 355 PHE A C 1
ATOM 2746 O O . PHE A 1 355 ? -17.335 17.339 4.915 1.00 84.19 355 PHE A O 1
ATOM 2753 N N . HIS A 1 356 ? -16.843 19.521 4.711 1.00 84.44 356 HIS A N 1
ATOM 2754 C CA . HIS A 1 356 ? -18.218 19.913 4.402 1.00 84.44 356 HIS A CA 1
ATOM 2755 C C . HIS A 1 356 ? -18.731 19.284 3.096 1.00 84.44 356 HIS A C 1
ATOM 2757 O O . HIS A 1 356 ? -19.881 18.834 3.026 1.00 84.44 356 HIS A O 1
ATOM 2763 N N . ARG A 1 357 ? -17.888 19.181 2.059 1.00 83.81 357 ARG A N 1
ATOM 2764 C CA . ARG A 1 357 ? -18.247 18.469 0.820 1.00 83.81 357 ARG A CA 1
ATOM 2765 C C . ARG A 1 357 ? -18.530 16.991 1.089 1.00 83.81 357 ARG A C 1
ATOM 2767 O O . ARG A 1 357 ? -19.566 16.492 0.665 1.00 83.81 357 ARG A O 1
ATOM 2774 N N . MET A 1 358 ? -17.674 16.291 1.824 1.00 81.31 358 MET A N 1
ATOM 2775 C CA . MET A 1 358 ? -17.878 14.865 2.112 1.00 81.31 358 MET A CA 1
ATOM 2776 C C . MET A 1 358 ? -19.141 14.608 2.946 1.00 81.31 358 MET A C 1
ATOM 2778 O O . MET A 1 358 ? -19.883 13.668 2.664 1.00 81.31 358 MET A O 1
ATOM 2782 N N . GLN A 1 359 ? -19.445 15.473 3.917 1.00 81.88 359 GLN A N 1
ATOM 2783 C CA . GLN A 1 359 ? -20.687 15.390 4.695 1.00 81.88 359 GLN A CA 1
ATOM 2784 C C . GLN A 1 359 ? -21.933 15.554 3.821 1.00 81.88 359 GLN A C 1
ATOM 2786 O O . GLN A 1 359 ? -22.857 14.744 3.905 1.00 81.88 359 GLN A O 1
ATOM 2791 N N . THR A 1 360 ? -21.947 16.568 2.951 1.00 82.62 360 THR A N 1
ATOM 2792 C CA . THR A 1 360 ? -23.085 16.821 2.051 1.00 82.62 360 THR A CA 1
ATOM 2793 C C . THR A 1 360 ? -23.297 15.676 1.056 1.00 82.62 360 THR A C 1
ATOM 2795 O O . THR A 1 360 ? -24.439 15.295 0.799 1.00 82.62 360 THR A O 1
ATOM 2798 N N . HIS A 1 361 ? -22.221 15.052 0.564 1.00 80.31 361 HIS A N 1
ATOM 2799 C CA . HIS A 1 361 ? -22.311 13.880 -0.315 1.00 80.31 361 HIS A CA 1
ATOM 2800 C C . HIS A 1 361 ? -22.766 12.616 0.430 1.00 80.31 361 HIS A C 1
ATOM 2802 O O . HIS A 1 361 ? -23.580 11.861 -0.099 1.00 80.31 361 HIS A O 1
ATOM 2808 N N . SER A 1 362 ? -22.308 12.398 1.668 1.00 74.19 362 SER A N 1
ATOM 2809 C CA . SER A 1 362 ? -22.734 11.252 2.485 1.00 74.19 362 SER A CA 1
ATOM 2810 C C . SER A 1 362 ? -24.225 11.311 2.833 1.00 74.19 362 SER A C 1
ATOM 2812 O O . SER A 1 362 ? -24.873 10.269 2.848 1.00 74.19 362 SER A O 1
ATOM 2814 N N . GLN A 1 363 ? -24.778 12.505 3.073 1.00 72.62 363 GLN A N 1
ATOM 2815 C CA . GLN A 1 363 ? -26.216 12.693 3.316 1.00 72.62 363 GLN A CA 1
ATOM 2816 C C . GLN A 1 363 ? -27.056 12.504 2.041 1.00 72.62 363 GLN A C 1
ATOM 2818 O O . GLN A 1 363 ? -28.183 12.022 2.107 1.00 72.62 363 GLN A O 1
ATOM 2823 N N . ALA A 1 364 ? -26.510 12.832 0.865 1.00 69.56 364 ALA A N 1
ATOM 2824 C CA . ALA A 1 364 ? -27.183 12.600 -0.414 1.00 69.56 364 ALA A CA 1
ATOM 2825 C C . ALA A 1 364 ? -27.164 11.116 -0.846 1.00 69.56 364 ALA A C 1
ATOM 2827 O O . ALA A 1 364 ? -28.098 10.645 -1.498 1.00 69.56 364 ALA A O 1
ATOM 2828 N N . ALA A 1 365 ? -26.122 10.367 -0.469 1.00 55.06 365 ALA A N 1
ATOM 2829 C CA . ALA A 1 365 ? -25.922 8.967 -0.853 1.00 55.06 365 ALA A CA 1
ATOM 2830 C C . ALA A 1 365 ? -26.733 7.949 -0.023 1.00 55.06 365 ALA A C 1
ATOM 2832 O O . ALA A 1 365 ? -26.832 6.785 -0.413 1.00 55.06 365 ALA A O 1
ATOM 2833 N N . GLU A 1 366 ? -27.375 8.366 1.073 1.00 47.81 366 GLU A N 1
ATOM 2834 C CA . GLU A 1 366 ? -28.137 7.493 1.986 1.00 47.81 366 GLU A CA 1
ATOM 2835 C C . GLU A 1 366 ? -29.417 6.871 1.374 1.00 47.81 366 GLU A C 1
ATOM 2837 O O . GLU A 1 366 ? -30.106 6.087 2.024 1.00 47.81 366 GLU A O 1
ATOM 2842 N N . THR A 1 367 ? -29.724 7.158 0.102 1.00 46.28 367 THR A N 1
ATOM 2843 C CA . THR A 1 367 ? -30.832 6.538 -0.652 1.00 46.28 367 THR A CA 1
ATOM 2844 C C . THR A 1 367 ? -30.419 5.381 -1.571 1.00 46.28 367 THR A C 1
ATOM 2846 O O . THR A 1 367 ? -31.292 4.768 -2.187 1.00 46.28 367 THR A O 1
ATOM 2849 N N . GLN A 1 368 ? -29.132 5.018 -1.655 1.00 38.69 368 GLN A N 1
ATOM 2850 C CA . GLN A 1 368 ? -28.698 3.833 -2.409 1.00 38.69 368 GLN A CA 1
ATOM 2851 C C . GLN A 1 368 ? -28.451 2.613 -1.503 1.00 38.69 368 GLN A C 1
ATOM 2853 O O . GLN A 1 368 ? -27.977 2.756 -0.374 1.00 38.69 368 GLN A O 1
ATOM 2858 N N . PRO A 1 369 ? -28.783 1.389 -1.968 1.00 38.97 369 PRO A N 1
ATOM 2859 C CA . PRO A 1 369 ? -28.593 0.171 -1.188 1.00 38.97 369 PRO A CA 1
ATOM 2860 C C . PRO A 1 369 ? -27.113 -0.026 -0.850 1.00 38.97 369 PRO A C 1
ATOM 2862 O O . PRO A 1 369 ? -26.250 0.209 -1.692 1.00 38.97 369 PRO A O 1
ATOM 2865 N N . LYS A 1 370 ? -26.850 -0.480 0.384 1.00 41.78 370 LYS A N 1
ATOM 2866 C CA . LYS A 1 370 ? -25.526 -0.768 0.961 1.00 41.78 370 LYS A CA 1
ATOM 2867 C C . LYS A 1 370 ? -24.663 -1.611 0.009 1.00 41.78 370 LYS A C 1
ATOM 2869 O O . LYS A 1 370 ? -24.700 -2.839 0.048 1.00 41.78 370 LYS A O 1
ATOM 2874 N N . GLY A 1 371 ? -23.902 -0.938 -0.846 1.00 41.94 371 GLY A N 1
ATOM 2875 C CA . GLY A 1 371 ? -22.857 -1.527 -1.667 1.00 41.94 371 GLY A CA 1
ATOM 2876 C C . GLY A 1 371 ? -21.613 -1.763 -0.823 1.00 41.94 371 GLY A C 1
ATOM 2877 O O . GLY A 1 371 ? -21.249 -0.934 0.009 1.00 41.94 371 GLY A O 1
ATOM 2878 N N . VAL A 1 372 ? -20.994 -2.924 -1.027 1.00 39.84 372 VAL A N 1
ATOM 2879 C CA . VAL A 1 372 ? -19.723 -3.342 -0.423 1.00 39.84 372 VAL A CA 1
ATOM 2880 C C . VAL A 1 372 ? -18.689 -2.208 -0.551 1.00 39.84 372 VAL A C 1
ATOM 2882 O O . VAL A 1 372 ? -18.577 -1.643 -1.642 1.00 39.84 372 VAL A O 1
ATOM 2885 N N . PRO A 1 373 ? -17.939 -1.863 0.517 1.00 37.75 373 PRO A N 1
ATOM 2886 C CA . PRO A 1 373 ? -16.894 -0.846 0.447 1.00 37.75 373 PRO A CA 1
ATOM 2887 C C . PRO A 1 373 ? -15.956 -1.126 -0.727 1.00 37.75 373 PRO A C 1
ATOM 2889 O O . PRO A 1 373 ? -15.515 -2.262 -0.912 1.00 37.75 373 PRO A O 1
ATOM 2892 N N . ALA A 1 374 ? -15.655 -0.102 -1.528 1.00 41.09 374 ALA A N 1
ATOM 2893 C CA . ALA A 1 374 ? -14.717 -0.236 -2.633 1.00 41.09 374 ALA A CA 1
ATOM 2894 C C . ALA A 1 374 ? -13.392 -0.801 -2.098 1.00 41.09 374 ALA A C 1
ATOM 2896 O O . ALA A 1 374 ? -12.825 -0.249 -1.155 1.00 41.09 374 ALA A O 1
ATOM 2897 N N . ALA A 1 375 ? -12.885 -1.871 -2.721 1.00 41.88 375 ALA A N 1
ATOM 2898 C CA . ALA A 1 375 ? -11.691 -2.621 -2.306 1.00 41.88 375 ALA A CA 1
ATOM 2899 C C . ALA A 1 375 ? -10.413 -1.769 -2.113 1.00 41.88 375 ALA A C 1
ATOM 2901 O O . ALA A 1 375 ? -9.399 -2.269 -1.637 1.00 41.88 375 ALA A O 1
ATOM 2902 N N . ILE A 1 376 ? -10.447 -0.490 -2.494 1.00 35.84 376 ILE A N 1
ATOM 2903 C CA . ILE A 1 376 ? -9.381 0.504 -2.340 1.00 35.84 376 ILE A CA 1
ATOM 2904 C C . ILE A 1 376 ? -9.439 1.197 -0.961 1.00 35.84 376 ILE A C 1
ATOM 2906 O O . ILE A 1 376 ? -8.391 1.430 -0.368 1.00 35.84 376 ILE A O 1
ATOM 2910 N N . SER A 1 377 ? -10.630 1.456 -0.403 1.00 34.22 377 SER A N 1
ATOM 2911 C CA . SER A 1 377 ? -10.809 2.027 0.950 1.00 34.22 377 SER A CA 1
ATOM 2912 C C . SER A 1 377 ? -10.387 1.032 2.035 1.00 34.22 377 SER A C 1
ATOM 2914 O O . SER A 1 377 ? -9.744 1.407 3.012 1.00 34.22 377 SER A O 1
ATOM 2916 N N . THR A 1 378 ? -10.640 -0.260 1.816 1.00 44.09 378 THR A N 1
ATOM 2917 C CA . THR A 1 378 ? -10.193 -1.319 2.726 1.00 44.09 378 THR A CA 1
ATOM 2918 C C . THR A 1 378 ? -8.662 -1.383 2.789 1.00 44.09 378 THR A C 1
ATOM 2920 O O . THR A 1 378 ? -8.123 -1.564 3.871 1.00 44.09 378 THR A O 1
ATOM 2923 N N . ARG A 1 379 ? -7.958 -1.149 1.664 1.00 47.16 379 ARG A N 1
ATOM 2924 C CA . ARG A 1 379 ? -6.486 -1.254 1.511 1.00 47.16 379 ARG A CA 1
ATOM 2925 C C . ARG A 1 379 ? -5.674 -0.238 2.321 1.00 47.16 379 ARG A C 1
ATOM 2927 O O . ARG A 1 379 ? -4.595 -0.588 2.783 1.00 47.16 379 ARG A O 1
ATOM 2934 N N . ALA A 1 380 ? -6.178 0.978 2.535 1.00 39.66 380 ALA A N 1
ATOM 2935 C CA . ALA A 1 380 ? -5.467 1.996 3.319 1.00 39.66 380 ALA A CA 1
ATOM 2936 C C . ALA A 1 380 ? -5.449 1.684 4.831 1.00 39.66 380 ALA A C 1
ATOM 2938 O O . ALA A 1 380 ? -4.493 2.043 5.519 1.00 39.66 380 ALA A O 1
ATOM 2939 N N . ASN A 1 381 ? -6.450 0.950 5.332 1.00 44.88 381 ASN A N 1
ATOM 2940 C CA . ASN A 1 381 ? -6.500 0.513 6.730 1.00 44.88 381 ASN A CA 1
ATOM 2941 C C . ASN A 1 381 ? -5.528 -0.645 7.043 1.00 44.88 381 ASN A C 1
ATOM 2943 O O . ASN A 1 381 ? -5.053 -0.732 8.175 1.00 44.88 381 ASN A O 1
ATOM 2947 N N . TYR A 1 382 ? -5.133 -1.460 6.053 1.00 48.72 382 TYR A N 1
ATOM 2948 C CA . TYR A 1 382 ? -4.160 -2.557 6.235 1.00 48.72 382 TYR A CA 1
ATOM 2949 C C . TYR A 1 382 ? -2.748 -2.067 6.595 1.00 48.72 382 TYR A C 1
ATOM 2951 O O . TYR A 1 382 ? -2.019 -2.735 7.326 1.00 48.72 382 TYR A O 1
ATOM 2959 N N . ALA A 1 383 ? -2.350 -0.880 6.127 1.00 45.56 383 ALA A N 1
ATOM 2960 C CA . ALA A 1 383 ? -1.032 -0.320 6.430 1.00 45.56 383 ALA A CA 1
ATOM 2961 C C . ALA A 1 383 ? -0.921 0.234 7.866 1.00 45.56 383 ALA A C 1
ATOM 2963 O O . ALA A 1 383 ? 0.188 0.433 8.354 1.00 45.56 383 ALA A O 1
ATOM 2964 N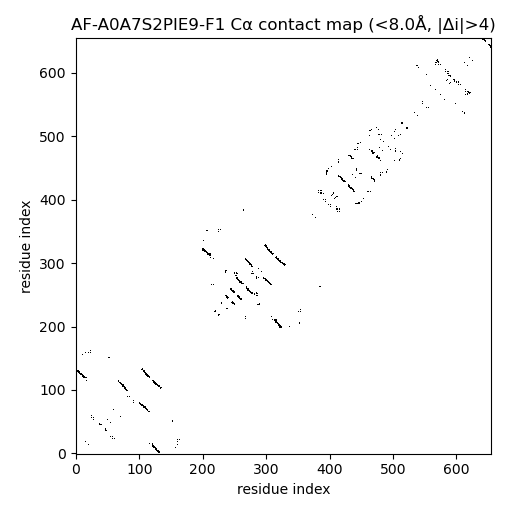 N . MET A 1 384 ? -2.045 0.484 8.553 1.00 43.00 384 MET A N 1
ATOM 2965 C CA . MET A 1 384 ? -2.067 1.193 9.841 1.00 43.00 384 MET A CA 1
ATOM 2966 C C . MET A 1 384 ? -2.130 0.284 11.079 1.00 43.00 384 MET A C 1
ATOM 2968 O O . MET A 1 384 ? -2.110 0.798 12.194 1.00 43.00 384 MET A O 1
ATOM 2972 N N . ARG A 1 385 ? -2.162 -1.048 10.919 1.00 60.38 385 ARG A N 1
ATOM 2973 C CA . ARG A 1 385 ? -2.197 -2.011 12.043 1.00 60.38 385 ARG A CA 1
ATOM 2974 C C . ARG A 1 385 ? -1.179 -3.140 11.898 1.00 60.38 385 ARG A C 1
ATOM 2976 O O . ARG A 1 385 ? -1.481 -4.309 12.127 1.00 60.38 385 ARG A O 1
ATOM 2983 N N . GLN A 1 386 ? 0.033 -2.788 11.482 1.00 72.38 386 GLN A N 1
ATOM 2984 C CA . GLN A 1 386 ? 1.127 -3.749 11.408 1.00 72.38 386 GLN A CA 1
ATOM 2985 C C . GLN A 1 386 ? 1.538 -4.151 12.830 1.00 72.38 386 GLN A C 1
ATOM 2987 O O . GLN A 1 386 ? 2.118 -3.349 13.557 1.00 72.38 386 GLN A O 1
ATOM 2992 N N . MET A 1 387 ? 1.229 -5.386 13.228 1.00 85.31 387 MET A N 1
ATOM 2993 C CA . MET A 1 387 ? 1.668 -5.975 14.498 1.00 85.31 387 MET A CA 1
ATOM 2994 C C . MET A 1 387 ? 2.425 -7.276 14.219 1.00 85.31 387 MET A C 1
ATOM 2996 O O . MET A 1 387 ? 1.831 -8.351 14.311 1.00 85.31 387 MET A O 1
ATOM 3000 N N . PRO A 1 388 ? 3.718 -7.214 13.851 1.00 92.19 388 PRO A N 1
ATOM 3001 C CA . PRO A 1 388 ? 4.514 -8.397 13.521 1.00 92.19 388 PRO A CA 1
ATOM 3002 C C . PRO A 1 388 ? 4.530 -9.456 14.631 1.00 92.19 388 PRO A C 1
ATOM 3004 O O . PRO A 1 388 ? 4.634 -10.647 14.349 1.00 92.19 388 PRO A O 1
ATOM 3007 N N . GLU A 1 389 ? 4.358 -9.046 15.891 1.00 95.75 389 GLU A N 1
ATOM 3008 C CA . GLU A 1 389 ? 4.376 -9.928 17.058 1.00 95.75 389 GLU A CA 1
ATOM 3009 C C . GLU A 1 389 ? 3.277 -10.998 17.019 1.00 95.75 389 GLU A C 1
ATOM 3011 O O . GLU A 1 389 ? 3.451 -12.075 17.594 1.00 95.75 389 GLU A O 1
ATOM 3016 N N . ILE A 1 390 ? 2.158 -10.746 16.325 1.00 97.06 390 ILE A N 1
ATOM 3017 C CA . ILE A 1 390 ? 1.087 -11.741 16.191 1.00 97.06 390 ILE A CA 1
ATOM 3018 C C . ILE A 1 390 ? 1.562 -12.981 15.424 1.00 97.06 390 ILE A C 1
ATOM 3020 O O . ILE A 1 390 ? 1.089 -14.083 15.699 1.00 97.06 390 ILE A O 1
ATOM 3024 N N . LEU A 1 391 ? 2.525 -12.829 14.507 1.00 96.88 391 LEU A N 1
ATOM 3025 C CA . LEU A 1 391 ? 3.101 -13.936 13.742 1.00 96.88 391 LEU A CA 1
ATOM 3026 C C . LEU A 1 391 ? 3.919 -14.847 14.659 1.00 96.88 391 LEU A C 1
ATOM 3028 O O . LEU A 1 391 ? 3.736 -16.062 14.645 1.00 96.88 391 LEU A O 1
ATOM 3032 N N . ASP A 1 392 ? 4.743 -14.261 15.529 1.00 96.81 392 ASP A N 1
ATOM 3033 C CA . ASP A 1 392 ? 5.522 -15.004 16.522 1.00 96.81 392 ASP A CA 1
ATOM 3034 C C . ASP A 1 392 ? 4.622 -15.744 17.516 1.00 96.81 392 ASP A C 1
ATOM 3036 O O . ASP A 1 392 ? 4.890 -16.895 17.876 1.00 96.81 392 ASP A O 1
ATOM 3040 N N . MET A 1 393 ? 3.547 -15.097 17.976 1.00 98.12 393 MET A N 1
ATOM 3041 C CA . MET A 1 393 ? 2.589 -15.725 18.891 1.00 98.12 393 MET A CA 1
ATOM 3042 C C . MET A 1 393 ? 1.783 -16.827 18.200 1.00 98.12 393 MET A C 1
ATOM 3044 O O . MET A 1 393 ? 1.530 -17.870 18.813 1.00 98.12 393 MET A O 1
ATOM 3048 N N . ALA A 1 394 ? 1.450 -16.648 16.919 1.00 97.69 394 ALA A N 1
ATOM 3049 C CA . ALA A 1 394 ? 0.812 -17.673 16.104 1.00 97.69 394 ALA A CA 1
ATOM 3050 C C . ALA A 1 394 ? 1.723 -18.893 15.899 1.00 97.69 394 ALA A C 1
ATOM 3052 O O . ALA A 1 394 ? 1.278 -20.022 16.113 1.00 97.69 394 ALA A O 1
ATOM 3053 N N . ALA A 1 395 ? 3.006 -18.680 15.584 1.00 97.75 395 ALA A N 1
ATOM 3054 C CA . ALA A 1 395 ? 4.003 -19.743 15.439 1.00 97.75 395 ALA A CA 1
ATOM 3055 C C . ALA A 1 395 ? 4.189 -20.550 16.736 1.00 97.75 395 ALA A C 1
ATOM 3057 O O . ALA A 1 395 ? 4.293 -21.776 16.711 1.00 97.75 395 ALA A O 1
ATOM 3058 N N . LYS A 1 396 ? 4.175 -19.872 17.892 1.00 98.00 396 LYS A N 1
ATOM 3059 C CA . LYS A 1 396 ? 4.302 -20.488 19.227 1.00 98.00 396 LYS A CA 1
ATOM 3060 C C . LYS A 1 396 ? 3.013 -21.155 19.729 1.00 98.00 396 LYS A C 1
ATOM 3062 O O . LYS A 1 396 ? 3.008 -21.682 20.839 1.00 98.00 396 LYS A O 1
ATOM 3067 N N . ASN A 1 397 ? 1.926 -21.128 18.950 1.00 98.00 397 ASN A N 1
ATOM 3068 C CA . ASN A 1 397 ? 0.589 -21.579 19.354 1.00 98.00 397 ASN A CA 1
ATOM 3069 C C . ASN A 1 397 ? 0.096 -20.913 20.664 1.00 98.00 397 ASN A C 1
ATOM 3071 O O . ASN A 1 397 ? -0.582 -21.546 21.476 1.00 98.00 397 ASN A O 1
ATOM 3075 N N . ASN A 1 398 ? 0.443 -19.639 20.899 1.00 98.25 398 ASN A N 1
ATOM 3076 C CA . ASN A 1 398 ? 0.040 -18.907 22.102 1.00 98.25 398 ASN A CA 1
ATOM 3077 C C . ASN A 1 398 ? -1.362 -18.298 21.937 1.00 98.25 398 ASN A C 1
ATOM 3079 O O . ASN A 1 398 ? -1.537 -17.137 21.574 1.00 98.25 398 ASN A O 1
ATOM 3083 N N . VAL A 1 399 ? -2.371 -19.124 22.206 1.00 98.25 399 VAL A N 1
ATOM 3084 C CA . VAL A 1 399 ? -3.799 -18.826 22.015 1.00 98.25 399 VAL A CA 1
ATOM 3085 C C . VAL A 1 399 ? -4.262 -17.562 22.749 1.00 98.25 399 VAL A C 1
ATOM 3087 O O . VAL A 1 399 ? -5.085 -16.824 22.210 1.00 98.25 399 VAL A O 1
ATOM 3090 N N . LEU A 1 400 ? -3.771 -17.323 23.972 1.00 97.94 400 LEU A N 1
ATOM 3091 C CA . LEU A 1 400 ? -4.208 -16.194 24.801 1.00 97.94 400 LEU A CA 1
ATOM 3092 C C . LEU A 1 400 ? -3.691 -14.865 24.247 1.00 97.94 400 LEU A C 1
ATOM 3094 O O . LEU A 1 400 ? -4.485 -13.953 24.045 1.00 97.94 400 LEU A O 1
ATOM 3098 N N . GLU A 1 401 ? -2.401 -14.797 23.918 1.00 98.00 401 GLU A N 1
ATOM 3099 C CA . GLU A 1 401 ? -1.785 -13.591 23.351 1.00 98.00 401 GLU A CA 1
ATOM 3100 C C . GLU A 1 401 ? -2.352 -13.259 21.971 1.00 98.00 401 GLU A C 1
ATOM 3102 O O . GLU A 1 401 ? -2.679 -12.109 21.703 1.00 98.00 401 GLU A O 1
ATOM 3107 N N . VAL A 1 402 ? -2.540 -14.257 21.093 1.00 97.81 402 VAL A N 1
ATOM 3108 C CA . VAL A 1 402 ? -3.158 -14.006 19.778 1.00 97.81 402 VAL A CA 1
ATOM 3109 C C . VAL A 1 402 ? -4.577 -13.458 19.946 1.00 97.81 402 VAL A C 1
ATOM 3111 O O . VAL A 1 402 ? -4.956 -12.518 19.253 1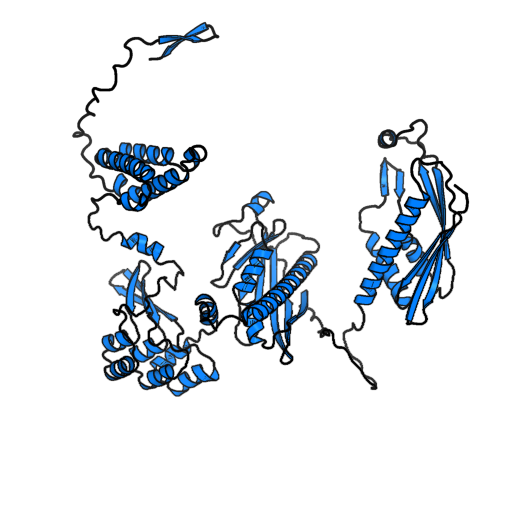.00 97.81 402 VAL A O 1
ATOM 3114 N N . ARG A 1 403 ? -5.359 -14.004 20.886 1.00 97.94 403 ARG A N 1
ATOM 3115 C CA . ARG A 1 403 ? -6.703 -13.498 21.182 1.00 97.94 403 ARG A CA 1
ATOM 3116 C C . ARG A 1 403 ? -6.664 -12.062 21.699 1.00 97.94 403 ARG A C 1
ATOM 3118 O O . ARG A 1 403 ? -7.420 -11.238 21.202 1.00 97.94 403 ARG A O 1
ATOM 3125 N N . GLU A 1 404 ? -5.793 -11.759 22.657 1.00 96.88 404 GLU A N 1
ATOM 3126 C CA . GLU A 1 404 ? -5.632 -10.406 23.196 1.00 96.88 404 GLU A CA 1
ATOM 3127 C C . GLU A 1 404 ? -5.203 -9.413 22.108 1.00 96.88 404 GLU A C 1
ATOM 3129 O O . GLU A 1 404 ? -5.759 -8.320 22.005 1.00 96.88 404 GLU A O 1
ATOM 3134 N N . MET A 1 405 ? -4.268 -9.804 21.240 1.00 97.00 405 MET A N 1
ATOM 3135 C CA . MET A 1 405 ? -3.835 -8.970 20.121 1.00 97.00 405 MET A CA 1
ATOM 3136 C C . MET A 1 405 ? -4.991 -8.650 19.170 1.00 97.00 405 MET A C 1
ATOM 3138 O O . MET A 1 405 ? -5.147 -7.495 18.785 1.00 97.00 405 MET A O 1
ATOM 3142 N N . LEU A 1 406 ? -5.821 -9.635 18.825 1.00 95.31 406 LEU A N 1
ATOM 3143 C CA . LEU A 1 406 ? -6.973 -9.437 17.942 1.00 95.31 406 LEU A CA 1
ATOM 3144 C C . LEU A 1 406 ? -8.093 -8.625 18.615 1.00 95.31 406 LEU A C 1
ATOM 3146 O O . LEU A 1 406 ? -8.575 -7.651 18.046 1.00 95.31 406 LEU A O 1
ATOM 3150 N N . GLU A 1 407 ? -8.508 -9.012 19.824 1.00 94.25 407 GLU A N 1
ATOM 3151 C CA . GLU A 1 407 ? -9.701 -8.469 20.492 1.00 94.25 407 GLU A CA 1
ATOM 3152 C C . GLU A 1 407 ? -9.431 -7.134 21.208 1.00 94.25 407 GLU A C 1
ATOM 3154 O O . GLU A 1 407 ? -10.283 -6.248 21.189 1.00 94.25 407 GLU A O 1
ATOM 3159 N N . VAL A 1 408 ? -8.264 -6.979 21.843 1.00 93.19 408 VAL A N 1
ATOM 3160 C CA . VAL A 1 408 ? -7.932 -5.806 22.676 1.00 93.19 408 VAL A CA 1
ATOM 3161 C C . VAL A 1 408 ? -7.055 -4.821 21.917 1.00 93.19 408 VAL A C 1
ATOM 3163 O O . VAL A 1 408 ? -7.316 -3.620 21.937 1.00 93.19 408 VAL A O 1
ATOM 3166 N N . ARG A 1 409 ? -6.013 -5.313 21.238 1.00 90.50 409 ARG A N 1
ATOM 3167 C CA . ARG A 1 409 ? -5.059 -4.450 20.515 1.00 90.50 409 ARG A CA 1
ATOM 3168 C C . ARG A 1 409 ? -5.500 -4.143 19.082 1.00 90.50 409 ARG A C 1
ATOM 3170 O O . ARG A 1 409 ? -4.887 -3.306 18.428 1.00 90.50 409 ARG A O 1
ATOM 3177 N N . GLY A 1 410 ? -6.566 -4.791 18.606 1.00 91.19 410 GLY A N 1
ATOM 3178 C CA . GLY A 1 410 ? -7.141 -4.562 17.284 1.00 91.19 410 GLY A CA 1
ATOM 3179 C C . GLY A 1 410 ? -6.242 -5.007 16.130 1.00 91.19 410 GLY A C 1
ATOM 3180 O O . GLY A 1 410 ? -6.351 -4.433 15.043 1.00 91.19 410 GLY A O 1
ATOM 3181 N N . ALA A 1 411 ? -5.357 -5.982 16.365 1.00 93.56 411 ALA A N 1
ATOM 3182 C CA . ALA A 1 411 ? -4.483 -6.551 15.346 1.00 93.56 411 ALA A CA 1
ATOM 3183 C C . ALA A 1 411 ? -5.303 -7.086 14.166 1.00 93.56 411 ALA A C 1
ATOM 3185 O O . ALA A 1 411 ? -6.359 -7.693 14.344 1.00 93.56 411 ALA A O 1
ATOM 3186 N N . ASP A 1 412 ? -4.802 -6.874 12.953 1.00 93.94 412 ASP A N 1
ATOM 3187 C CA . ASP A 1 412 ? -5.460 -7.359 11.747 1.00 93.94 412 ASP A CA 1
ATOM 3188 C C . ASP A 1 412 ? -5.184 -8.866 11.553 1.00 93.94 412 ASP A C 1
ATOM 3190 O O . ASP A 1 412 ? -4.020 -9.258 11.403 1.00 93.94 412 ASP A O 1
ATOM 3194 N N . PRO A 1 413 ? -6.212 -9.739 11.525 1.00 96.81 413 PRO A N 1
ATOM 3195 C CA . PRO A 1 413 ? -6.016 -11.172 11.285 1.00 96.81 413 PRO A CA 1
ATOM 3196 C C . PRO A 1 413 ? -5.481 -11.490 9.876 1.00 96.81 413 PRO A C 1
ATOM 3198 O O . PRO A 1 413 ? -4.978 -12.592 9.656 1.00 96.81 413 PRO A O 1
ATOM 3201 N N . ASN A 1 414 ? -5.587 -10.545 8.937 1.00 95.94 414 ASN A N 1
ATOM 3202 C CA . ASN A 1 414 ? -5.135 -10.642 7.550 1.00 95.94 414 ASN A CA 1
ATOM 3203 C C . ASN A 1 414 ? -3.835 -9.860 7.307 1.00 95.94 414 ASN A C 1
ATOM 3205 O O . ASN A 1 414 ? -3.485 -9.605 6.154 1.00 95.94 414 ASN A O 1
ATOM 3209 N N . TYR A 1 415 ? -3.124 -9.467 8.370 1.00 94.19 415 TYR A N 1
ATOM 3210 C CA . TYR A 1 415 ? -1.831 -8.800 8.257 1.00 94.19 415 TYR A CA 1
ATOM 3211 C C . TYR A 1 415 ? -0.874 -9.625 7.382 1.00 94.19 415 TYR A C 1
ATOM 3213 O O . TYR A 1 415 ? -0.633 -10.798 7.658 1.00 94.19 415 TYR A O 1
ATOM 3221 N N . ILE A 1 416 ? -0.335 -9.013 6.327 1.00 93.69 416 ILE A N 1
ATOM 3222 C CA . ILE A 1 416 ? 0.668 -9.627 5.451 1.00 93.69 416 ILE A CA 1
ATOM 3223 C C . ILE A 1 416 ? 2.032 -9.066 5.835 1.00 93.69 416 ILE A C 1
ATOM 3225 O O . ILE A 1 416 ? 2.250 -7.854 5.812 1.00 93.69 416 ILE A O 1
ATOM 3229 N N . HIS A 1 417 ? 2.956 -9.958 6.160 1.00 93.31 417 HIS A N 1
ATOM 3230 C CA . HIS A 1 417 ? 4.355 -9.650 6.401 1.00 93.31 417 HIS A CA 1
ATOM 3231 C C . HIS A 1 417 ? 5.220 -10.312 5.338 1.00 93.31 417 HIS A C 1
ATOM 3233 O O . HIS A 1 417 ? 4.913 -11.410 4.890 1.00 93.31 417 HIS A O 1
ATOM 3239 N N . VAL A 1 418 ? 6.315 -9.669 4.955 1.00 92.69 418 VAL A N 1
ATOM 3240 C CA . VAL A 1 418 ? 7.252 -10.214 3.972 1.00 92.69 418 VAL A CA 1
ATOM 3241 C C . VAL A 1 418 ? 8.487 -10.679 4.723 1.00 92.69 418 VAL A C 1
ATOM 3243 O O . VAL A 1 418 ? 9.263 -9.861 5.216 1.00 92.69 418 VAL A O 1
ATOM 3246 N N . ARG A 1 419 ? 8.674 -11.995 4.810 1.00 92.56 419 ARG A N 1
ATOM 3247 C CA . ARG A 1 419 ? 9.902 -12.585 5.340 1.00 92.56 419 ARG A CA 1
ATOM 3248 C C . ARG A 1 419 ? 10.946 -12.633 4.231 1.00 92.56 419 ARG A C 1
ATOM 3250 O O . ARG A 1 419 ? 10.658 -13.106 3.137 1.00 92.56 419 ARG A O 1
ATOM 3257 N N . GLN A 1 420 ? 12.157 -12.169 4.521 1.00 93.69 420 GLN A N 1
ATOM 3258 C CA . GLN A 1 420 ? 13.310 -12.351 3.645 1.00 93.69 420 GLN A CA 1
ATOM 3259 C C . GLN A 1 420 ? 14.107 -13.571 4.106 1.00 93.69 420 GLN A C 1
ATOM 3261 O O . GLN A 1 420 ? 14.611 -13.596 5.228 1.00 93.69 420 GLN A O 1
ATOM 3266 N N . ASP A 1 421 ? 14.267 -14.542 3.216 1.00 91.50 421 ASP A N 1
ATOM 3267 C CA . ASP A 1 421 ? 15.135 -15.697 3.402 1.00 91.50 421 ASP A CA 1
ATOM 3268 C C . ASP A 1 421 ? 16.272 -15.663 2.375 1.00 91.50 421 ASP A C 1
ATOM 3270 O O . ASP A 1 421 ? 16.166 -15.090 1.291 1.00 91.50 421 ASP A O 1
ATOM 3274 N N . SER A 1 422 ? 17.414 -16.262 2.710 1.00 90.06 422 SER A N 1
ATOM 3275 C CA . SER A 1 422 ? 18.523 -16.374 1.762 1.00 90.06 422 SER A CA 1
ATOM 3276 C C . SER A 1 422 ? 19.137 -17.756 1.808 1.00 90.06 422 SER A C 1
ATOM 3278 O O . SER A 1 422 ? 19.504 -18.223 2.889 1.00 90.06 422 SER A O 1
ATOM 3280 N N . TRP A 1 423 ? 19.283 -18.391 0.649 1.00 86.56 423 TRP A N 1
ATOM 3281 C CA . TRP A 1 423 ? 19.960 -19.676 0.517 1.00 86.56 423 TRP A CA 1
ATOM 3282 C C . TRP A 1 423 ? 21.313 -19.467 -0.158 1.00 86.56 423 TRP A C 1
ATOM 3284 O O . TRP A 1 423 ? 21.424 -18.784 -1.176 1.00 86.56 423 TRP A O 1
ATOM 3294 N N . ALA A 1 424 ? 22.355 -20.051 0.429 1.00 88.19 424 ALA A N 1
ATOM 3295 C CA . ALA A 1 424 ? 23.670 -20.114 -0.191 1.00 88.19 424 ALA A CA 1
ATOM 3296 C C . ALA A 1 424 ? 23.738 -21.391 -1.036 1.00 88.19 424 ALA A C 1
ATOM 3298 O O . ALA A 1 424 ? 23.784 -22.494 -0.490 1.00 88.19 424 ALA A O 1
ATOM 3299 N N . ILE A 1 425 ? 23.722 -21.241 -2.361 1.00 85.19 425 ILE A N 1
ATOM 3300 C CA . ILE A 1 425 ? 23.997 -22.335 -3.293 1.00 85.19 425 ILE A CA 1
ATOM 3301 C C . ILE A 1 425 ? 25.358 -22.022 -3.920 1.00 85.19 425 ILE A C 1
ATOM 3303 O O . ILE A 1 425 ? 25.464 -21.200 -4.828 1.00 85.19 425 ILE A O 1
ATOM 3307 N N . SER A 1 426 ? 26.415 -22.661 -3.407 1.00 89.94 426 SER A N 1
ATOM 3308 C CA . SER A 1 426 ? 27.811 -22.365 -3.773 1.00 89.94 426 SER A CA 1
ATOM 3309 C C . SER A 1 426 ? 28.212 -20.912 -3.448 1.00 89.94 426 SER A C 1
ATOM 3311 O O . SER A 1 426 ? 27.961 -20.452 -2.335 1.00 89.94 426 SER A O 1
ATOM 3313 N N . ASP A 1 427 ? 28.828 -20.201 -4.402 1.00 89.12 427 ASP A N 1
ATOM 3314 C CA . ASP A 1 427 ? 29.331 -18.828 -4.242 1.00 89.12 427 ASP A CA 1
ATOM 3315 C C . ASP A 1 427 ? 28.241 -17.770 -4.496 1.00 89.12 427 ASP A C 1
ATOM 3317 O O . ASP A 1 427 ? 28.479 -16.574 -4.338 1.00 89.12 427 ASP A O 1
ATOM 3321 N N . SER A 1 428 ? 27.034 -18.195 -4.887 1.00 84.12 428 SER A N 1
ATOM 3322 C CA . SER A 1 428 ? 25.894 -17.311 -5.141 1.00 84.12 428 SER A CA 1
ATOM 3323 C C . SER A 1 428 ? 24.900 -17.352 -3.979 1.00 84.12 428 SER A C 1
ATOM 3325 O O . SER A 1 428 ? 24.472 -18.419 -3.528 1.00 84.12 428 SER A O 1
ATOM 3327 N N . ARG A 1 429 ? 24.513 -16.169 -3.491 1.00 88.75 429 ARG A N 1
ATOM 3328 C CA . ARG A 1 429 ? 23.472 -16.000 -2.471 1.00 88.75 429 ARG A CA 1
ATOM 3329 C C . ARG A 1 429 ? 22.171 -15.630 -3.169 1.00 88.75 429 ARG A C 1
ATOM 3331 O O . ARG A 1 429 ? 22.051 -14.518 -3.669 1.00 88.75 429 ARG A O 1
ATOM 3338 N N . LEU A 1 430 ? 21.216 -16.553 -3.192 1.00 88.06 430 LEU A N 1
ATOM 3339 C CA . LEU A 1 430 ? 19.873 -16.269 -3.686 1.00 88.06 430 LEU A CA 1
ATOM 3340 C C . LEU A 1 430 ? 19.026 -15.749 -2.526 1.00 88.06 430 LEU A C 1
ATOM 3342 O O . LEU A 1 430 ? 18.887 -16.421 -1.499 1.00 88.06 430 LEU A O 1
ATOM 3346 N N . THR A 1 431 ? 18.511 -14.534 -2.677 1.00 89.00 431 THR A N 1
ATOM 3347 C CA . THR A 1 431 ? 17.532 -13.921 -1.777 1.00 89.00 431 THR A CA 1
ATOM 3348 C C . THR A 1 431 ? 16.130 -14.210 -2.284 1.00 89.00 431 THR A C 1
ATOM 3350 O O . THR A 1 431 ? 15.823 -13.994 -3.454 1.00 89.00 431 THR A O 1
ATOM 3353 N N . PHE A 1 432 ? 15.283 -14.703 -1.391 1.00 91.19 432 PHE A N 1
ATOM 3354 C CA . PHE A 1 432 ? 13.878 -14.961 -1.657 1.00 91.19 432 PHE A CA 1
ATOM 3355 C C . PHE A 1 432 ? 13.043 -14.233 -0.615 1.00 91.19 432 PHE A C 1
ATOM 3357 O O . PHE A 1 432 ? 13.451 -14.066 0.535 1.00 91.19 432 PHE A O 1
ATOM 3364 N N . TYR A 1 433 ? 11.861 -13.821 -1.028 1.00 92.56 433 TYR A N 1
ATOM 3365 C CA . TYR A 1 433 ? 10.892 -13.148 -0.192 1.00 92.56 433 TYR A CA 1
ATOM 3366 C C . TYR A 1 433 ? 9.619 -13.984 -0.161 1.00 92.56 433 TYR A C 1
ATOM 3368 O O . TYR A 1 433 ? 9.196 -14.538 -1.178 1.00 92.56 433 TYR A O 1
ATOM 3376 N N . GLU A 1 434 ? 9.023 -14.095 1.016 1.00 94.00 434 GLU A N 1
ATOM 3377 C CA . GLU A 1 434 ? 7.846 -14.917 1.259 1.00 94.00 434 GLU A CA 1
ATOM 3378 C C . GLU A 1 434 ? 6.797 -14.101 2.018 1.00 94.00 434 GLU A C 1
ATOM 3380 O O . GLU A 1 434 ? 7.060 -13.587 3.107 1.00 94.00 434 GLU A O 1
ATOM 3385 N N . GLU A 1 435 ? 5.596 -13.972 1.451 1.00 94.75 435 GLU A N 1
ATOM 3386 C CA . GLU A 1 435 ? 4.472 -13.343 2.141 1.00 94.75 435 GLU A CA 1
ATOM 3387 C C . GLU A 1 435 ? 3.867 -14.291 3.181 1.00 94.75 435 GLU A C 1
ATOM 3389 O O . GLU A 1 435 ? 3.455 -15.411 2.887 1.00 94.75 435 GLU A O 1
ATOM 3394 N N . ILE A 1 436 ? 3.719 -13.844 4.416 1.00 96.25 436 ILE A N 1
ATOM 3395 C CA . ILE A 1 436 ? 3.152 -14.645 5.494 1.00 96.25 436 ILE A CA 1
ATOM 3396 C C . ILE A 1 436 ? 2.052 -13.871 6.208 1.00 96.25 436 ILE A C 1
ATOM 3398 O O . ILE A 1 436 ? 2.142 -12.666 6.423 1.00 96.25 436 ILE A O 1
ATOM 3402 N N . THR A 1 437 ? 0.998 -14.590 6.579 1.00 97.06 437 THR A N 1
ATOM 3403 C CA . THR A 1 437 ? -0.128 -14.077 7.365 1.00 97.06 437 THR A CA 1
ATOM 3404 C C . THR A 1 437 ? -0.231 -14.860 8.670 1.00 97.06 437 THR A C 1
ATOM 3406 O O . THR A 1 437 ? 0.282 -15.983 8.738 1.00 97.06 437 THR A O 1
ATOM 3409 N N . PRO A 1 438 ? -0.923 -14.350 9.706 1.00 98.12 438 PRO A N 1
ATOM 3410 C CA . PRO A 1 438 ? -1.102 -15.085 10.958 1.00 98.12 438 PRO A CA 1
ATOM 3411 C C . PRO A 1 438 ? -1.675 -16.491 10.739 1.00 98.12 438 PRO A C 1
ATOM 3413 O O . PRO A 1 438 ? -1.237 -17.450 11.377 1.00 98.12 438 PRO A O 1
ATOM 3416 N N . LEU A 1 439 ? -2.608 -16.637 9.788 1.00 98.38 439 LEU A N 1
ATOM 3417 C CA . LEU A 1 439 ? -3.212 -17.924 9.446 1.00 98.38 439 LEU A CA 1
ATOM 3418 C C . LEU A 1 439 ? -2.227 -18.867 8.741 1.00 98.38 439 LEU A C 1
ATOM 3420 O O . LEU A 1 439 ? -2.191 -20.053 9.072 1.00 98.38 439 LEU A O 1
ATOM 3424 N N . VAL A 1 440 ? -1.409 -18.358 7.813 1.00 98.06 440 VAL A N 1
ATOM 3425 C CA . VAL A 1 440 ? -0.354 -19.144 7.150 1.00 98.06 440 VAL A CA 1
ATOM 3426 C C . VAL A 1 440 ? 0.705 -19.594 8.153 1.00 98.06 440 VAL A C 1
ATOM 3428 O O . VAL A 1 440 ? 1.066 -20.766 8.150 1.00 98.06 440 VAL A O 1
ATOM 3431 N N . VAL A 1 441 ? 1.154 -18.716 9.053 1.00 98.25 441 VAL A N 1
ATOM 3432 C CA . VAL A 1 441 ? 2.165 -19.051 10.070 1.00 98.25 441 VAL A CA 1
ATOM 3433 C C . VAL A 1 441 ? 1.635 -20.092 11.059 1.00 98.25 441 VAL A C 1
ATOM 3435 O O . VAL A 1 441 ? 2.330 -21.063 11.372 1.00 98.25 441 VAL A O 1
ATOM 3438 N N . ALA A 1 442 ? 0.386 -19.944 11.518 1.00 98.50 442 ALA A N 1
ATOM 3439 C CA . ALA A 1 442 ? -0.253 -20.938 12.377 1.00 98.50 442 ALA A CA 1
ATOM 3440 C C . ALA A 1 442 ? -0.395 -22.296 11.664 1.00 98.50 442 ALA A C 1
ATOM 3442 O O . ALA A 1 442 ? -0.172 -23.347 12.268 1.00 98.50 442 ALA A O 1
ATOM 3443 N N . ALA A 1 443 ? -0.728 -22.285 10.371 1.00 98.50 443 ALA A N 1
ATOM 3444 C CA . ALA A 1 443 ? -0.799 -23.477 9.532 1.00 98.50 443 ALA A CA 1
ATOM 3445 C C . ALA A 1 443 ? 0.570 -24.143 9.317 1.00 98.50 443 ALA A C 1
ATOM 3447 O O . ALA A 1 443 ? 0.670 -25.367 9.423 1.00 98.50 443 ALA A O 1
ATOM 3448 N N . GLU A 1 444 ? 1.617 -23.351 9.078 1.00 98.06 444 GLU A N 1
ATOM 3449 C CA . GLU A 1 444 ? 3.002 -23.805 8.922 1.00 98.06 444 GLU A CA 1
ATOM 3450 C C . GLU A 1 444 ? 3.507 -24.563 10.150 1.00 98.06 444 GLU A C 1
ATOM 3452 O O . GLU A 1 444 ? 4.215 -25.552 9.996 1.00 98.06 444 GLU A O 1
ATOM 3457 N N . HIS A 1 445 ? 3.106 -24.134 11.349 1.00 98.38 445 HIS A N 1
ATOM 3458 C CA . HIS A 1 445 ? 3.513 -24.739 12.620 1.00 98.38 445 HIS A CA 1
ATOM 3459 C C . HIS A 1 445 ? 2.509 -25.772 13.160 1.00 98.38 445 HIS A C 1
ATOM 3461 O O . HIS A 1 445 ? 2.702 -26.333 14.240 1.00 98.38 445 HIS A O 1
ATOM 3467 N N . GLY A 1 446 ? 1.399 -26.013 12.454 1.00 98.12 446 GLY A N 1
ATOM 3468 C CA . GLY A 1 446 ? 0.338 -26.913 12.913 1.00 98.12 446 GLY A CA 1
ATOM 3469 C C . GLY A 1 446 ? -0.393 -26.435 14.179 1.00 98.12 446 GLY A C 1
ATOM 3470 O O . GLY A 1 446 ? -1.011 -27.252 14.871 1.00 98.12 446 GLY A O 1
ATOM 3471 N N . ALA A 1 447 ? -0.353 -25.130 14.474 1.00 98.50 447 ALA A N 1
ATOM 3472 C CA . ALA A 1 447 ? -0.931 -24.457 15.641 1.00 98.50 447 ALA A CA 1
ATOM 3473 C C . ALA A 1 447 ? -2.472 -24.422 15.581 1.00 98.50 447 ALA A C 1
ATOM 3475 O O . ALA A 1 447 ? -3.116 -23.391 15.382 1.00 98.50 447 ALA A O 1
ATOM 3476 N N . SER A 1 448 ? -3.084 -25.599 15.723 1.00 98.38 448 SER A N 1
ATOM 3477 C CA . SER A 1 448 ? -4.509 -25.829 15.455 1.00 98.38 448 SER A CA 1
ATOM 3478 C C . SER A 1 448 ? -5.443 -25.016 16.353 1.00 98.38 448 SER A C 1
ATOM 3480 O O . SER A 1 448 ? -6.564 -24.716 15.947 1.00 98.38 448 SER A O 1
ATOM 3482 N N . ASP A 1 449 ? -5.013 -24.650 17.561 1.00 98.44 449 ASP A N 1
ATOM 3483 C CA . ASP A 1 449 ? -5.834 -23.848 18.470 1.00 98.44 449 ASP A CA 1
ATOM 3484 C C . ASP A 1 449 ? -5.802 -22.363 18.108 1.00 98.44 449 ASP A C 1
ATOM 3486 O O . ASP A 1 449 ? -6.854 -21.722 18.114 1.00 98.44 449 ASP A O 1
ATOM 3490 N N . VAL A 1 450 ? -4.651 -21.839 17.676 1.00 98.56 450 VAL A N 1
ATOM 3491 C CA . VAL A 1 450 ? -4.572 -20.491 17.093 1.00 98.56 450 VAL A CA 1
ATOM 3492 C C . VAL A 1 450 ? -5.399 -20.396 15.808 1.00 98.56 450 VAL A C 1
ATOM 3494 O O . VAL A 1 450 ? -6.141 -19.430 15.646 1.00 98.56 450 VAL A O 1
ATOM 3497 N N . ILE A 1 451 ? -5.373 -21.415 14.937 1.00 98.50 451 ILE A N 1
ATOM 3498 C CA . ILE A 1 451 ? -6.220 -21.449 13.727 1.00 98.50 451 ILE A CA 1
ATOM 3499 C C . ILE A 1 451 ? -7.707 -21.297 14.093 1.00 98.50 451 ILE A C 1
ATOM 3501 O O . ILE A 1 451 ? -8.432 -20.542 13.445 1.00 98.50 451 ILE A O 1
ATOM 3505 N N . LYS A 1 452 ? -8.179 -21.963 15.159 1.00 98.38 452 LYS A N 1
ATOM 3506 C CA . LYS A 1 452 ? -9.568 -21.813 15.633 1.00 98.38 452 LYS A CA 1
ATOM 3507 C C . LYS A 1 452 ? -9.865 -20.393 16.119 1.00 98.38 452 LYS A C 1
ATOM 3509 O O . LYS A 1 452 ? -10.968 -19.915 15.878 1.00 98.38 452 LYS A O 1
ATOM 3514 N N . VAL A 1 453 ? -8.921 -19.743 16.808 1.00 98.25 453 VAL A N 1
ATOM 3515 C CA . VAL A 1 453 ? -9.072 -18.346 17.254 1.00 98.25 453 VAL A CA 1
ATOM 3516 C C . VAL A 1 453 ? -9.176 -17.411 16.055 1.00 98.25 453 VAL A C 1
ATOM 3518 O O . VAL A 1 453 ? -10.136 -16.650 15.978 1.00 98.25 453 VAL A O 1
ATOM 3521 N N . LEU A 1 454 ? -8.255 -17.522 15.094 1.00 98.19 454 LEU A N 1
ATOM 3522 C CA . LEU A 1 454 ? -8.254 -16.702 13.879 1.00 98.19 454 LEU A CA 1
ATOM 3523 C C . LEU A 1 454 ? -9.562 -16.859 13.093 1.00 98.19 454 LEU A C 1
ATOM 3525 O O . LEU A 1 454 ? -10.157 -15.868 12.687 1.00 98.19 454 LEU A O 1
ATOM 3529 N N . PHE A 1 455 ? -10.077 -18.085 12.968 1.00 98.06 455 PHE A N 1
ATOM 3530 C CA . PHE A 1 455 ? -11.359 -18.357 12.312 1.00 98.06 455 PHE A CA 1
ATOM 3531 C C . PHE A 1 455 ? -12.604 -17.828 13.028 1.00 98.06 455 PHE A C 1
ATOM 3533 O O . PHE A 1 455 ? -13.685 -17.839 12.437 1.00 98.06 455 PHE A O 1
ATOM 3540 N N . ASN A 1 456 ? -12.493 -17.424 14.292 1.00 97.38 456 ASN A N 1
ATOM 3541 C CA . ASN A 1 456 ? -13.593 -16.778 15.000 1.00 97.38 456 ASN A CA 1
ATOM 3542 C C . ASN A 1 456 ? -13.583 -15.255 14.808 1.00 97.38 456 ASN A C 1
ATOM 3544 O O . ASN A 1 456 ? -14.561 -14.605 15.173 1.00 97.38 456 ASN A O 1
ATOM 3548 N N . HIS A 1 457 ? -12.518 -14.683 14.238 1.00 97.31 457 HIS A N 1
ATOM 3549 C CA . HIS A 1 457 ? -12.459 -13.255 13.968 1.00 97.31 457 HIS A CA 1
ATOM 3550 C C . HIS A 1 457 ? -13.334 -12.903 12.750 1.00 97.31 457 HIS A C 1
ATOM 3552 O O . HIS A 1 457 ? -13.160 -13.501 11.690 1.00 97.31 457 HIS A O 1
ATOM 3558 N N . PRO A 1 458 ? -14.253 -11.924 12.836 1.00 96.25 458 PRO A N 1
ATOM 3559 C CA . PRO A 1 458 ? -15.240 -11.660 11.780 1.00 96.25 458 PRO A CA 1
ATOM 3560 C C . PRO A 1 458 ? -14.641 -11.138 10.467 1.00 96.25 458 PRO A C 1
ATOM 3562 O O . PRO A 1 458 ? -15.291 -11.209 9.429 1.00 96.25 458 PRO A O 1
ATOM 3565 N N . GLN A 1 459 ? -13.422 -10.596 10.510 1.00 95.06 459 GLN A N 1
ATOM 3566 C CA . GLN A 1 459 ? -12.739 -10.020 9.347 1.00 95.06 459 GLN A CA 1
ATOM 3567 C C . GLN A 1 459 ? -11.735 -10.971 8.680 1.00 95.06 459 GLN A C 1
ATOM 3569 O O . GLN A 1 459 ? -11.128 -10.576 7.692 1.00 95.06 459 GLN A O 1
ATOM 3574 N N . ILE A 1 460 ? -11.525 -12.187 9.201 1.00 97.31 460 ILE A N 1
ATOM 3575 C CA . ILE A 1 460 ? -10.551 -13.124 8.618 1.00 97.31 460 ILE A CA 1
ATOM 3576 C C . ILE A 1 460 ? -10.936 -13.486 7.176 1.00 97.31 460 ILE A C 1
ATOM 3578 O O . ILE A 1 460 ? -12.052 -13.933 6.907 1.00 97.31 460 ILE A O 1
ATOM 3582 N N . ASP A 1 461 ? -9.991 -13.337 6.255 1.00 97.06 461 ASP A N 1
ATOM 3583 C CA . ASP A 1 461 ? -10.078 -13.904 4.918 1.00 97.06 461 ASP A CA 1
ATOM 3584 C C . ASP A 1 461 ? -9.404 -15.275 4.926 1.00 97.06 461 ASP A C 1
ATOM 3586 O O . ASP A 1 461 ? -8.180 -15.422 4.916 1.00 97.06 461 ASP A O 1
ATOM 3590 N N . VAL A 1 462 ? -10.235 -16.312 4.969 1.00 97.62 462 VAL A N 1
ATOM 3591 C CA . VAL A 1 462 ? -9.776 -17.700 5.060 1.00 97.62 462 VAL A CA 1
ATOM 3592 C C . VAL A 1 462 ? -9.062 -18.175 3.790 1.00 97.62 462 VAL A C 1
ATOM 3594 O O . VAL A 1 462 ? -8.332 -19.159 3.854 1.00 97.62 462 VAL A O 1
ATOM 3597 N N . ASN A 1 463 ? -9.260 -17.493 2.655 1.00 97.75 463 ASN A N 1
ATOM 3598 C CA . ASN A 1 463 ? -8.685 -17.836 1.352 1.00 97.75 463 ASN A CA 1
ATOM 3599 C C . ASN A 1 463 ? -7.644 -16.810 0.881 1.00 97.75 463 ASN A C 1
ATOM 3601 O O . ASN A 1 463 ? -7.338 -16.743 -0.312 1.00 97.75 463 ASN A O 1
ATOM 3605 N N . LEU A 1 464 ? -7.078 -16.031 1.808 1.00 96.44 464 LEU A N 1
ATOM 3606 C CA . LEU A 1 464 ? -6.019 -15.082 1.497 1.00 96.44 464 LEU A CA 1
ATOM 3607 C C . LEU A 1 464 ? -4.792 -15.818 0.933 1.00 96.44 464 LEU A C 1
ATOM 3609 O O . LEU A 1 464 ? -4.161 -16.631 1.612 1.00 96.44 464 LEU A O 1
ATOM 3613 N N . CYS A 1 465 ? -4.476 -15.535 -0.332 1.00 96.62 465 CYS A N 1
ATOM 3614 C CA . CYS A 1 465 ? -3.334 -16.111 -1.032 1.00 96.62 465 CYS A CA 1
ATOM 3615 C C . CYS A 1 465 ? -2.077 -15.274 -0.783 1.00 96.62 465 CYS A C 1
ATOM 3617 O O . CYS A 1 465 ? -2.069 -14.057 -1.014 1.00 96.62 465 CYS A O 1
ATOM 3619 N N . CYS A 1 466 ? -1.017 -15.956 -0.366 1.00 95.69 466 CYS A N 1
ATOM 3620 C CA . CYS A 1 466 ? 0.337 -15.434 -0.290 1.00 95.69 466 CYS A CA 1
ATOM 3621 C C . CYS A 1 466 ? 1.133 -15.842 -1.535 1.00 95.69 466 CYS A C 1
ATOM 3623 O O . CYS A 1 466 ? 0.751 -16.770 -2.263 1.00 95.69 466 CYS A O 1
ATOM 3625 N N . CYS A 1 467 ? 2.254 -15.169 -1.765 1.00 94.81 467 CYS A N 1
ATOM 3626 C CA . CYS A 1 467 ? 3.219 -15.543 -2.789 1.00 94.81 467 CYS A CA 1
ATOM 3627 C C . CYS A 1 467 ? 4.654 -15.544 -2.259 1.00 94.81 467 CYS A C 1
ATOM 3629 O O . CYS A 1 467 ? 5.001 -14.783 -1.354 1.00 94.81 467 CYS A O 1
ATOM 3631 N N . ALA A 1 468 ? 5.486 -16.383 -2.874 1.00 93.25 468 ALA A N 1
ATOM 3632 C CA . ALA A 1 468 ? 6.931 -16.357 -2.719 1.00 93.25 468 ALA A CA 1
ATOM 3633 C C . ALA A 1 468 ? 7.578 -15.949 -4.043 1.00 93.25 468 ALA A C 1
ATOM 3635 O O . ALA A 1 468 ? 7.183 -16.415 -5.117 1.00 93.25 468 ALA A O 1
ATOM 3636 N N . PHE A 1 469 ? 8.556 -15.060 -3.958 1.00 91.81 469 PHE A N 1
ATOM 3637 C CA . PHE A 1 469 ? 9.176 -14.422 -5.110 1.00 91.81 469 PHE A CA 1
ATOM 3638 C C . PHE A 1 469 ? 10.653 -14.123 -4.844 1.00 91.81 469 PHE A C 1
ATOM 3640 O O . PHE A 1 469 ? 11.139 -14.211 -3.715 1.00 91.81 469 PHE A O 1
ATOM 3647 N N . ASN A 1 470 ? 11.392 -13.836 -5.902 1.00 87.81 470 ASN A N 1
ATOM 3648 C CA . ASN A 1 470 ? 12.760 -13.332 -5.844 1.00 87.81 470 ASN A CA 1
ATOM 3649 C C . ASN A 1 470 ? 12.834 -12.013 -6.627 1.00 87.81 470 ASN A C 1
ATOM 3651 O O . ASN A 1 470 ? 11.810 -11.475 -7.042 1.00 87.81 470 ASN A O 1
ATOM 3655 N N . ASP A 1 471 ? 14.041 -11.495 -6.837 1.00 81.38 471 ASP A N 1
ATOM 3656 C CA . ASP A 1 471 ? 14.237 -10.237 -7.567 1.00 81.38 471 ASP A CA 1
ATOM 3657 C C . ASP A 1 471 ? 13.798 -10.306 -9.049 1.00 81.38 471 ASP A C 1
ATOM 3659 O O . ASP A 1 471 ? 13.713 -9.272 -9.710 1.00 81.38 471 ASP A O 1
ATOM 3663 N N . LEU A 1 472 ? 13.534 -11.503 -9.586 1.00 81.50 472 LEU A N 1
ATOM 3664 C CA . LEU A 1 472 ? 13.201 -11.734 -10.993 1.00 81.50 472 LEU A CA 1
ATOM 3665 C C . LEU A 1 472 ? 11.713 -12.037 -11.204 1.00 81.50 472 LEU A C 1
ATOM 3667 O O . LEU A 1 472 ? 11.114 -11.521 -12.147 1.00 81.50 472 LEU A O 1
ATOM 3671 N N . GLU A 1 473 ? 11.111 -12.871 -10.355 1.00 84.38 473 GLU A N 1
ATOM 3672 C CA . GLU A 1 473 ? 9.765 -13.398 -10.573 1.00 84.38 473 GLU A CA 1
ATOM 3673 C C . GLU A 1 473 ? 9.092 -13.960 -9.310 1.00 84.38 473 GLU A C 1
ATOM 3675 O O . GLU A 1 473 ? 9.727 -14.269 -8.296 1.00 84.38 473 GLU A O 1
ATOM 3680 N N . ILE A 1 474 ? 7.771 -14.147 -9.406 1.00 87.50 474 ILE A N 1
ATOM 3681 C CA . ILE A 1 474 ? 6.991 -14.947 -8.459 1.00 87.50 474 ILE A CA 1
ATOM 3682 C C . ILE A 1 474 ? 7.109 -16.412 -8.867 1.00 87.50 474 ILE A C 1
ATOM 3684 O O . ILE A 1 474 ? 6.606 -16.800 -9.917 1.00 87.50 474 ILE A O 1
ATOM 3688 N N . TYR A 1 475 ? 7.705 -17.238 -8.011 1.00 89.88 475 TYR A N 1
ATOM 3689 C CA . TYR A 1 475 ? 7.881 -18.662 -8.298 1.00 89.88 475 TYR A CA 1
ATOM 3690 C C . TYR A 1 475 ? 6.846 -19.549 -7.594 1.00 89.88 475 TYR A C 1
ATOM 3692 O O . TYR A 1 475 ? 6.728 -20.729 -7.925 1.00 89.88 475 TYR A O 1
ATOM 3700 N N . ASN A 1 476 ? 6.091 -19.025 -6.617 1.00 94.50 476 ASN A N 1
ATOM 3701 C CA . ASN A 1 476 ? 5.065 -19.817 -5.941 1.00 94.50 476 ASN A CA 1
ATOM 3702 C C . ASN A 1 476 ? 3.894 -18.986 -5.393 1.00 94.50 476 ASN A C 1
ATOM 3704 O O . ASN A 1 476 ? 4.073 -17.872 -4.906 1.00 94.50 476 ASN A O 1
ATOM 3708 N N . TYR A 1 477 ? 2.706 -19.591 -5.392 1.00 96.00 477 TYR A N 1
ATOM 3709 C CA . TYR A 1 477 ? 1.509 -19.105 -4.706 1.00 96.00 477 TYR A CA 1
ATOM 3710 C C . TYR A 1 477 ? 1.030 -20.172 -3.727 1.00 96.00 477 TYR A C 1
ATOM 3712 O O . TYR A 1 477 ? 0.970 -21.351 -4.075 1.00 96.00 477 TYR A O 1
ATOM 3720 N N . TYR A 1 478 ? 0.651 -19.768 -2.520 1.00 97.62 478 TYR A N 1
ATOM 3721 C CA . TYR A 1 478 ? 0.160 -20.696 -1.506 1.00 97.62 478 TYR A CA 1
ATOM 3722 C C . TYR A 1 478 ? -0.849 -20.027 -0.576 1.00 97.62 478 TYR A C 1
ATOM 3724 O O . TYR A 1 478 ? -0.823 -18.827 -0.308 1.00 97.62 478 TYR A O 1
ATOM 3732 N N . THR A 1 479 ? -1.753 -20.848 -0.065 1.00 97.94 479 THR A N 1
ATOM 3733 C CA . THR A 1 479 ? -2.669 -20.524 1.026 1.00 97.94 479 THR A CA 1
ATOM 3734 C C . THR A 1 479 ? -2.197 -21.192 2.316 1.00 97.94 479 THR A C 1
ATOM 3736 O O . THR A 1 479 ? -1.287 -22.028 2.323 1.00 97.94 479 THR A O 1
ATOM 3739 N N . ALA A 1 480 ? -2.877 -20.901 3.426 1.00 98.25 480 ALA A N 1
ATOM 3740 C CA . ALA A 1 480 ? -2.668 -21.628 4.675 1.00 98.25 480 ALA A CA 1
ATOM 3741 C C . ALA A 1 480 ? -2.862 -23.148 4.502 1.00 98.25 480 ALA A C 1
ATOM 3743 O O . ALA A 1 480 ? -2.156 -23.940 5.126 1.00 98.25 480 ALA A O 1
ATOM 3744 N N . TYR A 1 481 ? -3.778 -23.580 3.626 1.00 98.44 481 TYR A N 1
ATOM 3745 C CA . TYR A 1 481 ? -4.007 -25.002 3.384 1.00 98.44 481 TYR A CA 1
ATOM 3746 C C . TYR A 1 481 ? -2.803 -25.667 2.715 1.00 98.44 481 TYR A C 1
ATOM 3748 O O . TYR A 1 481 ? -2.328 -26.689 3.213 1.00 98.44 481 TYR A O 1
ATOM 3756 N N . ASP A 1 482 ? -2.246 -25.062 1.665 1.00 98.31 482 ASP A N 1
ATOM 3757 C CA . ASP A 1 482 ? -1.054 -25.587 0.983 1.00 98.31 482 ASP A CA 1
ATOM 3758 C C . ASP A 1 482 ? 0.126 -25.725 1.955 1.00 98.31 482 ASP A C 1
ATOM 3760 O O . ASP A 1 482 ? 0.837 -26.735 1.946 1.00 98.31 482 ASP A O 1
ATOM 3764 N N . MET A 1 483 ? 0.265 -24.767 2.876 1.00 97.81 483 MET A N 1
ATOM 3765 C CA . MET A 1 483 ? 1.309 -24.789 3.895 1.00 97.81 483 MET A CA 1
ATOM 3766 C C . MET A 1 483 ? 1.159 -25.971 4.870 1.00 97.81 483 MET A C 1
ATOM 3768 O O . MET A 1 483 ? 2.145 -26.647 5.176 1.00 97.81 483 MET A O 1
ATOM 3772 N N . THR A 1 484 ? -0.069 -26.316 5.291 1.00 98.12 484 THR A N 1
ATOM 3773 C CA . THR A 1 484 ? -0.292 -27.519 6.124 1.00 98.12 484 THR A CA 1
ATOM 3774 C C . THR A 1 484 ? 0.074 -28.818 5.409 1.00 98.12 484 THR A C 1
ATOM 3776 O O . THR A 1 484 ? 0.538 -29.761 6.055 1.00 98.12 484 THR A O 1
ATOM 3779 N N . ILE A 1 485 ? -0.115 -28.884 4.087 1.00 98.06 485 ILE A N 1
ATOM 3780 C CA . ILE A 1 485 ? 0.254 -30.052 3.281 1.00 98.06 485 ILE A CA 1
ATOM 3781 C C . ILE A 1 485 ? 1.776 -30.138 3.152 1.00 98.06 485 ILE A C 1
ATOM 3783 O O . ILE A 1 485 ? 2.346 -31.190 3.450 1.00 98.06 485 ILE A O 1
ATOM 3787 N N . SER A 1 486 ? 2.433 -29.028 2.799 1.00 96.94 486 SER A N 1
ATOM 3788 C CA . SER A 1 486 ? 3.894 -28.930 2.666 1.00 96.94 486 SER A CA 1
ATOM 3789 C C . SER A 1 486 ? 4.622 -29.341 3.955 1.00 96.94 486 SER A C 1
ATOM 3791 O O . SER A 1 486 ? 5.554 -30.149 3.931 1.00 96.94 486 SER A O 1
ATOM 3793 N N . ARG A 1 487 ? 4.131 -28.874 5.112 1.00 97.62 487 ARG A N 1
ATOM 3794 C CA . ARG A 1 487 ? 4.707 -29.159 6.439 1.00 97.62 487 ARG A CA 1
ATOM 3795 C C . ARG A 1 487 ? 4.186 -30.442 7.103 1.00 97.62 487 ARG A C 1
ATOM 3797 O O . ARG A 1 487 ? 4.637 -30.791 8.190 1.00 97.62 487 ARG A O 1
ATOM 3804 N N . LYS A 1 488 ? 3.294 -31.194 6.444 1.00 97.81 488 LYS A N 1
ATOM 3805 C CA . LYS A 1 488 ? 2.722 -32.469 6.929 1.00 97.81 488 LYS A CA 1
ATOM 3806 C C . LYS A 1 488 ? 1.962 -32.342 8.261 1.00 97.81 488 LYS A C 1
ATOM 3808 O O . LYS A 1 488 ? 2.116 -33.174 9.155 1.00 97.81 488 LYS A O 1
ATOM 3813 N N . HIS A 1 489 ? 1.084 -31.345 8.374 1.00 98.25 489 HIS A N 1
ATOM 3814 C CA . HIS A 1 489 ? 0.198 -31.131 9.526 1.00 98.25 489 HIS A CA 1
ATOM 3815 C C . HIS A 1 489 ? -1.256 -31.558 9.223 1.00 98.25 489 HIS A C 1
ATOM 3817 O O . HIS A 1 489 ? -2.113 -30.707 8.970 1.00 98.25 489 HIS A O 1
ATOM 3823 N N . PRO A 1 490 ? -1.596 -32.867 9.268 1.00 97.62 490 PRO A N 1
ATOM 3824 C CA . PRO A 1 490 ? -2.889 -33.375 8.793 1.00 97.62 490 PRO A CA 1
ATOM 3825 C C . PRO A 1 490 ? -4.093 -32.873 9.603 1.00 97.62 490 PRO A C 1
ATOM 3827 O O . PRO A 1 490 ? -5.164 -32.666 9.037 1.00 97.62 490 PRO A O 1
ATOM 3830 N N . HIS A 1 491 ? -3.936 -32.646 10.911 1.00 97.81 491 HIS A N 1
ATOM 3831 C CA . HIS A 1 491 ? -5.013 -32.118 11.757 1.00 97.81 491 HIS A CA 1
ATOM 3832 C C . HIS A 1 491 ? -5.358 -30.664 11.412 1.00 97.81 491 HIS A C 1
ATOM 3834 O O . HIS A 1 491 ? -6.536 -30.333 11.282 1.00 97.81 491 HIS A O 1
ATOM 3840 N N . ALA A 1 492 ? -4.343 -29.822 11.196 1.00 98.06 492 ALA A N 1
ATOM 3841 C CA . ALA A 1 492 ? -4.535 -28.452 10.735 1.00 98.06 492 ALA A CA 1
ATOM 3842 C C . ALA A 1 492 ? -5.142 -28.436 9.322 1.00 98.06 492 ALA A C 1
ATOM 3844 O O . ALA A 1 492 ? -6.125 -27.738 9.092 1.00 98.06 492 ALA A O 1
ATOM 3845 N N . ALA A 1 493 ? -4.650 -29.284 8.411 1.00 98.31 493 ALA A N 1
ATOM 3846 C CA . ALA A 1 493 ? -5.201 -29.420 7.061 1.00 98.31 493 ALA A CA 1
ATOM 3847 C C . ALA A 1 493 ? -6.694 -29.796 7.075 1.00 98.31 493 ALA A C 1
ATOM 3849 O O . ALA A 1 493 ? -7.496 -29.218 6.340 1.00 98.31 493 ALA A O 1
ATOM 3850 N N . ALA A 1 494 ? -7.086 -30.744 7.934 1.00 98.19 494 ALA A N 1
ATOM 3851 C CA . ALA A 1 494 ? -8.482 -31.139 8.103 1.00 98.19 494 ALA A CA 1
ATOM 3852 C C . ALA A 1 494 ? -9.345 -29.987 8.643 1.00 98.19 494 ALA A C 1
ATOM 3854 O O . ALA A 1 494 ? -10.459 -29.785 8.161 1.00 98.19 494 ALA A O 1
ATOM 3855 N N . LEU A 1 495 ? -8.824 -29.209 9.600 1.00 98.19 495 LEU A N 1
ATOM 3856 C CA . LEU A 1 495 ? -9.507 -28.043 10.163 1.00 98.19 495 LEU A CA 1
ATOM 3857 C C . LEU A 1 495 ? -9.714 -26.935 9.117 1.00 98.19 495 LEU A C 1
ATOM 3859 O O . LEU A 1 495 ? -10.820 -26.411 9.004 1.00 98.19 495 LEU A O 1
ATOM 3863 N N . LEU A 1 496 ? -8.678 -26.610 8.337 1.00 98.06 496 LEU A N 1
ATOM 3864 C CA . LEU A 1 496 ? -8.750 -25.618 7.259 1.00 98.06 496 LEU A CA 1
ATOM 3865 C C . LEU A 1 496 ? -9.746 -26.056 6.174 1.00 98.06 496 LEU A C 1
ATOM 3867 O O . LEU A 1 496 ? -10.632 -25.290 5.795 1.00 98.06 496 LEU A O 1
ATOM 3871 N N . ARG A 1 497 ? -9.686 -27.324 5.744 1.00 98.00 497 ARG A N 1
ATOM 3872 C CA . ARG A 1 497 ? -10.629 -27.885 4.763 1.00 98.00 497 ARG A CA 1
ATOM 3873 C C . ARG A 1 497 ? -12.075 -27.832 5.262 1.00 98.00 497 ARG A C 1
ATOM 3875 O O . ARG A 1 497 ? -12.970 -27.479 4.502 1.00 98.00 497 ARG A O 1
ATOM 3882 N N . ALA A 1 498 ? -12.312 -28.140 6.540 1.00 97.94 498 ALA A N 1
ATOM 3883 C CA . ALA A 1 498 ? -13.644 -28.075 7.146 1.00 97.94 498 ALA A CA 1
ATOM 3884 C C . ALA A 1 498 ? -14.220 -26.647 7.196 1.00 97.94 498 ALA A C 1
ATOM 3886 O O . ALA A 1 498 ? -15.435 -26.483 7.280 1.00 97.94 498 ALA A O 1
ATOM 3887 N N . ARG A 1 499 ? -13.365 -25.619 7.131 1.00 97.69 499 ARG A N 1
ATOM 3888 C CA . ARG A 1 499 ? -13.753 -24.202 7.064 1.00 97.69 499 ARG A CA 1
ATOM 3889 C C . ARG A 1 499 ? -13.768 -23.639 5.640 1.00 97.69 499 ARG A C 1
ATOM 3891 O O . ARG A 1 499 ? -13.933 -22.437 5.477 1.00 97.69 499 ARG A O 1
ATOM 3898 N N . GLY A 1 500 ? -13.641 -24.492 4.621 1.00 97.31 500 GLY A N 1
ATOM 3899 C CA . GLY A 1 500 ? -13.722 -24.080 3.220 1.00 97.31 500 GLY A CA 1
ATOM 3900 C C . GLY A 1 500 ? -12.479 -23.351 2.709 1.00 97.31 500 GLY A C 1
ATOM 3901 O O . GLY A 1 500 ? -12.584 -22.614 1.732 1.00 97.31 500 GLY A O 1
ATOM 3902 N N . VAL A 1 501 ? -11.321 -23.543 3.352 1.00 97.75 501 VAL A N 1
ATOM 3903 C CA . VAL A 1 501 ? -10.048 -23.053 2.813 1.00 97.75 501 VAL A CA 1
ATOM 3904 C C . VAL A 1 501 ? -9.667 -23.891 1.601 1.00 97.75 501 VAL A C 1
ATOM 3906 O O . VAL A 1 501 ? -9.612 -25.124 1.674 1.00 97.75 501 VAL A O 1
ATOM 3909 N N . LEU A 1 502 ? -9.419 -23.215 0.489 1.00 97.69 502 LEU A N 1
ATOM 3910 C CA . LEU A 1 502 ? -9.075 -23.809 -0.794 1.00 97.69 502 LEU A CA 1
ATOM 3911 C C . LEU A 1 502 ? -7.553 -23.768 -1.010 1.00 97.69 502 LEU A C 1
ATOM 3913 O O . LEU A 1 502 ? -6.902 -22.850 -0.521 1.00 97.69 502 LEU A O 1
ATOM 3917 N N . PRO A 1 503 ? -6.971 -24.731 -1.747 1.00 98.12 503 PRO A N 1
ATOM 3918 C CA . PRO A 1 503 ? -5.576 -24.642 -2.174 1.00 98.12 503 PRO A CA 1
ATOM 3919 C C . PRO A 1 503 ? -5.388 -23.499 -3.182 1.00 98.12 503 PRO A C 1
ATOM 3921 O O . PRO A 1 503 ? -6.302 -23.198 -3.951 1.00 98.12 503 PRO A O 1
ATOM 3924 N N . ALA A 1 504 ? -4.188 -22.924 -3.264 1.00 96.56 504 ALA A N 1
ATOM 3925 C CA . ALA A 1 504 ? -3.854 -21.842 -4.201 1.00 96.56 504 ALA A CA 1
ATOM 3926 C C . ALA A 1 504 ? -3.967 -22.245 -5.683 1.00 96.56 504 ALA A C 1
ATOM 3928 O O . ALA A 1 504 ? -4.040 -21.391 -6.568 1.00 96.56 504 ALA A O 1
ATOM 3929 N N . SER A 1 505 ? -3.983 -23.547 -5.975 1.00 96.25 505 SER A N 1
ATOM 3930 C CA . SER A 1 505 ? -4.256 -24.084 -7.312 1.00 96.25 505 SER A CA 1
ATOM 3931 C C . SER A 1 505 ? -5.725 -23.968 -7.730 1.00 96.25 505 SER A C 1
ATOM 3933 O O . SER A 1 505 ? -6.025 -24.096 -8.914 1.00 96.25 505 SER A O 1
ATOM 3935 N N . SER A 1 506 ? -6.636 -23.714 -6.788 1.00 96.94 506 SER A N 1
ATOM 3936 C CA . SER A 1 506 ? -8.051 -23.493 -7.072 1.00 96.94 506 SER A CA 1
ATOM 3937 C C . SER A 1 506 ? -8.262 -22.186 -7.837 1.00 96.94 506 SER A C 1
ATOM 3939 O O . SER A 1 506 ? -7.752 -21.138 -7.448 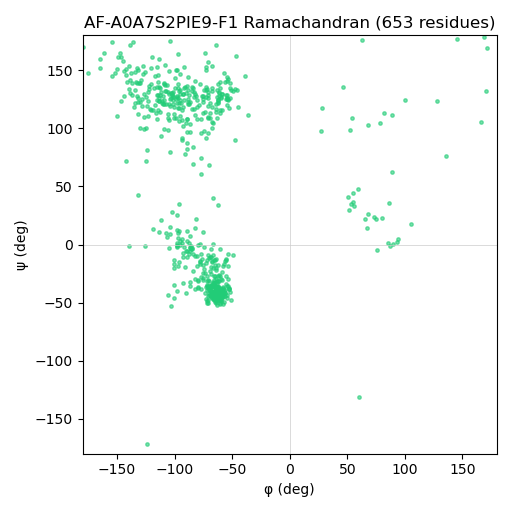1.00 96.94 506 SER A O 1
ATOM 3941 N N . GLU A 1 507 ? -9.084 -22.226 -8.884 1.00 93.56 507 GLU A N 1
ATOM 3942 C CA . GLU A 1 507 ? -9.477 -21.045 -9.669 1.00 93.56 507 GLU A CA 1
ATOM 3943 C C . GLU A 1 507 ? -10.278 -20.010 -8.861 1.00 93.56 507 GLU A C 1
ATOM 3945 O O . GLU A 1 507 ? -10.349 -18.842 -9.233 1.00 93.56 507 GLU A O 1
ATOM 3950 N N . HIS A 1 508 ? -10.869 -20.427 -7.739 1.00 92.69 508 HIS A N 1
ATOM 3951 C CA . HIS A 1 508 ? -11.637 -19.551 -6.855 1.00 92.69 508 HIS A CA 1
ATOM 3952 C C . HIS A 1 508 ? -10.766 -18.787 -5.849 1.00 92.69 508 HIS A C 1
ATOM 3954 O O . HIS A 1 508 ? -11.281 -17.925 -5.137 1.00 92.69 508 HIS A O 1
ATOM 3960 N N . VAL A 1 509 ? -9.469 -19.098 -5.760 1.00 93.19 509 VAL A N 1
ATOM 3961 C CA . VAL A 1 509 ? -8.532 -18.354 -4.915 1.00 93.19 509 VAL A CA 1
ATOM 3962 C C . VAL A 1 509 ? -7.986 -17.177 -5.713 1.00 93.19 509 VAL A C 1
ATOM 3964 O O . VAL A 1 509 ? -7.370 -17.342 -6.766 1.00 93.19 509 VAL A O 1
ATOM 3967 N N . PHE A 1 510 ? -8.207 -15.966 -5.203 1.00 92.25 510 PHE A N 1
ATOM 3968 C CA . PHE A 1 510 ? -7.692 -14.754 -5.825 1.00 92.25 510 PHE A CA 1
ATOM 3969 C C . PHE A 1 510 ? -6.173 -14.678 -5.654 1.00 92.25 510 PHE A C 1
ATOM 3971 O O . PHE A 1 510 ? -5.664 -14.438 -4.558 1.00 92.25 510 PHE A O 1
ATOM 3978 N N . LYS A 1 511 ? -5.445 -14.854 -6.757 1.00 91.88 511 LYS A N 1
ATOM 3979 C CA . LYS A 1 511 ? -3.996 -14.648 -6.801 1.00 91.88 511 LYS A CA 1
ATOM 3980 C C . LYS A 1 511 ? -3.722 -13.150 -6.951 1.00 91.88 511 LYS A C 1
ATOM 3982 O O . LYS A 1 511 ? -4.260 -12.543 -7.882 1.00 91.88 511 LYS A O 1
ATOM 3987 N N . PRO A 1 512 ? -2.941 -12.524 -6.053 1.00 82.69 512 PRO A N 1
ATOM 3988 C CA . PRO A 1 512 ? -2.694 -11.093 -6.131 1.00 82.69 512 PRO A CA 1
ATOM 3989 C C . PRO A 1 512 ? -2.051 -10.713 -7.478 1.00 82.69 512 PRO A C 1
ATOM 3991 O O . PRO A 1 512 ? -1.055 -11.318 -7.866 1.00 82.69 512 PRO A O 1
ATOM 3994 N N . PRO A 1 513 ? -2.592 -9.705 -8.192 1.00 63.66 513 PRO A N 1
ATOM 3995 C CA . PRO A 1 513 ? -2.097 -9.280 -9.503 1.00 63.66 513 PRO A CA 1
ATOM 3996 C C . PRO A 1 513 ? -0.885 -8.329 -9.430 1.00 63.66 513 PRO A C 1
ATOM 3998 O O . PRO A 1 513 ? -0.551 -7.677 -10.419 1.00 63.66 513 PRO A O 1
ATOM 4001 N N . PHE A 1 514 ? -0.238 -8.221 -8.269 1.00 64.25 514 PHE A N 1
ATOM 4002 C CA . PHE A 1 514 ? 0.841 -7.273 -8.001 1.00 64.25 514 PHE A CA 1
ATOM 4003 C C . PHE A 1 514 ? 1.946 -7.950 -7.198 1.00 64.25 514 PHE A C 1
ATOM 4005 O O . PHE A 1 514 ? 1.650 -8.707 -6.274 1.00 64.25 514 PHE A O 1
ATOM 4012 N N . ASP A 1 515 ? 3.193 -7.610 -7.517 1.00 61.16 515 ASP A N 1
ATOM 4013 C CA . ASP A 1 515 ? 4.294 -7.732 -6.569 1.00 61.16 515 ASP A CA 1
ATOM 4014 C C . ASP A 1 515 ? 4.024 -6.707 -5.458 1.00 61.16 515 ASP A C 1
ATOM 4016 O O . ASP A 1 515 ? 4.128 -5.495 -5.680 1.00 61.16 515 ASP A O 1
ATOM 4020 N N . ARG A 1 516 ? 3.576 -7.181 -4.287 1.00 60.62 516 ARG A N 1
ATOM 4021 C CA . ARG A 1 516 ? 3.185 -6.310 -3.167 1.00 60.62 516 ARG A CA 1
ATOM 4022 C C . ARG A 1 516 ? 4.387 -5.648 -2.493 1.00 60.62 516 ARG A C 1
ATOM 4024 O O . ARG A 1 516 ? 4.186 -4.710 -1.730 1.00 60.62 516 ARG A O 1
ATOM 4031 N N . VAL A 1 517 ? 5.605 -6.107 -2.775 1.00 48.16 517 VAL A N 1
ATOM 4032 C CA . VAL A 1 517 ? 6.833 -5.602 -2.151 1.00 48.16 517 VAL A CA 1
ATOM 4033 C C . VAL A 1 517 ? 7.420 -4.463 -2.945 1.00 48.16 517 VAL A C 1
ATOM 4035 O O . VAL A 1 517 ? 7.762 -3.436 -2.373 1.00 48.16 517 VAL A O 1
ATOM 4038 N N . ASN A 1 518 ? 7.431 -4.581 -4.268 1.00 50.16 518 ASN A N 1
ATOM 4039 C CA . ASN A 1 518 ? 7.852 -3.476 -5.124 1.00 50.16 518 ASN A CA 1
ATOM 4040 C C . ASN A 1 518 ? 6.683 -2.580 -5.569 1.00 50.16 518 ASN A C 1
ATOM 4042 O O . ASN A 1 518 ? 6.903 -1.596 -6.280 1.00 50.16 518 ASN A O 1
ATOM 4046 N N . MET A 1 519 ? 5.444 -2.918 -5.181 1.00 52.41 519 MET A N 1
ATOM 4047 C CA . MET A 1 519 ? 4.202 -2.252 -5.604 1.00 52.41 519 MET A CA 1
ATOM 4048 C C . MET A 1 519 ? 4.097 -2.117 -7.133 1.00 52.41 519 MET A C 1
ATOM 4050 O O . MET A 1 519 ? 3.482 -1.183 -7.656 1.00 52.41 519 MET A O 1
ATOM 4054 N N . ARG A 1 520 ? 4.706 -3.054 -7.872 1.00 51.12 520 ARG A N 1
ATOM 4055 C CA . ARG A 1 520 ? 4.709 -3.048 -9.336 1.00 51.12 520 ARG A CA 1
ATOM 4056 C C . ARG A 1 520 ? 3.532 -3.868 -9.863 1.00 51.12 520 ARG A C 1
ATOM 4058 O O . ARG A 1 520 ? 3.284 -4.977 -9.375 1.00 51.12 520 ARG A O 1
ATOM 4065 N N . PRO A 1 521 ? 2.785 -3.359 -10.861 1.00 44.53 521 PRO A N 1
ATOM 4066 C CA . PRO A 1 521 ? 1.855 -4.181 -11.621 1.00 44.53 521 PRO A CA 1
ATOM 4067 C C . PRO A 1 521 ? 2.600 -5.388 -12.184 1.00 44.53 521 PRO A C 1
ATOM 4069 O O . PRO A 1 521 ? 3.566 -5.209 -12.924 1.00 44.53 521 PRO A O 1
ATOM 4072 N N . LEU A 1 522 ? 2.111 -6.609 -11.922 1.00 50.44 522 LEU A N 1
ATOM 4073 C CA . LEU A 1 522 ? 2.685 -7.819 -12.529 1.00 50.44 522 LEU A CA 1
ATOM 4074 C C . LEU A 1 522 ? 2.696 -7.748 -14.057 1.00 50.44 522 LEU A C 1
ATOM 4076 O O . LEU A 1 522 ? 3.391 -8.522 -14.688 1.00 50.44 522 LEU A O 1
ATOM 4080 N N . ARG A 1 523 ? 1.971 -6.811 -14.680 1.00 42.75 523 ARG A N 1
ATOM 4081 C CA . ARG A 1 523 ? 1.992 -6.593 -16.129 1.00 42.75 523 ARG A CA 1
ATOM 4082 C C . ARG A 1 523 ? 3.375 -6.219 -16.680 1.00 42.75 523 ARG A C 1
ATOM 4084 O O . ARG A 1 523 ? 3.639 -6.533 -17.832 1.00 42.75 523 ARG A O 1
ATOM 4091 N N . GLU A 1 524 ? 4.249 -5.607 -15.880 1.00 44.47 524 GLU A N 1
ATOM 4092 C CA . GLU A 1 524 ? 5.631 -5.314 -16.294 1.00 44.47 524 GLU A CA 1
ATOM 4093 C C . GLU A 1 524 ? 6.534 -6.551 -16.190 1.00 44.47 524 GLU A C 1
ATOM 4095 O O . GLU A 1 524 ? 7.382 -6.753 -17.053 1.00 44.47 524 GLU A O 1
ATOM 4100 N N . THR A 1 525 ? 6.275 -7.447 -15.234 1.00 43.25 525 THR A N 1
ATOM 4101 C CA . THR A 1 525 ? 6.910 -8.774 -15.152 1.00 43.25 525 THR A CA 1
ATOM 4102 C C . THR A 1 525 ? 6.311 -9.759 -16.166 1.00 43.25 525 THR A C 1
ATOM 4104 O O . THR A 1 525 ? 7.000 -10.637 -16.667 1.00 43.25 525 THR A O 1
ATOM 4107 N N . VAL A 1 526 ? 5.043 -9.581 -16.556 1.00 39.91 526 VAL A N 1
ATOM 4108 C CA . VAL A 1 526 ? 4.351 -10.404 -17.562 1.00 39.91 526 VAL A CA 1
ATOM 4109 C C . VAL A 1 526 ? 4.743 -10.037 -18.994 1.00 39.91 526 VAL A C 1
ATOM 4111 O O . VAL A 1 526 ? 4.607 -10.864 -19.891 1.00 39.91 526 VAL A O 1
ATOM 4114 N N . ASN A 1 527 ? 5.352 -8.871 -19.219 1.00 43.28 527 ASN A N 1
ATOM 4115 C CA . ASN A 1 527 ? 6.070 -8.636 -20.473 1.00 43.28 527 ASN A CA 1
ATOM 4116 C C . ASN A 1 527 ? 7.307 -9.545 -20.627 1.00 43.28 527 ASN A C 1
ATOM 4118 O O . ASN A 1 527 ? 7.769 -9.707 -21.751 1.00 43.28 527 ASN A O 1
ATOM 4122 N N . ASN A 1 528 ? 7.759 -10.220 -19.558 1.00 43.19 528 ASN A N 1
ATOM 4123 C CA . ASN A 1 528 ? 8.694 -11.347 -19.649 1.00 43.19 528 ASN A CA 1
ATOM 4124 C C . ASN A 1 528 ? 7.992 -12.725 -19.719 1.00 43.19 528 ASN A C 1
ATOM 4126 O O . ASN A 1 528 ? 8.638 -13.705 -20.060 1.00 43.19 528 ASN A O 1
ATOM 4130 N N . LEU A 1 529 ? 6.672 -12.822 -19.486 1.00 40.16 529 LEU A N 1
ATOM 4131 C CA . LEU A 1 529 ? 5.889 -14.074 -19.577 1.00 40.16 529 LEU A CA 1
ATOM 4132 C C . LEU A 1 529 ? 5.223 -14.310 -20.946 1.00 40.16 529 LEU A C 1
ATOM 4134 O O . LEU A 1 529 ? 4.504 -15.292 -21.114 1.00 40.16 529 LEU A O 1
ATOM 4138 N N . TYR A 1 530 ? 5.480 -13.454 -21.941 1.00 45.50 530 TYR A N 1
ATOM 4139 C CA . TYR A 1 530 ? 5.350 -13.847 -23.353 1.00 45.50 530 TYR A CA 1
ATOM 4140 C C . TYR A 1 530 ? 6.634 -14.496 -23.905 1.00 45.50 530 TYR A C 1
ATOM 4142 O O . TYR A 1 530 ? 6.705 -14.793 -25.092 1.00 45.50 530 TYR A O 1
ATOM 4150 N N . GLY A 1 531 ? 7.628 -14.760 -23.051 1.00 42.03 531 GLY A N 1
ATOM 4151 C CA . GLY A 1 531 ? 8.868 -15.454 -23.391 1.00 42.03 531 GLY A CA 1
ATOM 4152 C C . GLY A 1 531 ? 8.860 -16.951 -23.083 1.00 42.03 531 GLY A C 1
ATOM 4153 O O . GLY A 1 531 ? 9.895 -17.467 -22.705 1.00 42.03 531 GLY A O 1
ATOM 4154 N N . ASP A 1 532 ? 7.723 -17.638 -23.231 1.00 37.81 532 ASP A N 1
ATOM 4155 C CA . ASP A 1 532 ? 7.691 -19.108 -23.395 1.00 37.81 532 ASP A CA 1
ATOM 4156 C C . ASP A 1 532 ? 7.561 -19.469 -24.897 1.00 37.81 532 ASP A C 1
ATOM 4158 O O . ASP A 1 532 ? 7.042 -20.512 -25.292 1.00 37.81 532 ASP A O 1
ATOM 4162 N N . GLN A 1 533 ? 8.020 -18.559 -25.770 1.00 42.25 533 GLN A N 1
ATOM 4163 C CA . GLN A 1 533 ? 8.483 -18.885 -27.117 1.00 42.25 533 GLN A CA 1
ATOM 4164 C C . GLN A 1 533 ? 9.985 -19.152 -27.028 1.00 42.25 533 GLN A C 1
ATOM 4166 O O . GLN A 1 533 ? 10.810 -18.316 -27.385 1.00 42.25 533 GLN A O 1
ATOM 4171 N N . ASP A 1 534 ? 10.314 -20.346 -26.541 1.00 41.75 534 ASP A N 1
ATOM 4172 C CA . ASP A 1 534 ? 11.651 -20.951 -26.476 1.00 41.75 534 ASP A CA 1
ATOM 4173 C C . ASP A 1 534 ? 12.226 -21.279 -27.876 1.00 41.75 534 ASP A C 1
ATOM 4175 O O . ASP A 1 534 ? 12.863 -22.302 -28.127 1.00 41.75 534 ASP A O 1
ATOM 4179 N N . SER A 1 535 ? 12.006 -20.384 -28.832 1.00 49.16 535 SER A N 1
ATOM 4180 C CA . SER A 1 535 ? 12.824 -20.278 -30.023 1.00 49.16 535 SER A CA 1
ATOM 4181 C C . SER A 1 535 ? 13.309 -18.839 -30.085 1.00 49.16 535 SER A C 1
ATOM 4183 O O . SER A 1 535 ? 12.596 -17.964 -30.576 1.00 49.16 535 SER A O 1
ATOM 4185 N N . GLU A 1 536 ? 14.555 -18.603 -29.663 1.00 57.66 536 GLU A N 1
ATOM 4186 C CA . GLU A 1 536 ? 15.317 -17.371 -29.946 1.00 57.66 536 GLU A CA 1
ATOM 4187 C C . GLU A 1 536 ? 15.295 -16.982 -31.451 1.00 57.66 536 GLU A C 1
ATOM 4189 O O . GLU A 1 536 ? 15.728 -15.898 -31.850 1.00 57.66 536 GLU A O 1
ATOM 4194 N N . GLU A 1 537 ? 14.775 -17.859 -32.314 1.00 72.31 537 GLU A N 1
ATOM 4195 C CA . GLU A 1 537 ? 14.633 -17.682 -33.751 1.00 72.31 537 GLU A CA 1
ATOM 4196 C C . GLU A 1 537 ? 13.423 -16.824 -34.176 1.00 72.31 537 GLU A C 1
ATOM 4198 O O . GLU A 1 537 ? 13.539 -16.098 -35.175 1.00 72.31 537 GLU A O 1
ATOM 4203 N N . ASP A 1 538 ? 12.314 -16.808 -33.424 1.00 86.81 538 ASP A N 1
ATOM 4204 C CA . ASP A 1 538 ? 11.032 -16.262 -33.901 1.00 86.81 538 ASP A CA 1
ATOM 4205 C C . ASP A 1 538 ? 10.835 -14.767 -33.591 1.00 86.81 538 ASP A C 1
ATOM 4207 O O . ASP A 1 538 ? 11.127 -14.264 -32.508 1.00 86.81 538 ASP A O 1
ATOM 4211 N N . MET A 1 539 ? 10.353 -14.019 -34.591 1.00 91.69 539 MET A N 1
ATOM 4212 C CA . MET A 1 539 ? 10.108 -12.577 -34.486 1.00 91.69 539 MET A CA 1
ATOM 4213 C C . MET A 1 539 ? 8.881 -12.302 -33.604 1.00 91.69 539 MET A C 1
ATOM 4215 O O . MET A 1 539 ? 7.838 -12.919 -33.838 1.00 91.69 539 MET A O 1
ATOM 4219 N N . PRO A 1 540 ? 8.928 -11.323 -32.679 1.00 90.75 540 PRO A N 1
ATOM 4220 C CA . PRO A 1 540 ? 7.755 -10.926 -31.904 1.00 90.75 540 PRO A CA 1
ATOM 4221 C C . PRO A 1 540 ? 6.541 -10.615 -32.795 1.00 90.75 540 PRO A C 1
ATOM 4223 O O . PRO A 1 540 ? 6.623 -9.789 -33.710 1.00 90.75 540 PRO A O 1
ATOM 4226 N N . SER A 1 541 ? 5.399 -11.257 -32.521 1.00 92.62 541 SER A N 1
ATOM 4227 C CA . SER A 1 541 ? 4.199 -11.143 -33.362 1.00 92.62 541 SER A CA 1
ATOM 4228 C C . SER A 1 541 ? 3.657 -9.712 -33.405 1.00 92.62 541 SER A C 1
ATOM 4230 O O . SER A 1 541 ? 3.291 -9.121 -32.386 1.00 92.62 541 SER A O 1
ATOM 4232 N N . TRP A 1 542 ? 3.564 -9.155 -34.611 1.00 94.88 542 TRP A N 1
ATOM 4233 C CA . TRP A 1 542 ? 2.983 -7.834 -34.846 1.00 94.88 542 TRP A CA 1
ATOM 4234 C C . TRP A 1 542 ? 1.445 -7.856 -34.884 1.00 94.88 542 TRP A C 1
ATOM 4236 O O . TRP A 1 542 ? 0.805 -6.818 -34.693 1.00 94.88 542 TRP A O 1
ATOM 4246 N N . GLU A 1 543 ? 0.830 -9.027 -35.086 1.00 93.75 543 GLU A N 1
ATOM 4247 C CA . GLU A 1 543 ? -0.625 -9.174 -35.230 1.00 93.75 543 GLU A CA 1
ATOM 4248 C C . GLU A 1 543 ? -1.364 -8.703 -33.970 1.00 93.75 543 GLU A C 1
ATOM 4250 O O . GLU A 1 543 ? -2.383 -8.015 -34.067 1.00 93.75 543 GLU A O 1
ATOM 4255 N N . VAL A 1 544 ? -0.785 -8.968 -32.793 1.00 88.12 544 VAL A N 1
ATOM 4256 C CA . VAL A 1 544 ? -1.312 -8.558 -31.481 1.00 88.12 544 VAL A CA 1
ATOM 4257 C C . VAL A 1 544 ? -1.380 -7.031 -31.353 1.00 88.12 544 VAL A C 1
ATOM 4259 O O . VAL A 1 544 ? -2.365 -6.492 -30.848 1.00 88.12 544 VAL A O 1
ATOM 4262 N N . VAL A 1 545 ? -0.368 -6.316 -31.856 1.00 88.62 545 VAL A N 1
ATOM 4263 C CA . VAL A 1 545 ? -0.304 -4.841 -31.819 1.00 88.62 545 VAL A CA 1
ATOM 4264 C C . VAL A 1 545 ? -1.325 -4.217 -32.775 1.00 88.62 545 VAL A C 1
ATOM 4266 O O . VAL A 1 545 ? -1.858 -3.134 -32.515 1.00 88.62 545 VAL A O 1
ATOM 4269 N N . SER A 1 546 ? -1.628 -4.918 -33.869 1.00 91.75 546 SER A N 1
ATOM 4270 C CA . SER A 1 546 ? -2.546 -4.464 -34.915 1.00 91.75 546 SER A CA 1
ATOM 4271 C C . SER A 1 546 ? -4.028 -4.777 -34.671 1.00 91.75 546 SER A C 1
ATOM 4273 O O . SER A 1 546 ? -4.868 -4.381 -35.481 1.00 91.75 546 SER A O 1
ATOM 4275 N N . MET A 1 547 ? -4.377 -5.485 -33.586 1.00 88.50 547 MET A N 1
ATOM 4276 C CA . MET A 1 547 ? -5.746 -5.962 -33.357 1.00 88.50 547 MET A CA 1
ATOM 4277 C C . MET A 1 547 ? -6.783 -4.832 -33.458 1.00 88.50 547 MET A C 1
ATOM 4279 O O . MET A 1 547 ? -6.787 -3.888 -32.668 1.00 88.50 547 MET A O 1
ATOM 4283 N N . GLY A 1 548 ? -7.687 -4.963 -34.433 1.00 89.31 548 GLY A N 1
ATOM 4284 C CA . GLY A 1 548 ? -8.788 -4.027 -34.669 1.00 89.31 548 GLY A CA 1
ATOM 4285 C C . GLY A 1 548 ? -8.481 -2.858 -35.611 1.00 89.31 548 GLY A C 1
ATOM 4286 O O . GLY A 1 548 ? -9.388 -2.070 -35.868 1.00 89.31 548 GLY A O 1
ATOM 4287 N N . ASP A 1 549 ? -7.264 -2.750 -36.161 1.00 95.75 549 ASP A N 1
ATOM 4288 C CA . ASP A 1 549 ? -6.889 -1.693 -37.110 1.00 95.75 549 ASP A CA 1
ATOM 4289 C C . ASP A 1 549 ? -6.213 -2.275 -38.374 1.00 95.75 549 ASP A C 1
ATOM 4291 O O . ASP A 1 549 ? -5.019 -2.591 -38.362 1.00 95.75 549 ASP A O 1
ATOM 4295 N N . PRO A 1 550 ? -6.948 -2.413 -39.498 1.00 96.06 550 PRO A N 1
ATOM 4296 C CA . PRO A 1 550 ? -6.409 -3.001 -40.724 1.00 96.06 550 PRO A CA 1
ATOM 4297 C C . PRO A 1 550 ? -5.333 -2.130 -41.389 1.00 96.06 550 PRO A C 1
ATOM 4299 O O . PRO A 1 550 ? -4.487 -2.662 -42.108 1.00 96.06 550 PRO A O 1
ATOM 4302 N N . LYS A 1 551 ? -5.340 -0.807 -41.159 1.00 95.88 551 LYS A N 1
ATOM 4303 C CA . LYS A 1 551 ? -4.325 0.103 -41.708 1.00 95.88 551 LYS A CA 1
ATOM 4304 C C . LYS A 1 551 ? -3.006 -0.092 -40.965 1.00 95.88 551 LYS A C 1
ATOM 4306 O O . LYS A 1 551 ? -1.970 -0.273 -41.601 1.00 95.88 551 LYS A O 1
ATOM 4311 N N . LEU A 1 552 ? -3.060 -0.134 -39.634 1.00 96.44 552 LEU A N 1
ATOM 4312 C CA . LEU A 1 552 ? -1.896 -0.427 -38.799 1.00 96.44 552 LEU A CA 1
ATOM 4313 C C . LEU A 1 552 ? -1.346 -1.838 -39.057 1.00 96.44 552 LEU A C 1
ATOM 4315 O O . LEU A 1 552 ? -0.133 -2.017 -39.101 1.00 96.44 552 LEU A O 1
ATOM 4319 N N . ALA A 1 553 ? -2.220 -2.826 -39.277 1.00 96.50 553 ALA A N 1
ATOM 4320 C CA . ALA A 1 553 ? -1.819 -4.185 -39.643 1.00 96.50 553 ALA A CA 1
ATOM 4321 C C . ALA A 1 553 ? -0.982 -4.218 -40.929 1.00 96.50 553 ALA A C 1
ATOM 4323 O O . ALA A 1 553 ? 0.038 -4.899 -40.983 1.00 96.50 553 ALA A O 1
ATOM 4324 N N . ALA A 1 554 ? -1.380 -3.459 -41.955 1.00 96.81 554 ALA A N 1
ATOM 4325 C CA . ALA A 1 554 ? -0.621 -3.366 -43.199 1.00 96.81 554 ALA A CA 1
ATOM 4326 C C . ALA A 1 554 ? 0.760 -2.719 -42.988 1.00 96.81 554 ALA A C 1
ATOM 4328 O O . ALA A 1 554 ? 1.755 -3.234 -43.491 1.00 96.81 554 ALA A O 1
ATOM 4329 N N . GLN A 1 555 ? 0.827 -1.640 -42.200 1.00 97.31 555 GLN A N 1
ATOM 4330 C CA . GLN A 1 555 ? 2.078 -0.936 -41.888 1.00 97.31 555 GLN A CA 1
ATOM 4331 C C . GLN A 1 555 ? 3.044 -1.809 -41.076 1.00 97.31 555 GLN A C 1
ATOM 4333 O O . GLN A 1 555 ? 4.225 -1.902 -41.397 1.00 97.31 555 GLN A O 1
ATOM 4338 N N . LEU A 1 556 ? 2.543 -2.486 -40.041 1.00 97.19 556 LEU A N 1
ATOM 4339 C CA . LEU A 1 556 ? 3.343 -3.397 -39.226 1.00 97.19 556 LEU A CA 1
ATOM 4340 C C . LEU A 1 556 ? 3.843 -4.600 -40.028 1.00 97.19 556 LEU A C 1
ATOM 4342 O O . LEU A 1 556 ? 4.994 -4.991 -39.859 1.00 97.19 556 LEU A O 1
ATOM 4346 N N . ARG A 1 557 ? 3.018 -5.146 -40.930 1.00 97.00 557 ARG A N 1
ATOM 4347 C CA . ARG A 1 557 ? 3.425 -6.225 -41.837 1.00 97.00 557 ARG A CA 1
ATOM 4348 C C . ARG A 1 557 ? 4.578 -5.798 -42.744 1.00 97.00 557 ARG A C 1
ATOM 4350 O O . ARG A 1 557 ? 5.552 -6.527 -42.842 1.00 97.00 557 ARG A O 1
ATOM 4357 N N . GLU A 1 558 ? 4.513 -4.609 -43.341 1.00 97.50 558 GLU A N 1
ATOM 4358 C CA . GLU A 1 558 ? 5.586 -4.086 -44.201 1.00 97.50 558 GLU A CA 1
ATOM 4359 C C . GLU A 1 558 ? 6.920 -3.932 -43.447 1.00 97.50 558 GLU A C 1
ATOM 4361 O O . GLU A 1 558 ? 7.983 -4.326 -43.939 1.00 97.50 558 GLU A O 1
ATOM 4366 N N . VAL A 1 559 ? 6.872 -3.397 -42.223 1.00 97.81 559 VAL A N 1
ATOM 4367 C CA . VAL A 1 559 ? 8.065 -3.272 -41.372 1.00 97.81 559 VAL A CA 1
ATOM 4368 C C . VAL A 1 559 ? 8.584 -4.654 -40.960 1.00 97.81 559 VAL A C 1
ATOM 4370 O O . VAL A 1 559 ? 9.791 -4.888 -41.007 1.00 97.81 559 VAL A O 1
ATOM 4373 N N . ALA A 1 560 ? 7.696 -5.585 -40.606 1.00 97.19 560 ALA A N 1
ATOM 4374 C CA . ALA A 1 560 ? 8.048 -6.956 -40.242 1.00 97.19 560 ALA A CA 1
ATOM 4375 C C . ALA A 1 560 ? 8.696 -7.731 -41.399 1.00 97.19 560 ALA A C 1
ATOM 4377 O O . ALA A 1 560 ? 9.736 -8.361 -41.203 1.00 97.19 560 ALA A O 1
ATOM 4378 N N . ASP A 1 561 ? 8.144 -7.627 -42.607 1.00 97.00 561 ASP A N 1
ATOM 4379 C CA . ASP A 1 561 ? 8.701 -8.235 -43.818 1.00 97.00 561 ASP A CA 1
ATOM 4380 C C . ASP A 1 561 ? 10.095 -7.667 -44.110 1.00 97.00 561 ASP A C 1
ATOM 4382 O O . ASP A 1 561 ? 11.035 -8.418 -44.378 1.00 97.00 561 ASP A O 1
ATOM 4386 N N . THR A 1 562 ? 10.261 -6.347 -43.967 1.00 97.50 562 THR A N 1
ATOM 4387 C CA . THR A 1 562 ? 11.557 -5.676 -44.132 1.00 97.50 562 THR A CA 1
ATOM 4388 C C . THR A 1 562 ? 12.596 -6.239 -43.162 1.00 97.50 562 THR A C 1
ATOM 4390 O O . THR A 1 562 ? 13.671 -6.646 -43.597 1.00 97.50 562 THR A O 1
ATOM 4393 N N . LEU A 1 563 ? 12.275 -6.314 -41.865 1.00 96.75 563 LEU A N 1
ATOM 4394 C CA . LEU A 1 563 ? 13.187 -6.838 -40.842 1.00 96.75 563 LEU A CA 1
ATOM 4395 C C . LEU A 1 563 ? 13.492 -8.331 -41.036 1.00 96.75 563 LEU A C 1
ATOM 4397 O O . LEU A 1 563 ? 14.621 -8.758 -40.806 1.00 96.75 563 LEU A O 1
ATOM 4401 N N . SER A 1 564 ? 12.522 -9.126 -41.490 1.00 94.44 564 SER A N 1
ATOM 4402 C CA . SER A 1 564 ? 12.727 -10.550 -41.772 1.00 94.44 564 SER A CA 1
ATOM 4403 C C . SER A 1 564 ? 13.696 -10.766 -42.939 1.00 94.44 564 SER A C 1
ATOM 4405 O O . SER A 1 564 ? 14.680 -11.497 -42.808 1.00 94.44 564 SER A O 1
ATOM 4407 N N . ILE A 1 565 ? 13.495 -10.046 -44.050 1.00 95.75 565 ILE A N 1
ATOM 4408 C CA . ILE A 1 565 ? 14.345 -10.131 -45.247 1.00 95.75 565 ILE A CA 1
ATOM 4409 C C . ILE A 1 565 ? 15.784 -9.692 -44.944 1.00 95.75 565 ILE A C 1
ATOM 4411 O O . ILE A 1 565 ? 16.737 -10.262 -45.478 1.00 95.75 565 ILE A O 1
ATOM 4415 N N . THR A 1 566 ? 15.973 -8.686 -44.087 1.00 96.19 566 THR A N 1
ATOM 4416 C CA . THR A 1 566 ? 17.304 -8.133 -43.798 1.00 96.19 566 THR A CA 1
ATOM 4417 C C . THR A 1 566 ? 17.993 -8.743 -42.577 1.00 96.19 566 THR A C 1
ATOM 4419 O O . THR A 1 566 ? 19.128 -8.364 -42.282 1.00 96.19 566 THR A O 1
ATOM 4422 N N . LYS A 1 567 ? 17.377 -9.714 -41.887 1.00 95.06 567 LYS A N 1
ATOM 4423 C CA . LYS A 1 567 ? 17.949 -10.353 -40.685 1.00 95.06 567 LYS A CA 1
ATOM 4424 C C . LYS A 1 567 ? 19.297 -11.045 -40.938 1.00 95.06 567 LYS A C 1
ATOM 4426 O O . LYS A 1 567 ? 20.139 -11.085 -40.046 1.00 95.06 567 LYS A O 1
ATOM 4431 N N . THR A 1 568 ? 19.542 -11.537 -42.151 1.00 93.44 568 THR A N 1
ATOM 4432 C CA . THR A 1 568 ? 20.803 -12.203 -42.533 1.00 93.44 568 THR A CA 1
ATOM 4433 C C . THR A 1 568 ? 21.906 -11.236 -42.979 1.00 93.44 568 THR A C 1
ATOM 4435 O O . THR A 1 568 ? 23.024 -11.661 -43.274 1.00 93.44 568 THR A O 1
ATOM 4438 N N . GLN A 1 569 ? 21.630 -9.927 -43.037 1.00 93.69 569 GLN A N 1
ATOM 4439 C CA . GLN A 1 569 ? 22.633 -8.928 -43.406 1.00 93.69 569 GLN A CA 1
ATOM 4440 C C . GLN A 1 569 ? 23.659 -8.698 -42.286 1.00 93.69 569 GLN A C 1
ATOM 4442 O O . GLN A 1 569 ? 23.453 -9.038 -41.117 1.00 93.69 569 GLN A O 1
ATOM 4447 N N . SER A 1 570 ? 24.773 -8.048 -42.640 1.00 94.50 570 SER A N 1
ATOM 4448 C CA . SER A 1 570 ? 25.800 -7.667 -41.667 1.00 94.50 570 SER A CA 1
ATOM 4449 C C . SER A 1 570 ? 25.213 -6.794 -40.552 1.00 94.50 570 SER A C 1
ATOM 4451 O O . SER A 1 570 ? 24.306 -5.987 -40.782 1.00 94.50 570 SER A O 1
ATOM 4453 N N . LEU A 1 571 ? 25.754 -6.917 -39.337 1.00 95.06 571 LEU A N 1
ATOM 4454 C CA . LEU A 1 571 ? 25.286 -6.161 -38.170 1.00 95.06 571 LEU A CA 1
ATOM 4455 C C . LEU A 1 571 ? 25.276 -4.641 -38.418 1.00 95.06 571 LEU A C 1
ATOM 4457 O O . LEU A 1 571 ? 24.361 -3.943 -37.980 1.00 95.06 571 LEU A O 1
ATOM 4461 N N . ALA A 1 572 ? 26.254 -4.125 -39.170 1.00 94.50 572 ALA A N 1
ATOM 4462 C CA . ALA A 1 572 ? 26.323 -2.715 -39.546 1.00 94.50 572 ALA A CA 1
ATOM 4463 C C . ALA A 1 572 ? 25.132 -2.284 -40.424 1.00 94.50 572 ALA A C 1
ATOM 4465 O O . ALA A 1 572 ? 24.518 -1.245 -40.162 1.00 94.50 572 ALA A O 1
ATOM 4466 N N . ASN A 1 573 ? 24.766 -3.096 -41.422 1.00 94.62 573 ASN A N 1
ATOM 4467 C CA . ASN A 1 573 ? 23.619 -2.829 -42.292 1.00 94.62 573 ASN A CA 1
ATOM 4468 C C . ASN A 1 573 ? 22.303 -2.948 -41.523 1.00 94.62 573 ASN A C 1
ATOM 4470 O O . ASN A 1 573 ? 21.465 -2.048 -41.615 1.00 94.62 573 ASN A O 1
ATOM 4474 N N . ARG A 1 574 ? 22.163 -3.984 -40.685 1.00 96.50 574 ARG A N 1
ATOM 4475 C CA . ARG A 1 574 ? 21.002 -4.152 -39.802 1.00 96.50 574 ARG A CA 1
ATOM 4476 C C . ARG A 1 574 ? 20.823 -2.951 -38.879 1.00 96.50 574 ARG A C 1
ATOM 4478 O O . ARG A 1 574 ? 19.752 -2.352 -38.849 1.00 96.50 574 ARG A O 1
ATOM 4485 N N . THR A 1 575 ? 21.890 -2.520 -38.209 1.00 96.25 575 THR A N 1
ATOM 4486 C CA . THR A 1 575 ? 21.874 -1.350 -37.317 1.00 96.25 575 THR A CA 1
ATOM 4487 C C . THR A 1 575 ? 21.470 -0.074 -38.056 1.00 96.25 575 THR A C 1
ATOM 4489 O O . THR A 1 575 ? 20.680 0.718 -37.540 1.00 96.25 575 THR A O 1
ATOM 4492 N N . LYS A 1 576 ? 21.996 0.141 -39.268 1.00 97.06 576 LYS A N 1
ATOM 4493 C CA . LYS A 1 576 ? 21.654 1.306 -40.093 1.00 97.06 576 LYS A CA 1
ATOM 4494 C C . LYS A 1 576 ? 20.179 1.290 -40.505 1.00 97.06 576 LYS A C 1
ATOM 4496 O O . LYS A 1 576 ? 19.515 2.314 -40.362 1.00 97.06 576 LYS A O 1
ATOM 4501 N N . LEU A 1 577 ? 19.671 0.147 -40.967 1.00 97.50 577 LEU A N 1
ATOM 4502 C CA . LEU A 1 577 ? 18.271 -0.011 -41.364 1.00 97.50 577 LEU A CA 1
ATOM 4503 C C . LEU A 1 577 ? 17.322 0.172 -40.178 1.00 97.50 577 LEU A C 1
ATOM 4505 O O . LEU A 1 577 ? 16.354 0.915 -40.282 1.00 97.50 577 LEU A O 1
ATOM 4509 N N . PHE A 1 578 ? 17.633 -0.440 -39.033 1.00 97.94 578 PHE A N 1
ATOM 4510 C CA . PHE A 1 578 ? 16.816 -0.318 -37.829 1.00 97.94 578 PHE A CA 1
ATOM 4511 C C . PHE A 1 578 ? 16.712 1.140 -37.366 1.00 97.94 578 PHE A C 1
ATOM 4513 O O . PHE A 1 578 ? 15.628 1.617 -37.043 1.00 97.94 578 PHE A O 1
ATOM 4520 N N . LYS A 1 579 ? 17.828 1.885 -37.391 1.00 97.38 579 LYS A N 1
ATOM 4521 C CA . LYS A 1 579 ? 17.830 3.324 -37.083 1.00 97.38 579 LYS A CA 1
ATOM 4522 C C . LYS A 1 579 ? 16.987 4.135 -38.068 1.00 97.38 579 LYS A C 1
ATOM 4524 O O . LYS A 1 579 ? 16.315 5.064 -37.634 1.00 97.38 579 LYS A O 1
ATOM 4529 N N . ALA A 1 580 ? 17.019 3.797 -39.358 1.00 97.81 580 ALA A N 1
ATOM 4530 C CA . ALA A 1 580 ? 16.186 4.452 -40.363 1.00 97.81 580 ALA A CA 1
ATOM 4531 C C . ALA A 1 580 ? 14.695 4.191 -40.103 1.00 97.81 580 ALA A C 1
ATOM 4533 O O . ALA A 1 580 ? 13.940 5.146 -39.978 1.00 97.81 580 ALA A O 1
ATOM 4534 N N . LEU A 1 581 ? 14.299 2.932 -39.885 1.00 97.75 581 LEU A N 1
ATOM 4535 C CA . LEU A 1 581 ? 12.917 2.562 -39.554 1.00 97.75 581 LEU A CA 1
ATOM 4536 C C . LEU A 1 581 ? 12.429 3.237 -38.264 1.00 97.75 581 LEU A C 1
ATOM 4538 O O . LEU A 1 581 ? 11.330 3.783 -38.233 1.00 97.75 581 LEU A O 1
ATOM 4542 N N . ALA A 1 582 ? 13.254 3.261 -37.214 1.00 97.75 582 ALA A N 1
ATOM 4543 C CA . ALA A 1 582 ? 12.917 3.932 -35.960 1.00 97.75 582 ALA A CA 1
ATOM 4544 C C . ALA A 1 582 ? 12.761 5.453 -36.138 1.00 97.75 582 ALA A C 1
ATOM 4546 O O . ALA A 1 582 ? 11.877 6.054 -35.534 1.00 97.75 582 ALA A O 1
ATOM 4547 N N . ALA A 1 583 ? 13.592 6.082 -36.974 1.00 97.19 583 ALA A N 1
ATOM 4548 C CA . ALA A 1 583 ? 13.461 7.500 -37.290 1.00 97.19 583 ALA A CA 1
ATOM 4549 C C . ALA A 1 583 ? 12.217 7.776 -38.146 1.00 97.19 583 ALA A C 1
ATOM 4551 O O . ALA A 1 583 ? 11.492 8.728 -37.877 1.00 97.19 583 ALA A O 1
ATOM 4552 N N . ASP A 1 584 ? 11.946 6.951 -39.154 1.00 97.25 584 ASP A N 1
ATOM 4553 C CA . ASP A 1 584 ? 10.810 7.124 -40.060 1.00 97.25 584 ASP A CA 1
ATOM 4554 C C . ASP A 1 584 ? 9.473 6.934 -39.350 1.00 97.25 584 ASP A C 1
ATOM 4556 O O . ASP A 1 584 ? 8.530 7.657 -39.655 1.00 97.25 584 ASP A O 1
ATOM 4560 N N . TRP A 1 585 ? 9.407 6.054 -38.350 1.00 97.75 585 TRP A N 1
ATOM 4561 C CA . TRP A 1 585 ? 8.215 5.826 -37.530 1.00 97.75 585 TRP A CA 1
ATOM 4562 C C . TRP A 1 585 ? 8.202 6.603 -36.209 1.00 97.75 585 TRP A C 1
ATOM 4564 O O . TRP A 1 585 ? 7.345 6.361 -35.363 1.00 97.75 585 TRP A O 1
ATOM 4574 N N . HIS A 1 586 ? 9.109 7.564 -36.014 1.00 97.31 586 HIS A N 1
ATOM 4575 C CA . HIS A 1 586 ? 9.112 8.375 -34.799 1.00 97.31 586 HIS A CA 1
ATOM 4576 C C . HIS A 1 586 ? 7.814 9.207 -34.690 1.00 97.31 586 HIS A C 1
ATOM 4578 O O . HIS A 1 586 ? 7.455 9.877 -35.666 1.00 97.31 586 HIS A O 1
ATOM 4584 N N . PRO A 1 587 ? 7.129 9.240 -33.526 1.00 95.75 587 PRO A N 1
ATOM 4585 C CA . PRO A 1 587 ? 5.855 9.951 -33.362 1.00 95.75 587 PRO A CA 1
ATOM 4586 C C . PRO A 1 587 ? 5.897 11.412 -33.826 1.00 95.75 587 PRO A C 1
ATOM 4588 O O . PRO A 1 587 ? 4.991 11.867 -34.522 1.00 95.75 587 PRO A O 1
ATOM 4591 N N . ASP A 1 588 ? 6.990 12.121 -33.534 1.00 95.88 588 ASP A N 1
ATOM 4592 C CA . ASP A 1 588 ? 7.160 13.536 -33.897 1.00 95.88 588 ASP A CA 1
ATOM 4593 C C . ASP A 1 588 ? 7.126 13.797 -35.408 1.00 95.88 588 ASP A C 1
ATOM 4595 O O . ASP A 1 588 ? 6.655 14.846 -35.846 1.00 95.88 588 ASP A O 1
ATOM 4599 N N . ARG A 1 589 ? 7.586 12.845 -36.232 1.00 96.25 589 ARG A N 1
ATOM 4600 C CA . ARG A 1 589 ? 7.545 12.977 -37.698 1.00 96.25 589 ARG A CA 1
ATOM 4601 C C . ARG A 1 589 ? 6.142 12.790 -38.269 1.00 96.25 589 ARG A C 1
ATOM 4603 O O . ARG A 1 589 ? 5.865 13.287 -39.357 1.00 96.25 589 ARG A O 1
ATOM 4610 N N . HIS A 1 590 ? 5.262 12.131 -37.519 1.00 96.31 590 HIS A N 1
ATOM 4611 C CA . HIS A 1 590 ? 3.870 11.868 -37.893 1.00 96.31 590 HIS A CA 1
ATOM 4612 C C . HIS A 1 590 ? 2.865 12.726 -37.121 1.00 96.31 590 HIS A C 1
ATOM 4614 O O . HIS A 1 590 ? 1.656 12.560 -37.282 1.00 96.31 590 HIS A O 1
ATOM 4620 N N . ALA A 1 591 ? 3.335 13.684 -36.317 1.00 93.12 591 ALA A N 1
ATOM 4621 C CA . ALA A 1 591 ? 2.476 14.575 -35.540 1.00 93.12 591 ALA A CA 1
ATOM 4622 C C . ALA A 1 591 ? 1.507 15.388 -36.423 1.00 93.12 591 ALA A C 1
ATOM 4624 O O . ALA A 1 591 ? 0.393 15.693 -36.006 1.00 93.12 591 ALA A O 1
ATOM 4625 N N . SER A 1 592 ? 1.906 15.710 -37.658 1.00 92.69 592 SER A N 1
ATOM 4626 C CA . SER A 1 592 ? 1.114 16.497 -38.612 1.00 92.69 592 SER A CA 1
ATOM 4627 C C . SER A 1 592 ? 0.313 15.666 -39.621 1.00 92.69 592 SER A C 1
ATOM 4629 O O . SER A 1 592 ? -0.589 16.208 -40.255 1.00 92.69 592 SER A O 1
ATOM 4631 N N . SER A 1 593 ? 0.609 14.370 -39.782 1.00 88.06 593 SER A N 1
ATOM 4632 C CA . SER A 1 593 ? -0.005 13.510 -40.810 1.00 88.06 593 SER A CA 1
ATOM 4633 C C . SER A 1 593 ? -1.330 12.873 -40.375 1.00 88.06 593 SER A C 1
ATOM 4635 O O . SER A 1 593 ? -1.985 12.215 -41.179 1.00 88.06 593 SER A O 1
ATOM 4637 N N . GLY A 1 594 ? -1.735 13.048 -39.111 1.00 91.38 594 GLY A N 1
ATOM 4638 C CA . GLY A 1 594 ? -2.890 12.358 -38.523 1.00 91.38 594 GLY A CA 1
ATOM 4639 C C . GLY A 1 594 ? -2.624 10.885 -38.180 1.00 91.38 594 GLY A C 1
ATOM 4640 O O . GLY A 1 594 ? -3.460 10.256 -37.538 1.00 91.38 594 GLY A O 1
ATOM 4641 N N . ASP A 1 595 ? -1.442 10.362 -38.527 1.00 95.06 595 ASP A N 1
ATOM 4642 C CA . ASP A 1 595 ? -1.025 8.976 -38.285 1.00 95.06 595 ASP A CA 1
ATOM 4643 C C . ASP A 1 595 ? -0.139 8.826 -37.030 1.00 95.06 595 ASP A C 1
ATOM 4645 O O . ASP A 1 595 ? 0.430 7.762 -36.787 1.00 95.06 595 ASP A O 1
ATOM 4649 N N . ALA A 1 596 ? -0.051 9.858 -36.181 1.00 95.06 596 ALA A N 1
ATOM 4650 C CA . ALA A 1 596 ? 0.777 9.864 -34.968 1.00 95.06 596 ALA A CA 1
ATOM 4651 C C . ALA A 1 596 ? 0.519 8.658 -34.039 1.00 95.06 596 ALA A C 1
ATOM 4653 O O . ALA A 1 596 ? 1.451 8.086 -33.467 1.00 95.06 596 ALA A O 1
ATOM 4654 N N . ALA A 1 597 ? -0.743 8.232 -33.918 1.00 94.00 597 ALA A N 1
ATOM 4655 C CA . ALA A 1 597 ? -1.126 7.080 -33.102 1.00 94.00 597 ALA A CA 1
ATOM 4656 C C . ALA A 1 597 ? -0.607 5.752 -33.683 1.00 94.00 597 ALA A C 1
ATOM 4658 O O . ALA A 1 597 ? -0.134 4.895 -32.936 1.00 94.00 597 ALA A O 1
ATOM 4659 N N . ALA A 1 598 ? -0.659 5.592 -35.008 1.00 96.44 598 ALA A N 1
ATOM 4660 C CA . ALA A 1 598 ? -0.118 4.423 -35.692 1.00 96.44 598 ALA A CA 1
ATOM 4661 C C . ALA A 1 598 ? 1.414 4.403 -35.603 1.00 96.44 598 ALA A C 1
ATOM 4663 O O . ALA A 1 598 ? 1.990 3.387 -35.218 1.00 96.44 598 ALA A O 1
ATOM 4664 N N . ALA A 1 599 ? 2.064 5.548 -35.834 1.00 97.06 599 ALA A N 1
ATOM 4665 C CA . ALA A 1 599 ? 3.512 5.685 -35.724 1.00 97.06 599 ALA A CA 1
ATOM 4666 C C . ALA A 1 599 ? 4.032 5.344 -34.324 1.00 97.06 599 ALA A C 1
ATOM 4668 O O . ALA A 1 599 ? 5.001 4.604 -34.188 1.00 97.06 599 ALA A O 1
ATOM 4669 N N . THR A 1 600 ? 3.323 5.778 -33.280 1.00 96.50 600 THR A N 1
ATOM 4670 C CA . THR A 1 600 ? 3.648 5.421 -31.892 1.00 96.50 600 THR A CA 1
ATOM 4671 C C . THR A 1 600 ? 3.624 3.910 -31.674 1.00 96.50 600 THR A C 1
ATOM 4673 O O . THR A 1 600 ? 4.557 3.362 -31.090 1.00 96.50 600 THR A O 1
ATOM 4676 N N . LYS A 1 601 ? 2.600 3.214 -32.183 1.00 95.75 601 LYS A N 1
ATOM 4677 C CA . LYS A 1 601 ? 2.484 1.756 -32.045 1.00 95.75 601 LYS A CA 1
ATOM 4678 C C . LYS A 1 601 ? 3.559 1.005 -32.834 1.00 95.75 601 LYS A C 1
ATOM 4680 O O . LYS A 1 601 ? 4.143 0.064 -32.303 1.00 95.75 601 LYS A O 1
ATOM 4685 N N . VAL A 1 602 ? 3.862 1.436 -34.062 1.00 97.25 602 VAL A N 1
ATOM 4686 C CA . VAL A 1 602 ? 4.952 0.855 -34.868 1.00 97.25 602 VAL A CA 1
ATOM 4687 C C . VAL A 1 602 ? 6.302 1.068 -34.182 1.00 97.25 602 VAL A C 1
ATOM 4689 O O . VAL A 1 602 ? 7.084 0.129 -34.056 1.00 97.25 602 VAL A O 1
ATOM 4692 N N . PHE A 1 603 ? 6.562 2.273 -33.669 1.00 97.44 603 PHE A N 1
ATOM 4693 C CA . PHE A 1 603 ? 7.797 2.595 -32.958 1.00 97.44 603 PHE A CA 1
ATOM 4694 C C . PHE A 1 603 ? 7.966 1.775 -31.674 1.00 97.44 603 PHE A C 1
ATOM 4696 O O . PHE A 1 603 ? 9.055 1.270 -31.409 1.00 97.44 603 PHE A O 1
ATOM 4703 N N . GLN A 1 604 ? 6.895 1.605 -30.894 1.00 94.50 604 GLN A N 1
ATOM 4704 C CA . GLN A 1 604 ? 6.900 0.760 -29.697 1.00 94.50 604 GLN A CA 1
ATOM 4705 C C . GLN A 1 604 ? 7.195 -0.705 -30.039 1.00 94.50 604 GLN A C 1
ATOM 4707 O O . GLN A 1 604 ? 8.053 -1.312 -29.402 1.00 94.50 604 GLN A O 1
ATOM 4712 N N . TRP A 1 605 ? 6.552 -1.255 -31.074 1.00 97.06 605 TRP A N 1
ATOM 4713 C CA . TRP A 1 605 ? 6.828 -2.618 -31.536 1.00 97.06 605 TRP A CA 1
ATOM 4714 C C . TRP A 1 605 ? 8.276 -2.778 -32.026 1.00 97.06 605 TRP A C 1
ATOM 4716 O O . TRP A 1 605 ? 8.937 -3.750 -31.667 1.00 97.06 605 TRP A O 1
ATOM 4726 N N . LEU A 1 606 ? 8.826 -1.786 -32.738 1.00 97.50 606 LEU A N 1
ATOM 4727 C CA . LEU A 1 606 ? 10.240 -1.776 -33.129 1.00 97.50 606 LEU A CA 1
ATOM 4728 C C . LEU A 1 606 ? 11.177 -1.894 -31.917 1.00 97.50 606 LEU A C 1
ATOM 4730 O O . LEU A 1 606 ? 12.146 -2.648 -31.987 1.00 97.50 606 LEU A O 1
ATOM 4734 N N . GLN A 1 607 ? 10.897 -1.209 -30.799 1.00 96.19 607 GLN A N 1
ATOM 4735 C CA . GLN A 1 607 ? 11.727 -1.334 -29.590 1.00 96.19 607 GLN A CA 1
ATOM 4736 C C . GLN A 1 607 ? 11.719 -2.757 -29.018 1.00 96.19 607 GLN A C 1
ATOM 4738 O O . GLN A 1 607 ? 12.760 -3.220 -28.555 1.00 96.19 607 GLN A O 1
ATOM 4743 N N . VAL A 1 608 ? 10.586 -3.460 -29.103 1.00 93.62 608 VAL A N 1
ATOM 4744 C CA . VAL A 1 608 ? 10.452 -4.860 -28.662 1.00 93.62 608 VAL A CA 1
ATOM 4745 C C . VAL A 1 608 ? 11.218 -5.815 -29.584 1.00 93.62 608 VAL A C 1
ATOM 4747 O O . VAL A 1 608 ? 11.866 -6.738 -29.109 1.00 93.62 608 VAL A O 1
ATOM 4750 N N . VAL A 1 609 ? 11.200 -5.581 -30.899 1.00 96.31 609 VAL A N 1
ATOM 4751 C CA . VAL A 1 609 ? 11.864 -6.442 -31.903 1.00 96.31 609 VAL A CA 1
ATOM 4752 C C . VAL A 1 609 ? 13.381 -6.216 -31.977 1.00 96.31 609 VAL A C 1
ATOM 4754 O O . VAL A 1 609 ? 14.114 -7.034 -32.535 1.00 96.31 609 VAL A O 1
ATOM 4757 N N . LYS A 1 610 ? 13.885 -5.117 -31.405 1.00 96.00 610 LYS A N 1
ATOM 4758 C CA . LYS A 1 610 ? 15.299 -4.725 -31.468 1.00 96.00 610 LYS A CA 1
ATOM 4759 C C . LYS A 1 610 ? 16.285 -5.838 -31.063 1.00 96.00 610 LYS A C 1
ATOM 4761 O O . LYS A 1 610 ? 17.231 -6.029 -31.832 1.00 96.00 610 LYS A O 1
ATOM 4766 N N . PRO A 1 611 ? 16.111 -6.568 -29.939 1.00 93.56 611 PRO A N 1
ATOM 4767 C CA . PRO A 1 611 ? 17.046 -7.625 -29.546 1.00 93.56 611 PRO A CA 1
ATOM 4768 C C . PRO A 1 611 ? 17.058 -8.766 -30.570 1.00 93.56 611 PRO A C 1
ATOM 4770 O O . PRO A 1 611 ? 18.108 -9.102 -31.108 1.00 93.56 611 PRO A O 1
ATOM 4773 N N . TRP A 1 612 ? 15.879 -9.256 -30.973 1.00 94.19 612 TRP A N 1
ATOM 4774 C CA . TRP A 1 612 ? 15.746 -10.287 -32.011 1.00 94.19 612 TRP A CA 1
ATOM 4775 C C . TRP A 1 612 ? 16.442 -9.896 -33.324 1.00 94.19 612 TRP A C 1
ATOM 4777 O O . TRP A 1 612 ? 17.136 -10.708 -33.940 1.00 94.19 612 TRP A O 1
ATOM 4787 N N . TYR A 1 613 ? 16.285 -8.640 -33.752 1.00 95.88 613 TYR A N 1
ATOM 4788 C CA . TYR A 1 613 ? 16.806 -8.186 -35.038 1.00 95.88 613 TYR A CA 1
ATOM 4789 C C . TYR A 1 613 ? 18.303 -7.863 -35.019 1.00 95.88 613 TYR A C 1
ATOM 4791 O O . TYR A 1 613 ? 18.978 -8.102 -36.021 1.00 95.88 613 TYR A O 1
ATOM 4799 N N . LEU A 1 614 ? 18.841 -7.301 -33.931 1.00 95.44 614 LEU A N 1
ATOM 4800 C CA . LEU A 1 614 ? 20.250 -6.894 -33.860 1.00 95.44 614 LEU A CA 1
ATOM 4801 C C . LEU A 1 614 ? 21.153 -7.984 -33.274 1.00 95.44 614 LEU A C 1
ATOM 4803 O O . LEU A 1 614 ? 22.282 -8.128 -33.736 1.00 95.44 614 LEU A O 1
ATOM 4807 N N . GLU A 1 615 ? 20.658 -8.790 -32.340 1.00 90.88 615 GLU A N 1
ATOM 4808 C CA . GLU A 1 615 ? 21.463 -9.762 -31.589 1.00 90.88 615 GLU A CA 1
ATOM 4809 C C . GLU A 1 615 ? 21.300 -11.186 -32.150 1.00 90.88 615 GLU A C 1
ATOM 4811 O O . GLU A 1 615 ? 22.281 -11.913 -32.265 1.00 90.88 615 GLU A O 1
ATOM 4816 N N . GLY A 1 616 ? 20.110 -11.553 -32.642 1.00 81.62 616 GLY A N 1
ATOM 4817 C CA . GLY A 1 616 ? 19.789 -12.904 -33.135 1.00 81.62 616 GLY A CA 1
ATOM 4818 C C . GLY A 1 616 ? 20.239 -13.247 -34.566 1.00 81.62 616 GLY A C 1
ATOM 4819 O O . GLY A 1 616 ? 19.631 -14.101 -35.210 1.00 81.62 616 GLY A O 1
ATOM 4820 N N . GLY A 1 617 ? 21.239 -12.559 -35.124 1.00 74.94 617 GLY A N 1
ATOM 4821 C CA . GLY A 1 617 ? 21.723 -12.823 -36.487 1.00 74.94 617 GLY A CA 1
ATOM 4822 C C . GLY A 1 617 ? 23.061 -13.546 -36.472 1.00 74.94 617 GLY A C 1
ATOM 4823 O O . GLY A 1 617 ? 24.057 -12.933 -36.093 1.00 74.94 617 GLY A O 1
ATOM 4824 N N . ALA A 1 618 ? 23.093 -14.806 -36.919 1.00 67.00 618 ALA A N 1
ATOM 4825 C CA . ALA A 1 618 ? 24.336 -15.546 -37.117 1.00 67.00 618 ALA A CA 1
ATOM 4826 C C . ALA A 1 618 ? 25.281 -14.749 -38.035 1.00 67.00 618 ALA A C 1
ATOM 4828 O O . ALA A 1 618 ? 24.898 -14.344 -39.137 1.00 67.00 618 ALA A O 1
ATOM 4829 N N . GLU A 1 619 ? 26.507 -14.492 -37.577 1.00 58.38 619 GLU A N 1
ATOM 4830 C CA . GLU A 1 619 ? 27.522 -13.832 -38.394 1.00 58.38 619 GLU A CA 1
ATOM 4831 C C . GLU A 1 619 ? 27.929 -14.762 -39.542 1.00 58.38 619 GLU A C 1
ATOM 4833 O O . GLU A 1 619 ? 28.714 -15.694 -39.371 1.00 58.38 619 GLU A O 1
ATOM 4838 N N . PHE A 1 620 ? 27.391 -14.517 -40.736 1.00 61.16 620 PHE A N 1
ATOM 4839 C CA . PHE A 1 620 ? 27.925 -15.128 -41.945 1.00 61.16 620 PHE A CA 1
ATOM 4840 C C . PHE A 1 620 ? 29.261 -14.454 -42.289 1.00 61.16 620 PHE A C 1
ATOM 4842 O O . PHE A 1 620 ? 29.331 -13.219 -42.289 1.00 61.16 620 PHE A O 1
ATOM 4849 N N . PRO A 1 621 ? 30.320 -15.226 -42.603 1.00 62.12 621 PRO A N 1
ATOM 4850 C CA . PRO A 1 621 ? 31.589 -14.673 -43.055 1.00 62.12 621 PRO A CA 1
ATOM 4851 C C . PRO A 1 621 ? 31.358 -13.709 -44.222 1.00 62.12 621 PRO A C 1
ATOM 4853 O O . PRO A 1 621 ? 30.616 -14.029 -45.154 1.00 62.12 621 PRO A O 1
ATOM 4856 N N . ALA A 1 622 ? 32.001 -12.540 -44.172 1.00 58.34 622 ALA A N 1
ATOM 4857 C CA . ALA A 1 622 ? 31.822 -11.445 -45.133 1.00 58.34 622 ALA A CA 1
ATOM 4858 C C . ALA A 1 622 ? 32.022 -11.861 -46.607 1.00 58.34 622 ALA A C 1
ATOM 4860 O O . ALA A 1 622 ? 31.532 -11.190 -47.512 1.00 58.34 622 ALA A O 1
ATOM 4861 N N . ASP A 1 623 ? 32.674 -12.999 -46.836 1.00 60.97 623 ASP A N 1
ATOM 4862 C CA . ASP A 1 623 ? 33.054 -13.512 -48.148 1.00 60.97 623 ASP A CA 1
ATOM 4863 C C . ASP A 1 623 ? 31.952 -14.351 -48.835 1.00 60.97 623 ASP A C 1
ATOM 4865 O O . ASP A 1 623 ? 32.149 -14.808 -49.960 1.00 60.97 623 ASP A O 1
ATOM 4869 N N . GLN A 1 624 ? 30.796 -14.575 -48.189 1.00 51.34 624 GLN A N 1
ATOM 4870 C CA . GLN A 1 624 ? 29.694 -15.403 -48.723 1.00 51.34 624 GLN A CA 1
ATOM 4871 C C . GLN A 1 624 ? 28.365 -14.661 -48.939 1.00 51.34 624 GLN A C 1
ATOM 4873 O O . GLN A 1 624 ? 27.335 -15.297 -49.163 1.00 51.34 624 GLN A O 1
ATOM 4878 N N . GLN A 1 625 ? 28.346 -13.326 -48.906 1.00 50.00 625 GLN A N 1
ATOM 4879 C CA . GLN A 1 625 ? 27.114 -12.594 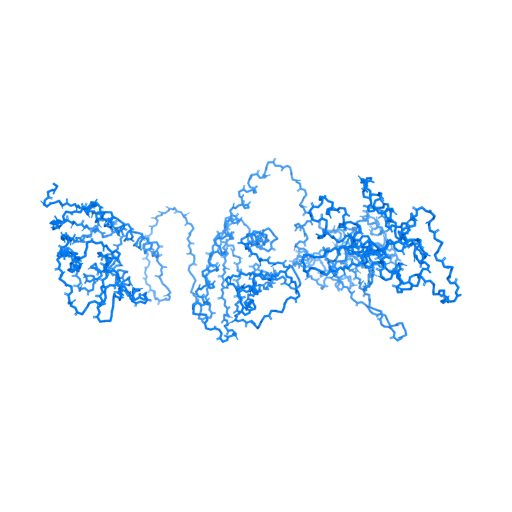-49.208 1.00 50.00 625 GLN A CA 1
ATOM 4880 C C . GLN A 1 625 ? 26.836 -12.591 -50.722 1.00 50.00 625 GLN A C 1
ATOM 4882 O O . GLN A 1 625 ? 27.674 -12.107 -51.488 1.00 50.00 625 GLN A O 1
ATOM 4887 N N . PRO A 1 626 ? 25.674 -13.089 -51.191 1.00 44.66 626 PRO A N 1
ATOM 4888 C CA . PRO A 1 626 ? 25.258 -12.854 -52.565 1.00 44.66 626 PRO A CA 1
ATOM 4889 C C . PRO A 1 626 ? 25.086 -11.345 -52.769 1.00 44.66 626 PRO A C 1
ATOM 4891 O O . PRO A 1 626 ? 24.442 -10.667 -51.965 1.00 44.66 626 PRO A O 1
ATOM 4894 N N . LEU A 1 627 ? 25.691 -10.817 -53.836 1.00 42.88 627 LEU A N 1
ATOM 4895 C CA . LEU A 1 627 ? 25.481 -9.432 -54.252 1.00 42.88 627 LEU A CA 1
ATOM 4896 C C . LEU A 1 627 ? 23.971 -9.185 -54.433 1.00 42.88 627 LEU A C 1
ATOM 4898 O O . LEU A 1 627 ? 23.267 -10.098 -54.878 1.00 42.88 627 LEU A O 1
ATOM 4902 N N . PRO A 1 628 ? 23.461 -7.987 -54.093 1.00 41.38 628 PRO A N 1
ATOM 4903 C CA . PRO A 1 628 ? 22.049 -7.672 -54.250 1.00 41.38 628 PRO A CA 1
ATOM 4904 C C . PRO A 1 628 ? 21.622 -7.956 -55.688 1.00 41.38 628 PRO A C 1
ATOM 4906 O O . PRO A 1 628 ? 22.242 -7.464 -56.628 1.00 41.38 628 PRO A O 1
ATOM 4909 N N . VAL A 1 629 ? 20.582 -8.772 -55.854 1.00 45.31 629 VAL A N 1
ATOM 4910 C CA . VAL A 1 629 ? 19.954 -8.974 -57.157 1.00 45.31 629 VAL A CA 1
ATOM 4911 C C . VAL A 1 629 ? 19.357 -7.631 -57.562 1.00 45.31 629 VAL A C 1
ATOM 4913 O O . VAL A 1 629 ? 18.452 -7.129 -56.891 1.00 45.31 629 VAL A O 1
ATOM 4916 N N . ASP A 1 630 ? 19.903 -7.037 -58.622 1.00 40.38 630 ASP A N 1
ATOM 4917 C CA . ASP A 1 630 ? 19.361 -5.828 -59.226 1.00 40.38 630 ASP A CA 1
ATOM 4918 C C . ASP A 1 630 ? 17.890 -6.065 -59.569 1.00 40.38 630 ASP A C 1
ATOM 4920 O O . ASP A 1 630 ? 17.532 -6.979 -60.313 1.00 40.38 630 ASP A O 1
ATOM 4924 N N . ASN A 1 631 ? 17.030 -5.251 -58.966 1.00 43.53 631 ASN A N 1
ATOM 4925 C CA . ASN A 1 631 ? 15.598 -5.272 -59.192 1.00 43.53 631 ASN A CA 1
ATOM 4926 C C . ASN A 1 631 ? 15.327 -4.749 -60.621 1.00 43.53 631 ASN A C 1
ATOM 4928 O O . ASN A 1 631 ? 15.584 -3.566 -60.866 1.00 43.53 631 ASN A O 1
ATOM 4932 N N . PRO A 1 632 ? 14.835 -5.576 -61.565 1.00 45.34 632 PRO A N 1
ATOM 4933 C CA . PRO A 1 632 ? 14.728 -5.203 -62.980 1.00 45.34 632 PRO A CA 1
ATOM 4934 C C . PRO A 1 632 ? 13.685 -4.108 -63.273 1.00 45.34 632 PRO A C 1
ATOM 4936 O O . PRO A 1 632 ? 13.616 -3.636 -64.404 1.00 45.34 632 PRO A O 1
ATOM 4939 N N . ASP A 1 633 ? 12.923 -3.657 -62.269 1.00 46.16 633 ASP A N 1
ATOM 4940 C CA . ASP A 1 633 ? 11.895 -2.614 -62.406 1.00 46.16 633 ASP A CA 1
ATOM 4941 C C . ASP A 1 633 ? 12.351 -1.194 -62.009 1.00 46.16 633 ASP A C 1
ATOM 4943 O O . ASP A 1 633 ? 11.552 -0.254 -62.022 1.00 46.16 633 ASP A O 1
ATOM 4947 N N . ARG A 1 634 ? 13.636 -0.971 -61.691 1.00 43.91 634 ARG A N 1
ATOM 4948 C CA . ARG A 1 634 ? 14.180 0.397 -61.605 1.00 43.91 634 ARG A CA 1
ATOM 4949 C C . ARG A 1 634 ? 14.720 0.818 -62.967 1.00 43.91 634 ARG A C 1
ATOM 4951 O O . ARG A 1 634 ? 15.789 0.379 -63.375 1.00 43.91 634 ARG A O 1
ATOM 4958 N N . GLY A 1 635 ? 13.967 1.682 -63.652 1.00 47.25 635 GLY A N 1
ATOM 4959 C CA . GLY A 1 635 ? 14.384 2.309 -64.906 1.00 47.25 635 GLY A CA 1
ATOM 4960 C C . GLY A 1 635 ? 15.821 2.831 -64.825 1.00 47.25 635 GLY A C 1
ATOM 4961 O O . GLY A 1 635 ? 16.207 3.456 -63.836 1.00 47.25 635 GLY A O 1
ATOM 4962 N N . SER A 1 636 ? 16.605 2.523 -65.857 1.00 50.69 636 SER A N 1
ATOM 4963 C CA . SER A 1 636 ? 18.006 2.917 -65.996 1.00 50.69 636 SER A CA 1
ATOM 4964 C C . SER A 1 636 ? 18.190 4.411 -65.725 1.00 50.69 636 SER A C 1
ATOM 4966 O O . SER A 1 636 ? 17.450 5.236 -66.268 1.00 50.69 636 SER A O 1
ATOM 4968 N N . ALA A 1 637 ? 19.188 4.745 -64.902 1.00 49.94 637 ALA A N 1
ATOM 4969 C CA . ALA A 1 637 ? 19.619 6.122 -64.692 1.00 49.94 637 ALA A CA 1
ATOM 4970 C C . ALA A 1 637 ? 19.933 6.789 -66.048 1.00 49.94 637 ALA A C 1
ATOM 4972 O O . ALA A 1 637 ? 20.444 6.112 -66.945 1.0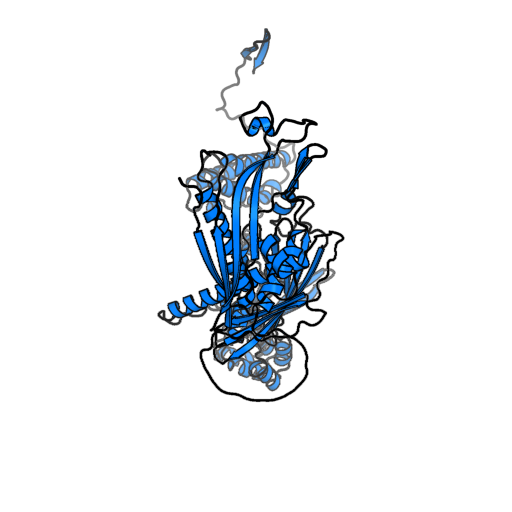0 49.94 637 ALA A O 1
ATOM 4973 N N . PRO A 1 638 ? 19.612 8.080 -66.230 1.00 53.81 638 PRO A N 1
ATOM 4974 C CA . PRO A 1 638 ? 19.912 8.778 -67.473 1.00 53.81 638 PRO A CA 1
ATOM 4975 C C . PRO A 1 638 ? 21.428 8.769 -67.722 1.00 53.81 638 PRO A C 1
ATOM 4977 O O . PRO A 1 638 ? 22.208 9.174 -66.866 1.00 53.81 638 PRO A O 1
ATOM 4980 N N . GLU A 1 639 ? 21.848 8.300 -68.902 1.00 65.06 639 GLU A N 1
ATOM 4981 C CA . GLU A 1 639 ? 23.269 8.203 -69.285 1.00 65.06 639 GLU A CA 1
ATOM 4982 C C . GLU A 1 639 ? 23.950 9.575 -69.448 1.00 65.06 639 GLU A C 1
ATOM 4984 O O . GLU A 1 639 ? 25.172 9.652 -69.570 1.00 65.06 639 GLU A O 1
ATOM 4989 N N . GLU A 1 640 ? 23.187 10.671 -69.410 1.00 62.81 640 GLU A N 1
ATOM 4990 C CA . GLU A 1 640 ? 23.703 12.026 -69.570 1.00 62.81 640 GLU A CA 1
ATOM 4991 C C . GLU A 1 640 ? 23.206 12.956 -68.456 1.00 62.81 640 GLU A C 1
ATOM 4993 O O . GLU A 1 640 ? 22.006 13.163 -68.267 1.00 62.81 640 GLU A O 1
ATOM 4998 N N . ALA A 1 641 ? 24.158 13.560 -67.740 1.00 68.31 641 ALA A N 1
ATOM 4999 C CA . ALA A 1 641 ? 23.894 14.558 -66.711 1.00 68.31 641 ALA A CA 1
ATOM 5000 C C . ALA A 1 641 ? 23.234 15.811 -67.303 1.00 68.31 641 ALA A C 1
ATOM 5002 O O . ALA A 1 641 ? 23.797 16.460 -68.194 1.00 68.31 641 ALA A O 1
ATOM 5003 N N . GLN A 1 642 ? 22.098 16.229 -66.745 1.00 71.94 642 GLN A N 1
ATOM 5004 C CA . GLN A 1 642 ? 21.462 17.483 -67.140 1.00 71.94 642 GLN A CA 1
ATOM 5005 C C . GLN A 1 642 ? 22.262 18.680 -66.609 1.00 71.94 642 GLN A C 1
ATOM 5007 O O . GLN A 1 642 ? 22.560 18.782 -65.415 1.00 71.94 642 GLN A O 1
ATOM 5012 N N . GLN A 1 643 ? 22.619 19.598 -67.513 1.00 83.00 643 GLN A N 1
ATOM 5013 C CA . GLN A 1 643 ? 23.256 20.867 -67.167 1.00 83.00 643 GLN A CA 1
ATOM 5014 C C . GLN A 1 643 ? 22.217 21.891 -66.727 1.00 83.00 643 GLN A C 1
ATOM 5016 O O . GLN A 1 643 ? 21.290 22.213 -67.470 1.00 83.00 643 GLN A O 1
ATOM 5021 N N . PHE A 1 644 ? 22.441 22.481 -65.557 1.00 77.94 644 PHE A N 1
ATOM 5022 C CA . PHE A 1 644 ? 21.676 23.618 -65.069 1.00 77.94 644 PHE A CA 1
ATOM 5023 C C . PHE A 1 644 ? 22.576 24.844 -64.956 1.00 77.94 644 PHE A C 1
ATOM 5025 O O . PHE A 1 644 ? 23.704 24.772 -64.462 1.00 77.94 644 PHE A O 1
ATOM 5032 N N . LEU A 1 645 ? 22.061 25.980 -65.429 1.00 60.69 645 LEU A N 1
ATOM 5033 C CA . LEU A 1 645 ? 22.730 27.272 -65.338 1.00 60.69 645 LEU A CA 1
ATOM 5034 C C . LEU A 1 645 ? 22.250 27.993 -64.076 1.00 60.69 645 LEU A C 1
ATOM 5036 O O . LEU A 1 645 ? 21.076 28.344 -63.952 1.00 60.69 645 LEU A O 1
ATOM 5040 N N . HIS A 1 646 ? 23.158 28.230 -63.140 1.00 76.31 646 HIS A N 1
ATOM 5041 C CA . HIS A 1 646 ? 22.876 29.034 -61.961 1.00 76.31 646 HIS A CA 1
ATOM 5042 C C . HIS A 1 646 ? 22.783 30.522 -62.335 1.00 76.31 646 HIS A C 1
ATOM 5044 O O . HIS A 1 646 ? 23.527 30.972 -63.210 1.00 76.31 646 HIS A O 1
ATOM 5050 N N . PRO A 1 647 ? 21.981 31.341 -61.628 1.00 58.62 647 PRO A N 1
ATOM 5051 C CA . PRO A 1 647 ? 21.919 32.789 -61.853 1.00 58.62 647 PRO A CA 1
ATOM 5052 C C . PRO A 1 647 ? 23.262 33.529 -61.710 1.00 58.62 647 PRO A C 1
ATOM 5054 O O . PRO A 1 647 ? 23.395 34.652 -62.183 1.00 58.62 647 PRO A O 1
ATOM 5057 N N . SER A 1 648 ? 24.271 32.909 -61.088 1.00 71.50 648 SER A N 1
ATOM 5058 C CA . SER A 1 648 ? 25.647 33.431 -61.024 1.00 71.50 648 SER A CA 1
ATOM 5059 C C . SER A 1 648 ? 26.477 33.179 -62.291 1.00 71.50 648 SER A C 1
ATOM 5061 O O . SER A 1 648 ? 27.648 33.544 -62.322 1.00 71.50 648 SER A O 1
ATOM 5063 N N . GLY A 1 649 ? 25.913 32.521 -63.310 1.00 71.44 649 GLY A N 1
ATOM 5064 C CA . GLY A 1 649 ? 26.598 32.138 -64.549 1.00 71.44 649 GLY A CA 1
ATOM 5065 C C . GLY A 1 649 ? 27.365 30.813 -64.474 1.00 71.44 649 GLY A C 1
ATOM 5066 O O . GLY A 1 649 ? 27.989 30.413 -65.453 1.00 71.44 649 GLY A O 1
ATOM 5067 N N . SER A 1 650 ? 27.320 30.119 -63.336 1.00 63.38 650 SER A N 1
ATOM 5068 C CA . SER A 1 650 ? 27.992 28.831 -63.145 1.00 63.38 650 SER A CA 1
ATOM 5069 C C . SER A 1 650 ? 27.115 27.689 -63.658 1.00 63.38 650 SER A C 1
ATOM 5071 O O . SER A 1 650 ? 25.936 27.625 -63.311 1.00 63.38 650 SER A O 1
ATOM 5073 N N . VAL A 1 651 ? 27.684 26.776 -64.445 1.00 79.12 651 VAL A N 1
ATOM 5074 C CA . VAL A 1 651 ? 26.989 25.563 -64.905 1.00 79.12 651 VAL A CA 1
ATOM 5075 C C . VAL A 1 651 ? 27.343 24.405 -63.988 1.00 79.12 651 VAL A C 1
ATOM 5077 O O . VAL A 1 651 ? 28.522 24.184 -63.710 1.00 79.12 651 VAL A O 1
ATOM 5080 N N . PHE A 1 652 ? 26.345 23.655 -63.537 1.00 70.06 652 PHE A N 1
ATOM 5081 C CA . PHE A 1 652 ? 26.573 22.398 -62.833 1.00 70.06 652 PHE A CA 1
ATOM 5082 C C . PHE A 1 652 ? 25.703 21.276 -63.387 1.00 70.06 652 PHE A C 1
ATOM 5084 O O . PHE A 1 652 ? 24.618 21.498 -63.921 1.00 70.06 652 PHE A O 1
ATOM 5091 N N . HIS A 1 653 ? 26.247 20.069 -63.281 1.00 81.12 653 HIS A N 1
ATOM 5092 C CA . HIS A 1 653 ? 25.686 18.840 -63.815 1.00 81.12 653 HIS A CA 1
ATOM 5093 C C . HIS A 1 653 ? 25.025 18.050 -62.692 1.00 81.12 653 HIS A C 1
ATOM 5095 O O . HIS A 1 653 ? 25.664 17.793 -61.670 1.00 81.12 653 HIS A O 1
ATOM 5101 N N . VAL A 1 654 ? 23.770 17.663 -62.895 1.00 69.31 654 VAL A N 1
ATOM 5102 C CA . VAL A 1 654 ? 23.051 16.747 -62.006 1.00 69.31 654 VAL A CA 1
ATOM 5103 C C . VAL A 1 654 ? 22.874 15.433 -62.760 1.00 69.31 654 VAL A C 1
ATOM 5105 O O . VAL A 1 654 ? 22.336 15.436 -63.868 1.00 69.31 654 VAL A O 1
ATOM 5108 N N . TRP A 1 655 ? 23.409 14.358 -62.183 1.00 61.97 655 TRP A N 1
ATOM 5109 C CA . TRP A 1 655 ? 23.338 12.994 -62.708 1.00 61.97 655 TRP A CA 1
ATOM 5110 C C . TRP A 1 655 ? 22.123 12.267 -62.147 1.00 61.97 655 TRP A C 1
ATOM 5112 O O . TRP A 1 655 ? 21.882 12.415 -60.924 1.00 61.97 655 TRP A O 1
#

Mean predicted aligned error: 22.04 Å

pLDDT: mean 70.78, std 21.55, range [26.98, 98.56]

Solvent-accessible surface area (backbone atoms only — not comparable to full-atom values): 38621 Å² total; per-residue (Å²): 138,68,84,54,60,61,54,74,52,77,46,78,43,76,39,54,62,68,59,53,36,55,54,40,47,50,58,63,63,73,57,76,81,57,84,66,68,41,56,70,73,46,98,93,47,76,47,75,68,86,88,50,71,62,62,57,48,25,59,56,54,71,47,89,82,71,85,72,49,76,49,76,44,78,49,69,45,62,46,76,49,62,91,95,63,92,54,75,74,71,57,74,74,55,85,67,94,69,84,65,55,73,45,66,38,36,31,33,31,45,31,42,35,49,37,83,34,97,87,64,18,28,34,36,35,41,36,37,32,62,36,41,71,72,56,95,63,100,59,65,62,66,60,52,51,51,51,51,52,49,53,49,52,48,49,51,48,50,58,50,50,54,54,51,75,70,56,91,80,83,80,85,84,90,86,91,84,85,86,88,84,84,90,84,90,84,89,71,92,77,84,84,89,73,84,79,53,100,66,49,80,44,76,52,72,51,76,44,89,40,56,42,35,66,57,53,46,50,45,65,74,29,70,64,46,51,46,52,54,51,64,72,44,73,71,66,53,49,76,45,86,60,100,57,24,41,37,40,39,56,55,100,42,30,32,34,40,33,38,42,52,72,46,68,76,78,50,37,38,40,33,37,38,35,32,24,46,26,62,98,41,65,73,56,23,71,63,58,81,64,98,84,62,86,74,47,71,55,36,31,36,35,38,40,41,35,40,47,39,75,70,47,82,48,25,19,35,40,34,44,34,31,28,71,73,41,76,66,44,94,72,83,60,83,60,52,72,56,57,53,49,54,52,51,53,55,50,53,52,52,53,52,52,50,51,52,50,53,52,58,49,55,68,66,51,72,81,58,80,92,68,79,78,59,77,66,68,60,54,64,59,62,75,63,43,79,54,73,64,47,40,59,30,20,49,68,43,37,47,67,61,40,48,44,36,42,75,73,69,58,39,52,65,70,43,76,43,76,48,78,48,72,50,74,62,82,97,46,75,49,60,36,38,35,46,41,30,38,54,34,36,8,24,51,60,41,18,52,65,31,46,53,54,50,72,67,42,92,80,47,61,74,53,57,51,32,46,31,30,44,97,82,49,76,81,44,66,37,19,32,40,41,34,7,60,77,62,67,24,66,70,33,32,51,54,36,48,75,70,69,36,51,44,51,87,39,89,87,39,65,71,73,72,46,45,81,84,78,69,40,60,38,68,70,59,43,68,59,66,72,62,83,59,90,46,83,80,67,75,77,72,56,65,75,81,23,69,94,36,73,68,48,37,53,53,45,48,55,54,49,53,53,53,61,73,43,32,78,49,56,66,69,58,38,51,52,50,50,52,48,53,48,58,72,28,30,38,79,77,24,64,84,72,80,43,27,70,52,24,41,53,50,35,53,51,49,64,70,39,41,59,57,56,69,67,61,39,77,85,69,65,86,90,71,68,78,74,83,78,78,64,88,83,64,78,78,76,73,95,65,56,52,76,45,76,42,98,86,74,50,74,47,70,52,116

Sequence (655 aa):
WEEGANFQTSVVVQVPIEVAFEKAAALGVAGDDAGDGRLKVGPGALITHHASGAAQLTEILQSEVLENQVVSFRIVVTKPRVRGKVKLEAARTVRTKEPFARSPFYSFKSVWRLRPYPAGGTHVTRVIFDFKQFELLEFDALGSVSRAVELENENIRQSWSVAVALAPDKTLAAKPGVLSGALGGGALAKPVGIAVSGSELYSASFVVETADADRVFEVMVSNEILYEYHNFLKEGSYLRLDESRALLRQVNGVVLLVTSRVKAEHRHMLTMTVGHIAGDTEKAAMAVTTDEQVMGDPFYRVVNDWMFLEHSDTQTLVRRTMRDFKQLGNFDVTDLATAITEAADEENRRIIEAFHRMQTHSQAAETQPKGVPAAISTRANYAMRQMPEILDMAAKNNVLEVREMLEVRGADPNYIHVRQDSWAISDSRLTFYEEITPLVVAAEHGASDVIKVLFNHPQIDVNLCCCAFNDLEIYNYYTAYDMTISRKHPHAAALLRARGVLPASSEHVFKPPFDRVNMRPLRETVNNLYGDQDSEEDMPSWEVVSMGDPKLAAQLREVADTLSITKTQSLANRTKLFKALAADWHPDRHASSGDAAAATKVFQWLQVVKPWYLEGGAEFPADQQPLPVDNPDRGSAPEEAQQFLHPSGSVFHVW

InterPro domains:
  IPR036770 Ankyrin repeat-containing domain superfamily [G3DSA:1.25.40.20] (320-502)
  IPR036770 Ankyrin repeat-containing domain superfamily [SSF48403] (390-484)
  IPR036869 Chaperone J-domain superfamily [G3DSA:1.10.287.110] (555-609)

Foldseek 3Di:
DDFKDKDKDKFFFQAAVVLLLVLLLVVLVVPPPPPDCWDPLDPPDTDRDDPDCSVVVNVVSPPPDDEFDKDKDKDWDWDFDDPPDDDPVVSSPDPDPDDTDTDTQKIWMWIWGWHQDPVHGIIIMIMIIRIGGPDDDPDDVVVVVVVSVVVNSVVSNVSSVVVVVVDDDDDDDDDDDDDDDDDDDDDDPDDDDDDDDPFFLDKDKDKFQAQDLVVVLLVCLDVLLVVLVVVVQPDPWDWDPDPHTWTWGDDQQKTKTKGWDQQLPASKTKIKIWIFGQDPDPVSSSVRDDPPDDTHDTQKMKMKIWHWDDPDSRMIMIMIIIGDIDGPDPPCPDCPSVVVRVVVVVSVVSSSVSSVVVVVVVVVCVPDPDDDPDPRSVVSVLVNQDDVVLLVCLLVLVLVVVLCCCPPVVHDQARWDKDWDWDDDDPDIFIKIWIDGSLLSNLLNLSQSNNVSSVVRPRDDLLAKIFMDGPQGTPDIFGSLVSNVVNVNVVNNVVSVVVVHDTPPDPPRDDDQAPPVVRDGCVVSCVCVVPPPPPLQDFDDCCVLCPPPVVLVVVLVVVVVVLVVCLQPDLVVLVVVLVVLLVVLPLVVCVPVVCSVSSVSSNVSSVVRVCSRNVVHDDDPPVPDDDDDPDPPPPDDPPAFDWDQDPVRDIDTDD

Organism: NCBI:txid1333877